Protein AF-A0A5C4U2Z8-F1 (afdb_monomer_lite)

Sequence (383 aa):
MSNSLIHSAATALNSGLSELSAERHALRADASSLFQQGTGAGPEAFPAGLISLAPQLTELEAQIAAVQRILFLTAQLQGLLDAAIARIDSLFDASPAVQQLHRHLAGLGEALDVACAEAITRVCTPPTVAEASRFERYPDLSIDAIHELELATAPTHIRDLARANPDLRVVDAREGSFVAIVGDIESAENVTTFVAGVNSSTPDGWQQHIDRTRQFAQASGGAGVVWLGYRAPDDLARGLQRSPAKHGAHRLRAFQSQLAQRFPQQRRTVVGYSYGSVVAGHAAAQGLHADDLVFLGSPGTSLDNANQARLYGKEPQVHAVTSPGDPIRLVTGESTGVHGPDPRAPRFGAHAIDLQTAGDHDSYFTAPGFYEAVATATARGIP

Foldseek 3Di:
DPLVVLLVVLVVLVVVLVVLVVVLVVVVVVLVVCVVPDDDPDNDPPVVVNVVCVVVSVLVSVLSVQLSVLSVVLSVVVVVLVVVLVVLVVPDDPDPVSVVVVVLSVLCNLLSVVVSVVSSCVSVDPDDPDDQFCLLVPLPHDLSVLQVNQLVPADPLVVVVCVVQVQWRWNGHDQLFTKIKGHDQLPFQEEEEEQDAAQSSPSVCQVVLNVLQVLLCVLLVGMYMSGRHFNHHNDVVSLLDLVRLLVLLVSQQSNQVSSCVNPVNHAYEYEQAESRLQSQLNNQLVEHAHQEYEDELYLAYLDQAQVSRRYDYDNRAYEYEHAPAECSVVQADCADHSHGHDCCRVSNPHHYQDAPDGDYRPCLSVGPCSSNSVSVVSVPPDD

Structure (mmCIF, N/CA/C/O backbone):
data_AF-A0A5C4U2Z8-F1
#
_entry.id   AF-A0A5C4U2Z8-F1
#
loop_
_atom_site.group_PDB
_atom_site.id
_atom_site.type_symbol
_atom_site.label_atom_id
_atom_site.label_alt_id
_atom_site.label_comp_id
_atom_site.label_asym_id
_atom_site.label_entity_id
_atom_site.label_seq_id
_atom_site.pdbx_PDB_ins_code
_atom_site.Cartn_x
_atom_site.Cartn_y
_atom_site.Cartn_z
_atom_site.occupancy
_atom_site.B_iso_or_equiv
_atom_site.auth_seq_id
_atom_site.auth_comp_id
_atom_site.auth_asym_id
_atom_site.auth_atom_id
_atom_site.pdbx_PDB_model_num
ATOM 1 N N . MET A 1 1 ? -17.957 -3.961 18.979 1.00 50.97 1 MET A N 1
ATOM 2 C CA . MET A 1 1 ? -18.724 -4.510 20.142 1.00 50.97 1 MET A CA 1
ATOM 3 C C . MET A 1 1 ? -20.102 -3.841 20.199 1.00 50.97 1 MET A C 1
ATOM 5 O O . MET A 1 1 ? -20.239 -2.782 19.607 1.00 50.97 1 MET A O 1
ATOM 9 N N . SER A 1 2 ? -21.139 -4.382 20.864 1.00 57.22 2 SER A N 1
ATOM 10 C CA . SER A 1 2 ? -22.413 -3.633 20.959 1.00 57.22 2 SER A CA 1
ATOM 11 C C . SER A 1 2 ? -22.249 -2.401 21.859 1.00 57.22 2 SER A C 1
ATOM 13 O O . SER A 1 2 ? -21.670 -2.497 22.942 1.00 57.22 2 SER A O 1
ATOM 15 N N . ASN A 1 3 ? -22.785 -1.251 21.439 1.00 69.06 3 ASN A N 1
ATOM 16 C CA . ASN A 1 3 ? -22.712 0.023 22.170 1.00 69.06 3 ASN A CA 1
ATOM 17 C C . ASN A 1 3 ? -23.149 -0.111 23.649 1.00 69.06 3 ASN A C 1
ATOM 19 O O . ASN A 1 3 ? -22.521 0.429 24.561 1.00 69.06 3 ASN A O 1
ATOM 23 N N . SER A 1 4 ? -24.161 -0.946 23.907 1.00 65.94 4 SER A N 1
ATOM 24 C CA . SER A 1 4 ? -24.627 -1.279 25.258 1.00 65.94 4 SER A CA 1
ATOM 25 C C . SER A 1 4 ? -23.539 -1.873 26.160 1.00 65.94 4 SER A C 1
ATOM 27 O O . SER A 1 4 ? -23.451 -1.490 27.322 1.00 65.94 4 SER A O 1
ATOM 29 N N . LEU A 1 5 ? -22.684 -2.762 25.641 1.00 67.94 5 LEU A N 1
ATOM 30 C CA . LEU A 1 5 ? -21.618 -3.404 26.416 1.00 67.94 5 LEU A CA 1
ATOM 31 C C . LEU A 1 5 ? -20.508 -2.413 26.775 1.00 67.94 5 LEU A C 1
ATOM 33 O O . LEU A 1 5 ? -20.038 -2.416 27.912 1.00 67.94 5 LEU A O 1
ATOM 37 N N . ILE A 1 6 ? -20.127 -1.537 25.838 1.00 66.56 6 ILE A N 1
ATOM 38 C CA . ILE A 1 6 ? -19.117 -0.493 26.075 1.00 66.56 6 ILE A CA 1
ATOM 39 C C . ILE A 1 6 ? -19.624 0.484 27.142 1.00 66.56 6 ILE A C 1
ATOM 41 O O . ILE A 1 6 ? -18.894 0.822 28.077 1.00 66.56 6 ILE A O 1
ATOM 45 N N . HIS A 1 7 ? -20.894 0.887 27.051 1.00 68.81 7 HIS A N 1
ATOM 46 C CA . HIS A 1 7 ? -21.509 1.767 28.039 1.00 68.81 7 HIS A CA 1
ATOM 47 C C . HIS A 1 7 ? -21.571 1.112 29.425 1.00 68.81 7 HIS A C 1
ATOM 49 O O . HIS A 1 7 ? -21.143 1.716 30.406 1.00 68.81 7 HIS A O 1
ATOM 55 N N . SER A 1 8 ? -22.024 -0.144 29.512 1.00 68.50 8 SER A N 1
ATOM 56 C CA . SER A 1 8 ? -22.051 -0.895 30.772 1.00 68.50 8 SER A CA 1
ATOM 57 C C . SER A 1 8 ? -20.661 -1.044 31.393 1.00 68.50 8 SER A C 1
ATOM 59 O O . SER A 1 8 ? -20.520 -0.875 32.603 1.00 68.50 8 SER A O 1
ATOM 61 N N . ALA A 1 9 ? -19.628 -1.299 30.584 1.00 71.00 9 ALA A N 1
ATOM 62 C CA . ALA A 1 9 ? -18.248 -1.364 31.058 1.00 71.00 9 ALA A CA 1
ATOM 63 C C . ALA A 1 9 ? -17.769 -0.012 31.617 1.00 71.00 9 ALA A C 1
ATOM 65 O O . ALA A 1 9 ? -17.193 0.035 32.704 1.00 71.00 9 ALA A O 1
ATOM 66 N N . ALA A 1 10 ? -18.062 1.097 30.926 1.00 69.25 10 ALA A N 1
ATOM 67 C CA . ALA A 1 10 ? -17.728 2.440 31.402 1.00 69.25 10 ALA A CA 1
ATOM 68 C C . ALA A 1 10 ? -18.434 2.778 32.729 1.00 69.25 10 ALA A C 1
ATOM 70 O O . ALA A 1 10 ? -17.817 3.346 33.633 1.00 69.25 10 ALA A O 1
ATOM 71 N N . THR A 1 11 ? -19.711 2.408 32.875 1.00 72.81 11 THR A N 1
ATOM 72 C CA . THR A 1 11 ? -20.466 2.604 34.122 1.00 72.81 11 THR A CA 1
ATOM 73 C C . THR A 1 11 ? -19.895 1.764 35.264 1.00 72.81 11 THR A C 1
ATOM 75 O O . THR A 1 11 ? -19.688 2.293 36.354 1.00 72.81 11 THR A O 1
ATOM 78 N N . ALA A 1 12 ? -19.583 0.488 35.015 1.00 73.19 12 ALA A N 1
ATOM 79 C CA . ALA A 1 12 ? -19.005 -0.403 36.019 1.00 73.19 12 ALA A CA 1
ATOM 80 C C . ALA A 1 12 ? -17.648 0.109 36.533 1.00 73.19 12 ALA A C 1
ATOM 82 O O . ALA A 1 12 ? -17.413 0.120 37.741 1.00 73.19 12 ALA A O 1
ATOM 83 N N . LEU A 1 13 ? -16.786 0.611 35.639 1.00 73.50 13 LEU A N 1
ATOM 84 C CA . LEU A 1 13 ? -15.511 1.224 36.027 1.00 73.50 13 LEU A CA 1
ATOM 85 C C . LEU A 1 13 ? -15.703 2.484 36.877 1.00 73.50 13 LEU A C 1
ATOM 87 O O . LEU A 1 13 ? -14.952 2.697 37.823 1.00 73.50 13 LEU A O 1
ATOM 91 N N . ASN A 1 14 ? -16.717 3.302 36.581 1.00 75.62 14 ASN A N 1
ATOM 92 C CA . ASN A 1 14 ? -17.016 4.498 37.370 1.00 75.62 14 ASN A CA 1
ATOM 93 C C . ASN A 1 14 ? -17.472 4.154 38.799 1.00 75.62 14 ASN A C 1
ATOM 95 O O . ASN A 1 14 ? -17.059 4.804 39.762 1.00 75.62 14 ASN A O 1
ATOM 99 N N . SER A 1 15 ? -18.304 3.118 38.937 1.00 73.94 15 SER A N 1
ATOM 100 C CA . SER A 1 15 ? -18.715 2.593 40.242 1.00 73.94 15 SER A CA 1
ATOM 101 C C . SER A 1 15 ? -17.515 2.058 41.025 1.00 73.94 15 SER A C 1
ATOM 103 O O . SER A 1 15 ? -17.288 2.495 42.150 1.00 73.94 15 SER A O 1
ATOM 105 N N . GLY A 1 16 ? -16.684 1.216 40.400 1.00 72.88 16 GLY A N 1
ATOM 106 C CA . GLY A 1 16 ? -15.478 0.673 41.034 1.00 72.88 16 GLY A CA 1
ATOM 107 C C . GLY A 1 16 ? -14.456 1.746 41.426 1.00 72.88 16 GLY A C 1
ATOM 108 O O . GLY A 1 16 ? -13.868 1.668 42.500 1.00 72.88 16 GLY A O 1
ATOM 109 N N . LEU A 1 17 ? -14.276 2.796 40.614 1.00 75.06 17 LEU A N 1
ATOM 110 C CA . LEU A 1 17 ? -13.404 3.930 40.950 1.00 75.06 17 LEU A CA 1
ATOM 111 C C . LEU A 1 17 ? -13.913 4.699 42.179 1.00 75.06 17 LEU A C 1
ATOM 113 O O . LEU A 1 17 ? -13.122 5.133 43.017 1.00 75.06 17 LEU A O 1
ATOM 117 N N . SER A 1 18 ? -15.234 4.857 42.292 1.00 75.75 18 SER A N 1
ATOM 118 C CA . SER A 1 18 ? -15.863 5.527 43.434 1.00 75.75 18 SER A CA 1
ATOM 119 C C . SER A 1 18 ? -15.669 4.724 44.725 1.00 75.75 18 SER A C 1
ATOM 121 O O . SER A 1 18 ? -15.322 5.304 45.754 1.00 75.75 18 SER A O 1
ATOM 123 N N . GLU A 1 19 ? -15.827 3.399 44.658 1.00 77.38 19 GLU A N 1
ATOM 124 C CA . GLU A 1 19 ? -15.574 2.475 45.773 1.00 77.38 19 GLU A CA 1
ATOM 125 C C . GLU A 1 19 ? -14.097 2.481 46.189 1.00 77.38 19 GLU A C 1
ATOM 127 O O . GLU A 1 19 ? -13.794 2.712 47.358 1.00 77.38 19 GLU A O 1
ATOM 132 N N . LEU A 1 20 ? -13.174 2.347 45.230 1.00 73.81 20 LEU A N 1
ATOM 133 C CA . LEU A 1 20 ? -11.728 2.355 45.477 1.00 73.81 20 LEU A CA 1
ATOM 134 C C . LEU A 1 20 ? -11.267 3.668 46.133 1.00 73.81 20 LEU A C 1
ATOM 136 O O . LEU A 1 20 ? -10.501 3.664 47.100 1.00 73.81 20 LEU A O 1
ATOM 140 N N . SER A 1 21 ? -11.769 4.806 45.643 1.00 75.19 21 SER A N 1
ATOM 141 C CA . SER A 1 21 ? -11.459 6.116 46.217 1.00 75.19 21 SER A CA 1
ATOM 142 C C . SER A 1 21 ? -12.006 6.252 47.643 1.00 75.19 21 SER A C 1
ATOM 144 O O . SER A 1 21 ? -11.316 6.790 48.516 1.00 75.19 21 SER A O 1
ATOM 146 N N . ALA A 1 22 ? -13.219 5.750 47.903 1.00 77.56 22 ALA A N 1
ATOM 147 C CA . ALA A 1 22 ? -13.821 5.750 49.235 1.00 77.56 22 ALA A CA 1
ATOM 148 C C . ALA A 1 22 ? -13.033 4.870 50.221 1.00 77.56 22 ALA A C 1
ATOM 150 O O . ALA A 1 22 ? -12.707 5.336 51.315 1.00 77.56 22 ALA A O 1
ATOM 151 N N . GLU A 1 23 ? -12.649 3.653 49.821 1.00 75.62 23 GLU A N 1
ATOM 152 C CA . GLU A 1 23 ? -11.811 2.758 50.628 1.00 75.62 23 GLU A CA 1
ATOM 153 C C . GLU A 1 23 ? -10.448 3.381 50.936 1.00 75.62 23 GLU A C 1
ATOM 155 O O . GLU A 1 23 ? -10.011 3.375 52.086 1.00 75.62 23 GLU A O 1
ATOM 160 N N . ARG A 1 24 ? -9.789 4.005 49.950 1.00 72.94 24 ARG A N 1
ATOM 161 C CA . ARG A 1 24 ? -8.514 4.701 50.173 1.00 72.94 24 ARG A CA 1
ATOM 162 C C . ARG A 1 24 ? -8.660 5.870 51.149 1.00 72.94 24 ARG A C 1
ATOM 164 O O . ARG A 1 24 ? -7.774 6.092 51.980 1.00 72.94 24 ARG A O 1
ATOM 171 N N . HIS A 1 25 ? -9.740 6.646 51.043 1.00 76.12 25 HIS A N 1
ATOM 172 C CA . HIS A 1 25 ? -10.017 7.735 51.979 1.00 76.12 25 HIS A CA 1
ATOM 173 C C . HIS A 1 25 ? -10.228 7.216 53.404 1.00 76.12 25 HIS A C 1
ATOM 175 O O . HIS A 1 25 ? -9.658 7.794 54.331 1.00 76.12 25 HIS A O 1
ATOM 181 N N . ALA A 1 26 ? -10.965 6.113 53.566 1.00 74.19 26 ALA A N 1
ATOM 182 C CA . ALA A 1 26 ? -11.144 5.444 54.852 1.00 74.19 26 ALA A CA 1
ATOM 183 C C . ALA A 1 26 ? -9.805 4.935 55.414 1.00 74.19 26 ALA A C 1
ATOM 185 O O . ALA A 1 26 ? -9.435 5.305 56.522 1.00 74.19 26 ALA A O 1
ATOM 186 N N . LEU A 1 27 ? -9.003 4.222 54.615 1.00 69.38 27 LEU A N 1
ATOM 187 C CA . LEU A 1 27 ? -7.667 3.740 54.997 1.00 69.38 27 LEU A CA 1
ATOM 188 C C . LEU A 1 27 ? -6.722 4.868 55.441 1.00 69.38 27 LEU A C 1
ATOM 190 O O . LEU A 1 27 ? -5.983 4.715 56.413 1.00 69.38 27 LEU A O 1
ATOM 194 N N . ARG A 1 28 ? -6.738 6.022 54.757 1.00 69.31 28 ARG A N 1
ATOM 195 C CA . ARG A 1 28 ? -5.956 7.205 55.164 1.00 69.31 28 ARG A CA 1
ATOM 196 C C . ARG A 1 28 ? -6.467 7.820 56.465 1.00 69.31 28 ARG A C 1
ATOM 198 O O . ARG A 1 28 ? -5.651 8.268 57.272 1.00 69.31 28 ARG A O 1
ATOM 205 N N . ALA A 1 29 ? -7.783 7.875 56.659 1.00 71.75 29 ALA A N 1
ATOM 206 C CA . ALA A 1 29 ? -8.392 8.387 57.883 1.00 71.75 29 ALA A CA 1
ATOM 207 C C . ALA A 1 29 ? -8.077 7.474 59.080 1.00 71.75 29 ALA A C 1
ATOM 209 O O . ALA A 1 29 ? -7.632 7.967 60.116 1.00 71.75 29 ALA A O 1
ATOM 210 N N . ASP A 1 30 ? -8.183 6.156 58.902 1.00 68.12 30 ASP A N 1
ATOM 211 C CA . ASP A 1 30 ? -7.842 5.145 59.905 1.00 68.12 30 ASP A CA 1
ATOM 212 C C . ASP A 1 30 ? -6.359 5.205 60.272 1.00 68.12 30 ASP A C 1
ATOM 214 O O . ASP A 1 30 ? -6.028 5.309 61.453 1.00 68.12 30 ASP A O 1
ATOM 218 N N . ALA A 1 31 ? -5.460 5.254 59.280 1.00 64.69 31 ALA A N 1
ATOM 219 C CA . ALA A 1 31 ? -4.023 5.416 59.509 1.00 64.69 31 ALA A CA 1
ATOM 220 C C . ALA A 1 31 ? -3.696 6.713 60.274 1.00 64.69 31 ALA A C 1
ATOM 222 O O . ALA A 1 31 ? -2.850 6.714 61.169 1.00 64.69 31 ALA A O 1
ATOM 223 N N . SER A 1 32 ? -4.390 7.812 59.955 1.00 66.50 32 SER A N 1
ATOM 224 C CA . SER A 1 32 ? -4.217 9.107 60.629 1.00 66.50 32 SER A CA 1
ATOM 225 C C . SER A 1 32 ? -4.748 9.079 62.068 1.00 66.50 32 SER A C 1
ATOM 227 O O . SER A 1 32 ? -4.129 9.651 62.963 1.00 66.50 32 SER A O 1
ATOM 229 N N . SER A 1 33 ? -5.871 8.392 62.309 1.00 66.50 33 SER A N 1
ATOM 230 C CA . SER A 1 33 ? -6.460 8.233 63.645 1.00 66.50 33 SER A CA 1
ATOM 231 C C . SER A 1 33 ? -5.609 7.338 64.554 1.00 66.50 33 SER A C 1
ATOM 233 O O . SER A 1 33 ? -5.350 7.706 65.698 1.00 66.50 33 SER A O 1
ATOM 235 N N . LEU A 1 34 ? -5.076 6.228 64.030 1.00 62.34 34 LEU A N 1
ATOM 236 C CA . LEU A 1 34 ? -4.137 5.344 64.728 1.00 62.34 34 LEU A CA 1
ATOM 237 C C . LEU A 1 34 ? -2.844 6.073 65.112 1.00 62.34 34 LEU A C 1
ATOM 239 O O . LEU A 1 34 ? -2.338 5.881 66.217 1.00 62.34 34 LEU A O 1
ATOM 243 N N . PHE A 1 35 ? -2.342 6.956 64.242 1.00 61.78 35 PHE A N 1
ATOM 244 C CA . PHE A 1 35 ? -1.197 7.816 64.548 1.00 61.78 35 PHE A CA 1
ATOM 245 C C . PHE A 1 35 ? -1.490 8.804 65.691 1.00 61.78 35 PHE A C 1
ATOM 247 O O . PHE A 1 35 ? -0.628 9.052 66.528 1.00 61.78 35 PHE A O 1
ATOM 254 N N . GLN A 1 36 ? -2.711 9.345 65.765 1.00 64.69 36 GLN A N 1
ATOM 255 C CA . GLN A 1 36 ? -3.117 10.251 66.846 1.00 64.69 36 GLN A CA 1
ATOM 256 C C . GLN A 1 36 ? -3.393 9.534 68.181 1.00 64.69 36 GLN A C 1
ATOM 258 O O . GLN A 1 36 ? -3.255 10.155 69.234 1.00 64.69 36 GLN A O 1
ATOM 263 N N . GLN A 1 37 ? -3.780 8.253 68.155 1.00 65.31 37 GLN A N 1
ATOM 264 C CA . GLN A 1 37 ? -4.171 7.476 69.343 1.00 65.31 37 GLN A CA 1
ATOM 265 C C . GLN A 1 37 ? -3.033 6.634 69.962 1.00 65.31 37 GLN A C 1
ATOM 267 O O . GLN A 1 37 ? -3.151 6.217 71.114 1.00 65.31 37 GLN A O 1
ATOM 272 N N . GLY A 1 38 ? -1.940 6.366 69.236 1.00 53.84 38 GLY A N 1
ATOM 273 C CA . GLY A 1 38 ? -0.903 5.403 69.628 1.00 53.84 38 GLY A CA 1
ATOM 274 C C . GLY A 1 38 ? 0.382 6.001 70.210 1.00 53.84 38 GLY A C 1
ATOM 275 O O . GLY A 1 38 ? 1.303 6.367 69.485 1.00 53.84 38 GLY A O 1
ATOM 276 N N . THR A 1 39 ? 0.491 5.975 71.536 1.00 53.44 39 THR A N 1
ATOM 277 C CA . THR A 1 39 ? 1.739 5.984 72.308 1.00 53.44 39 THR A CA 1
ATOM 278 C C . THR A 1 39 ? 2.339 4.566 72.353 1.00 53.44 39 THR A C 1
ATOM 280 O O . THR A 1 39 ? 1.791 3.683 73.005 1.00 53.44 39 THR A O 1
ATOM 283 N N . GLY A 1 40 ? 3.481 4.312 71.699 1.00 49.00 40 GLY A N 1
ATOM 284 C CA . GLY A 1 40 ? 4.255 3.071 71.901 1.00 49.00 40 GLY A CA 1
ATOM 285 C C . GLY A 1 40 ? 5.021 2.565 70.676 1.00 49.00 40 GLY A C 1
ATOM 286 O O . GLY A 1 40 ? 4.523 2.607 69.557 1.00 49.00 40 GLY A O 1
ATOM 287 N N . ALA A 1 41 ? 6.244 2.077 70.897 1.00 48.16 41 ALA A N 1
ATOM 288 C CA . ALA A 1 41 ? 7.210 1.640 69.887 1.00 48.16 41 ALA A CA 1
ATOM 289 C C . ALA A 1 41 ? 6.774 0.372 69.113 1.00 48.16 41 ALA A C 1
ATOM 291 O O . ALA A 1 41 ? 7.261 -0.726 69.352 1.00 48.16 41 ALA A O 1
ATOM 292 N N . GLY A 1 42 ? 5.853 0.535 68.168 1.00 50.84 42 GLY A N 1
ATOM 293 C CA . GLY A 1 42 ? 5.657 -0.328 67.006 1.00 50.84 42 GLY A CA 1
ATOM 294 C C . GLY A 1 42 ? 5.104 0.352 65.733 1.00 50.84 42 GLY A C 1
ATOM 295 O O . GLY A 1 42 ? 4.682 -0.396 64.852 1.00 50.84 42 GLY A O 1
ATOM 296 N N . PRO A 1 43 ? 5.061 1.699 65.552 1.00 49.62 43 PRO A N 1
ATOM 297 C CA . PRO A 1 43 ? 4.213 2.313 64.530 1.00 49.62 43 PRO A CA 1
ATOM 298 C C . PRO A 1 43 ? 4.950 2.690 63.239 1.00 49.62 43 PRO A C 1
ATOM 300 O O . PRO A 1 43 ? 4.328 3.266 62.363 1.00 49.62 43 PRO A O 1
ATOM 303 N N . GLU A 1 44 ? 6.247 2.421 63.071 1.00 50.00 44 GLU A N 1
ATOM 304 C CA . GLU A 1 44 ? 6.978 2.958 61.908 1.00 50.00 44 GLU A CA 1
ATOM 305 C C . GLU A 1 44 ? 6.834 2.106 60.634 1.00 50.00 44 GLU A C 1
ATOM 307 O O . GLU A 1 44 ? 6.859 2.644 59.530 1.00 50.00 44 GLU A O 1
ATOM 312 N N . ALA A 1 45 ? 6.614 0.790 60.749 1.00 49.31 45 ALA A N 1
ATOM 313 C CA . ALA A 1 45 ? 6.618 -0.112 59.589 1.00 49.31 45 ALA A CA 1
ATOM 314 C C . ALA A 1 45 ? 5.285 -0.160 58.811 1.00 49.31 45 ALA A C 1
ATOM 316 O O . ALA A 1 45 ? 5.289 -0.284 57.586 1.00 49.31 45 ALA A O 1
ATOM 317 N N . PHE A 1 46 ? 4.140 -0.046 59.494 1.00 52.91 46 PHE A N 1
ATOM 318 C CA . PHE A 1 46 ? 2.811 -0.170 58.871 1.00 52.91 46 PHE A CA 1
ATOM 319 C C . PHE A 1 46 ? 2.384 1.087 58.078 1.00 52.91 46 PHE A C 1
ATOM 321 O O . PHE A 1 46 ? 1.973 0.954 56.922 1.00 52.91 46 PHE A O 1
ATOM 328 N N . PRO A 1 47 ? 2.554 2.320 58.601 1.00 54.72 47 PRO A N 1
ATOM 329 C CA . PRO A 1 47 ? 2.287 3.543 57.848 1.00 54.72 47 PRO A CA 1
ATOM 330 C C . PRO A 1 47 ? 3.269 3.729 56.694 1.00 54.72 47 PRO A C 1
ATOM 332 O O . PRO A 1 47 ? 2.858 4.175 55.630 1.00 54.72 47 PRO A O 1
ATOM 335 N N . ALA A 1 48 ? 4.541 3.347 56.854 1.00 54.97 48 ALA A N 1
ATOM 336 C CA . ALA A 1 48 ? 5.531 3.447 55.781 1.00 54.97 48 ALA A CA 1
ATOM 337 C C . ALA A 1 48 ? 5.165 2.580 54.562 1.00 54.97 48 ALA A C 1
ATOM 339 O O . ALA A 1 48 ? 5.334 3.029 53.429 1.00 54.97 48 ALA A O 1
ATOM 340 N N . GLY A 1 49 ? 4.609 1.381 54.782 1.00 56.00 49 GLY A N 1
ATOM 341 C CA . GLY A 1 49 ? 4.089 0.518 53.714 1.00 56.00 49 GLY A CA 1
ATOM 342 C C . GLY A 1 49 ? 2.852 1.088 53.004 1.00 56.00 49 GLY A C 1
ATOM 343 O O . GLY A 1 49 ? 2.748 1.016 51.785 1.00 56.00 49 GLY A O 1
ATOM 344 N N . LEU A 1 50 ? 1.928 1.720 53.737 1.00 58.38 50 LEU A N 1
ATOM 345 C CA . LEU A 1 50 ? 0.767 2.399 53.138 1.00 58.38 50 LEU A CA 1
ATOM 346 C C . LEU A 1 50 ? 1.160 3.681 52.388 1.00 58.38 50 LEU A C 1
ATOM 348 O O . LEU A 1 50 ? 0.615 3.977 51.325 1.00 58.38 50 LEU A O 1
ATOM 352 N N . ILE A 1 51 ? 2.129 4.430 52.916 1.00 61.50 51 ILE A N 1
ATOM 353 C CA . ILE A 1 51 ? 2.688 5.626 52.277 1.00 61.50 51 ILE A CA 1
ATOM 354 C C . ILE A 1 51 ? 3.440 5.250 50.995 1.00 61.50 51 ILE A C 1
ATOM 356 O O . ILE A 1 51 ? 3.324 5.969 50.005 1.00 61.50 51 ILE A O 1
ATOM 360 N N . SER A 1 52 ? 4.162 4.125 50.973 1.00 65.56 52 SER A N 1
ATOM 361 C CA . SER A 1 52 ? 4.897 3.678 49.783 1.00 65.56 52 SER A CA 1
ATOM 362 C C . SER A 1 52 ? 3.988 3.151 48.664 1.00 65.56 52 SER A C 1
ATOM 364 O O . SER A 1 52 ? 4.339 3.280 47.492 1.00 65.56 52 SER A O 1
ATOM 366 N N . LEU A 1 53 ? 2.799 2.633 49.000 1.00 68.06 53 LEU A N 1
ATOM 367 C CA . LEU A 1 53 ? 1.778 2.189 48.038 1.00 68.06 53 LEU A CA 1
ATOM 368 C C . LEU A 1 53 ? 0.865 3.322 47.541 1.00 68.06 53 LEU A C 1
ATOM 370 O O . LEU A 1 53 ? 0.265 3.210 46.472 1.00 68.06 53 LEU A O 1
ATOM 374 N N . ALA A 1 54 ? 0.755 4.431 48.278 1.00 72.31 54 ALA A N 1
ATOM 375 C CA . ALA A 1 54 ? -0.144 5.532 47.931 1.00 72.31 54 ALA A CA 1
ATOM 376 C C . ALA A 1 54 ? 0.095 6.141 46.528 1.00 72.31 54 ALA A C 1
ATOM 378 O O . ALA A 1 54 ? -0.899 6.426 45.850 1.00 72.31 54 ALA A O 1
ATOM 379 N N . PRO A 1 55 ? 1.342 6.328 46.046 1.00 75.94 55 PRO A N 1
ATOM 380 C CA . PRO A 1 55 ? 1.598 6.772 44.676 1.00 75.94 55 PRO A CA 1
ATOM 381 C C . PRO A 1 55 ? 1.105 5.765 43.633 1.00 75.94 55 PRO A C 1
ATOM 383 O O . PRO A 1 55 ? 0.440 6.164 42.684 1.00 75.94 55 PRO A O 1
ATOM 386 N N . GLN A 1 56 ? 1.348 4.468 43.853 1.00 77.94 56 GLN A N 1
ATOM 387 C CA . GLN A 1 56 ? 0.951 3.391 42.935 1.00 77.94 56 GLN A CA 1
ATOM 388 C C . GLN A 1 56 ? -0.575 3.280 42.824 1.00 77.94 56 GLN A C 1
ATOM 390 O O . GLN A 1 56 ? -1.112 3.142 41.731 1.00 77.94 56 GLN A O 1
ATOM 395 N N . LEU A 1 57 ? -1.290 3.415 43.946 1.00 75.31 57 LEU A N 1
ATOM 396 C CA . LEU A 1 57 ? -2.756 3.453 43.961 1.00 75.31 57 LEU A CA 1
ATOM 397 C C . LEU A 1 57 ? -3.312 4.705 43.271 1.00 75.31 57 LEU A C 1
ATOM 399 O O . LEU A 1 57 ? -4.328 4.634 42.590 1.00 75.31 57 LEU A O 1
ATOM 403 N N . THR A 1 58 ? -2.645 5.850 43.426 1.00 80.25 58 THR A N 1
ATOM 404 C CA . THR A 1 58 ? -3.046 7.097 42.753 1.00 80.25 58 THR A CA 1
ATOM 405 C C . THR A 1 58 ? -2.842 6.997 41.239 1.00 80.25 58 THR A C 1
ATOM 407 O O . THR A 1 58 ? -3.683 7.457 40.471 1.00 80.25 58 THR A O 1
ATOM 410 N N . GLU A 1 59 ? -1.754 6.365 40.803 1.00 82.00 59 GLU A N 1
ATOM 411 C CA . GLU A 1 59 ? -1.492 6.086 39.392 1.00 82.00 59 GLU A CA 1
ATOM 412 C C . GLU A 1 59 ? -2.509 5.090 38.815 1.00 82.00 59 GLU A C 1
ATOM 414 O O . GLU A 1 59 ? -3.056 5.335 37.741 1.00 82.00 59 GLU A O 1
ATOM 419 N N . LEU A 1 60 ? -2.852 4.034 39.560 1.00 81.00 60 LEU A N 1
ATOM 420 C CA . LEU A 1 60 ? -3.885 3.070 39.173 1.00 81.00 60 LEU A CA 1
ATOM 421 C C . LEU A 1 60 ? -5.272 3.723 39.042 1.00 81.00 60 LEU A C 1
ATOM 423 O O . LEU A 1 60 ? -5.966 3.500 38.053 1.00 81.00 60 LEU A O 1
ATOM 427 N N . GLU A 1 61 ? -5.671 4.568 39.996 1.00 80.44 61 GLU A N 1
ATOM 428 C CA . GLU A 1 61 ? -6.915 5.349 39.911 1.00 80.44 61 GLU A CA 1
ATOM 429 C C . GLU A 1 61 ? -6.936 6.256 38.675 1.00 80.44 61 GLU A C 1
ATOM 431 O O . GLU A 1 61 ? -7.942 6.316 37.965 1.00 80.44 61 GLU A O 1
ATOM 436 N N . ALA A 1 62 ? -5.825 6.944 38.393 1.00 83.44 62 ALA A N 1
ATOM 437 C CA . ALA A 1 62 ? -5.707 7.804 37.221 1.00 83.44 62 ALA A CA 1
ATOM 438 C C . ALA A 1 62 ? -5.812 7.005 35.911 1.00 83.44 62 ALA A C 1
ATOM 440 O O . ALA A 1 62 ? -6.486 7.446 34.977 1.00 83.44 62 ALA A O 1
ATOM 441 N N . GLN A 1 63 ? -5.207 5.814 35.851 1.00 84.94 63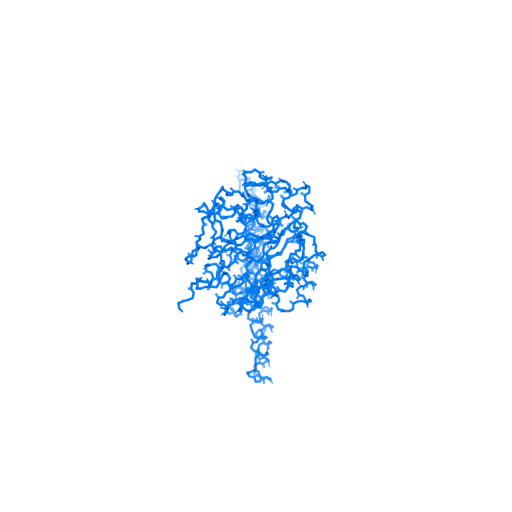 GLN A N 1
ATOM 442 C CA . GLN A 1 63 ? -5.331 4.898 34.716 1.00 84.94 63 GLN A CA 1
ATOM 443 C C . GLN A 1 63 ? -6.779 4.421 34.531 1.00 84.94 63 GLN A C 1
ATOM 445 O O . GLN A 1 63 ? -7.309 4.513 33.423 1.00 84.94 63 GLN A O 1
ATOM 450 N N . ILE A 1 64 ? -7.455 3.984 35.601 1.00 79.56 64 ILE A N 1
ATOM 451 C CA . ILE A 1 64 ? -8.862 3.545 35.559 1.00 79.56 64 ILE A CA 1
ATOM 452 C C . ILE A 1 64 ? -9.774 4.684 35.082 1.00 79.56 64 ILE A C 1
ATOM 454 O O . ILE A 1 64 ? -10.609 4.474 34.201 1.00 79.56 64 ILE A O 1
ATOM 458 N N . ALA A 1 65 ? -9.588 5.899 35.606 1.00 82.56 65 ALA A N 1
ATOM 459 C CA . ALA A 1 65 ? -10.352 7.075 35.190 1.00 82.56 65 ALA A CA 1
ATOM 460 C C . ALA A 1 65 ? -10.121 7.423 33.707 1.00 82.56 65 ALA A C 1
ATOM 462 O O . ALA A 1 65 ? -11.063 7.755 32.983 1.00 82.56 65 ALA A O 1
ATOM 463 N N . ALA A 1 66 ? -8.879 7.317 33.224 1.00 84.62 66 ALA A N 1
ATOM 464 C CA . ALA A 1 66 ? -8.557 7.538 31.818 1.00 84.62 66 ALA A CA 1
ATOM 465 C C . ALA A 1 66 ? -9.228 6.495 30.906 1.00 84.62 66 ALA A C 1
ATOM 467 O O . ALA A 1 66 ? -9.853 6.872 29.913 1.00 84.62 66 ALA A O 1
ATOM 468 N N . VAL A 1 67 ? -9.177 5.208 31.268 1.00 85.00 67 VAL A N 1
ATOM 469 C CA . VAL A 1 67 ? -9.850 4.121 30.533 1.00 85.00 67 VAL A CA 1
ATOM 470 C C . VAL A 1 67 ? -11.366 4.320 30.511 1.00 85.00 67 VAL A C 1
ATOM 472 O O . VAL A 1 67 ? -11.985 4.225 29.452 1.00 85.00 67 VAL A O 1
ATOM 475 N N . GLN A 1 68 ? -11.972 4.666 31.648 1.00 86.00 68 GLN A N 1
ATOM 476 C CA . GLN A 1 68 ? -13.406 4.943 31.744 1.00 86.00 68 GLN A CA 1
ATOM 477 C C . GLN A 1 68 ? -13.823 6.098 30.823 1.00 86.00 68 GLN A C 1
ATOM 479 O O . GLN A 1 68 ? -14.823 5.992 30.108 1.00 86.00 68 GLN A O 1
ATOM 484 N N . ARG A 1 69 ? -13.034 7.179 30.777 1.00 85.25 69 ARG A N 1
ATOM 485 C CA . ARG A 1 69 ? -13.287 8.308 29.874 1.00 85.25 69 ARG A CA 1
ATOM 486 C C . ARG A 1 69 ? -13.187 7.910 28.402 1.00 85.25 69 ARG A C 1
ATOM 488 O O . ARG A 1 69 ? -14.025 8.348 27.615 1.00 85.25 69 ARG A O 1
ATOM 495 N N . ILE A 1 70 ? -12.193 7.097 28.037 1.00 84.38 70 ILE A N 1
ATOM 496 C CA . ILE A 1 70 ? -12.039 6.572 26.672 1.00 84.38 70 ILE A CA 1
ATOM 497 C C . ILE A 1 70 ? -13.288 5.774 26.283 1.00 84.38 70 ILE A C 1
ATOM 499 O O . ILE A 1 70 ? -13.932 6.111 25.295 1.00 84.38 70 ILE A O 1
ATOM 503 N N . LEU A 1 71 ? -13.699 4.800 27.102 1.00 80.38 71 LEU A N 1
ATOM 504 C CA . LEU A 1 71 ? -14.875 3.962 26.832 1.00 80.38 71 LEU A CA 1
ATOM 505 C C . LEU A 1 71 ? -16.166 4.782 26.696 1.00 80.38 71 LEU A C 1
ATOM 507 O O . LEU A 1 71 ? -16.973 4.524 25.805 1.00 80.38 71 LEU A O 1
ATOM 511 N N . PHE A 1 72 ? -16.359 5.800 27.540 1.00 82.19 72 PHE A N 1
ATOM 512 C CA . PHE A 1 72 ? -17.542 6.661 27.476 1.00 82.19 72 PHE A CA 1
ATOM 513 C C . PHE A 1 72 ? -17.598 7.509 26.194 1.00 82.19 72 PHE A C 1
ATOM 515 O O . PHE A 1 72 ? -18.674 7.707 25.628 1.00 82.19 72 PHE A O 1
ATOM 522 N N . LEU A 1 73 ? -16.453 8.014 25.723 1.00 85.38 73 LEU A N 1
ATOM 523 C CA . LEU A 1 73 ? -16.371 8.742 24.453 1.00 85.38 73 LEU A CA 1
ATOM 524 C C . LEU A 1 73 ? -16.611 7.808 23.262 1.00 85.38 73 LEU A C 1
ATOM 526 O O . LEU A 1 73 ? -17.392 8.151 22.376 1.00 85.38 73 LEU A O 1
ATOM 530 N N . THR A 1 74 ? -16.012 6.616 23.277 1.00 80.94 74 THR A N 1
ATOM 531 C CA . THR A 1 74 ? -16.223 5.584 22.253 1.00 80.94 74 THR A CA 1
ATOM 532 C C . THR A 1 74 ? -17.699 5.199 22.149 1.00 80.94 74 THR A C 1
ATOM 534 O O . THR A 1 74 ? -18.247 5.197 21.052 1.00 80.94 74 THR A O 1
ATOM 537 N N . ALA A 1 75 ? -18.387 4.966 23.274 1.00 78.50 75 ALA A N 1
ATOM 538 C CA . ALA A 1 75 ? -19.818 4.641 23.281 1.00 78.50 75 ALA A CA 1
ATOM 539 C C . ALA A 1 75 ? -20.690 5.758 22.671 1.00 78.50 75 ALA A C 1
ATOM 541 O O . ALA A 1 75 ? -21.623 5.489 21.912 1.00 78.50 75 ALA A O 1
ATOM 542 N N . GLN A 1 76 ? -20.378 7.026 22.962 1.00 86.88 76 GLN A N 1
ATOM 543 C CA . GLN A 1 76 ? -21.090 8.158 22.358 1.00 86.88 76 GLN A CA 1
ATOM 544 C C . GLN A 1 76 ? -20.885 8.222 20.843 1.00 86.88 76 GLN A C 1
ATOM 546 O O . GLN A 1 76 ? -21.858 8.371 20.106 1.00 86.88 76 GLN A O 1
ATOM 551 N N . LEU A 1 77 ? -19.640 8.093 20.378 1.00 84.56 77 LEU A N 1
ATOM 552 C CA . LEU A 1 77 ? -19.32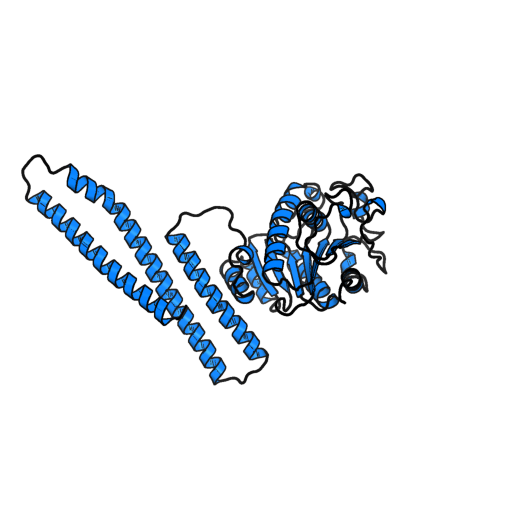1 8.117 18.949 1.00 84.56 77 LEU A CA 1
ATOM 553 C C . LEU A 1 77 ? -19.967 6.940 18.210 1.00 84.56 77 LEU A C 1
ATOM 555 O O . LEU A 1 77 ? -20.559 7.147 17.153 1.00 84.56 77 LEU A O 1
ATOM 559 N N . GLN A 1 78 ? -19.949 5.743 18.801 1.00 85.19 78 GLN A N 1
ATOM 560 C CA . GLN A 1 78 ? -20.632 4.577 18.244 1.00 85.19 78 GLN A CA 1
ATOM 561 C C . GLN A 1 78 ? -22.143 4.816 18.141 1.00 85.19 78 GLN A C 1
ATOM 563 O O . GLN A 1 78 ? -22.739 4.536 17.109 1.00 85.19 78 GLN A O 1
ATOM 568 N N . GLY A 1 79 ? -22.763 5.414 19.165 1.00 83.06 79 GLY A N 1
ATOM 569 C CA . GLY A 1 79 ? -24.187 5.760 19.125 1.00 83.06 79 GLY A CA 1
ATOM 570 C C . GLY A 1 79 ? -24.543 6.757 18.019 1.00 83.06 79 GLY A C 1
ATOM 571 O O . GLY A 1 79 ? -25.615 6.650 17.425 1.00 83.06 79 GLY A O 1
ATOM 572 N N . LEU A 1 80 ? -23.647 7.699 17.707 1.00 88.94 80 LEU A N 1
ATOM 573 C CA . LEU A 1 80 ? -23.824 8.616 16.577 1.00 88.94 80 LEU A CA 1
ATOM 574 C C . LEU A 1 80 ? -23.710 7.894 15.228 1.00 88.94 80 LEU A C 1
ATOM 576 O O . LEU A 1 80 ? -24.509 8.178 14.336 1.00 88.94 80 LEU A O 1
ATOM 580 N N . LEU A 1 81 ? -22.762 6.962 15.085 1.00 87.62 81 LEU A N 1
ATOM 581 C CA . LEU A 1 81 ? -22.623 6.135 13.882 1.00 87.62 81 LEU A CA 1
ATOM 582 C C . LEU A 1 81 ? -23.861 5.254 13.668 1.00 87.62 81 LEU A C 1
ATOM 584 O O . LEU A 1 81 ? -24.446 5.285 12.586 1.00 87.62 81 LEU A O 1
ATOM 588 N N . ASP A 1 82 ? -24.315 4.552 14.710 1.00 86.62 82 ASP A N 1
ATOM 589 C CA . ASP A 1 82 ? -25.510 3.700 14.667 1.00 86.62 82 ASP A CA 1
ATOM 590 C C . ASP A 1 82 ? -26.753 4.511 14.252 1.00 86.62 82 ASP A C 1
ATOM 592 O O . ASP A 1 82 ? -27.537 4.094 13.396 1.00 86.62 82 ASP A O 1
ATOM 596 N N . ALA A 1 83 ? -26.918 5.713 14.820 1.00 89.12 83 ALA A N 1
ATOM 597 C CA . ALA A 1 83 ? -28.017 6.611 14.479 1.00 89.12 83 ALA A CA 1
ATOM 598 C C . ALA A 1 83 ? -27.928 7.133 13.035 1.00 89.12 83 ALA A C 1
ATOM 600 O O . ALA A 1 83 ? -28.957 7.279 12.371 1.00 89.12 83 ALA A O 1
ATOM 601 N N . ALA A 1 84 ? -26.718 7.411 12.538 1.00 86.19 84 ALA A N 1
ATOM 602 C CA . ALA A 1 84 ? -26.501 7.852 11.165 1.00 86.19 84 ALA A CA 1
ATOM 603 C C . ALA A 1 84 ? -26.856 6.751 10.155 1.00 86.19 84 ALA A C 1
ATOM 605 O O . ALA A 1 84 ? -27.587 7.027 9.204 1.00 86.19 84 ALA A O 1
ATOM 606 N N . ILE A 1 85 ? -26.412 5.511 10.394 1.00 86.88 85 ILE A N 1
ATOM 607 C CA . ILE A 1 85 ? -26.746 4.346 9.559 1.00 86.88 85 ILE A CA 1
ATOM 608 C C . ILE A 1 85 ? -28.266 4.148 9.518 1.00 86.88 85 ILE A C 1
ATOM 610 O O . ILE A 1 85 ? -28.858 4.164 8.441 1.00 86.88 85 ILE A O 1
ATOM 614 N N . ALA A 1 86 ? -28.926 4.104 10.682 1.00 88.88 86 ALA A N 1
ATOM 615 C CA . ALA A 1 86 ? -30.379 3.940 10.758 1.00 88.88 86 ALA A CA 1
ATOM 616 C C . ALA A 1 86 ? -31.145 5.066 10.035 1.00 88.88 86 ALA A C 1
ATOM 618 O O . ALA A 1 86 ? -32.207 4.846 9.447 1.00 88.88 86 ALA A O 1
ATOM 619 N N . ARG A 1 87 ? -30.614 6.296 10.063 1.00 90.38 87 ARG A N 1
ATOM 620 C CA . ARG A 1 87 ? -31.205 7.431 9.349 1.00 90.38 87 ARG A CA 1
ATOM 621 C C . ARG A 1 87 ? -31.094 7.261 7.839 1.00 90.38 87 ARG A C 1
ATOM 623 O O . ARG A 1 87 ? -32.069 7.560 7.151 1.00 90.38 87 ARG A O 1
ATOM 630 N N . ILE A 1 88 ? -29.949 6.798 7.342 1.00 89.25 88 ILE A N 1
ATOM 631 C CA . ILE A 1 88 ? -29.732 6.536 5.916 1.00 89.25 88 ILE A CA 1
ATOM 632 C C . ILE A 1 88 ? -30.677 5.429 5.440 1.00 89.25 88 ILE A C 1
ATOM 634 O O . ILE A 1 88 ? -31.425 5.670 4.494 1.00 89.25 88 ILE A O 1
ATOM 638 N N . ASP A 1 89 ? -30.743 4.306 6.163 1.00 88.69 89 ASP A N 1
ATOM 639 C CA . ASP A 1 89 ? -31.658 3.188 5.876 1.00 88.69 89 ASP A CA 1
ATOM 640 C C . ASP A 1 89 ? -33.129 3.628 5.811 1.00 88.69 89 ASP A C 1
ATOM 642 O O . ASP A 1 89 ? -33.918 3.105 5.028 1.00 88.69 89 ASP A O 1
ATOM 646 N N . SER A 1 90 ? -33.517 4.607 6.636 1.00 90.38 90 SER A N 1
ATOM 647 C CA . SER A 1 90 ? -34.894 5.120 6.669 1.00 90.38 90 SER A CA 1
ATOM 648 C C . SER A 1 90 ? -35.251 6.060 5.513 1.00 90.38 90 SER A C 1
ATOM 650 O O . SER A 1 90 ? -36.433 6.279 5.249 1.00 90.38 90 SER A O 1
ATOM 652 N N . LEU A 1 91 ? -34.251 6.688 4.889 1.00 90.06 91 LEU A N 1
ATOM 653 C CA . LEU A 1 91 ? -34.443 7.794 3.948 1.00 90.06 91 LEU A CA 1
ATOM 654 C C . LEU A 1 91 ? -34.118 7.430 2.504 1.00 90.06 91 LEU A C 1
ATOM 656 O O . LEU A 1 91 ? -34.628 8.088 1.597 1.00 90.06 91 LEU A O 1
ATOM 660 N N . PHE A 1 92 ? -33.250 6.446 2.289 1.00 89.81 92 PHE A N 1
ATOM 661 C CA . PHE A 1 92 ? -32.722 6.131 0.973 1.00 89.81 92 PHE A CA 1
ATOM 662 C C . PHE A 1 92 ? -32.909 4.655 0.645 1.00 89.81 92 PHE A C 1
ATOM 664 O O . PHE A 1 92 ? -32.625 3.780 1.457 1.00 89.81 92 PHE A O 1
ATOM 671 N N . ASP A 1 93 ? -33.327 4.388 -0.589 1.00 87.44 93 ASP A N 1
ATOM 672 C CA . ASP A 1 93 ? -33.350 3.033 -1.128 1.00 87.44 93 ASP A CA 1
ATOM 673 C C . ASP A 1 93 ? -31.925 2.505 -1.355 1.00 87.44 93 ASP A C 1
ATOM 675 O O . ASP A 1 93 ? -30.961 3.267 -1.508 1.00 87.44 93 ASP A O 1
ATOM 679 N N . ALA A 1 94 ? -31.800 1.178 -1.441 1.00 82.75 94 ALA A N 1
ATOM 680 C CA . ALA A 1 94 ? -30.542 0.475 -1.675 1.00 82.75 94 ALA A CA 1
ATOM 681 C C . ALA A 1 94 ? -29.963 0.778 -3.073 1.00 82.75 94 ALA A C 1
ATOM 683 O O . ALA A 1 94 ? -30.110 0.007 -4.021 1.00 82.75 94 ALA A O 1
ATOM 684 N N . SER A 1 95 ? -29.279 1.914 -3.193 1.00 89.62 95 SER A N 1
ATOM 685 C CA . SER A 1 95 ? -28.509 2.315 -4.370 1.00 89.62 95 SER A CA 1
ATOM 686 C C . SER A 1 95 ? -27.013 2.029 -4.175 1.00 89.62 95 SER A C 1
ATOM 688 O O . SER A 1 95 ? -26.545 1.958 -3.035 1.00 89.62 95 SER A O 1
ATOM 690 N N . PRO A 1 96 ? -26.217 1.925 -5.256 1.00 86.25 96 PRO A N 1
ATOM 691 C CA . PRO A 1 96 ? -24.767 1.741 -5.144 1.00 86.25 96 PRO A CA 1
ATOM 692 C C . PRO A 1 96 ? -24.069 2.832 -4.313 1.00 86.25 96 PRO A C 1
ATOM 694 O O . PRO A 1 96 ? -23.152 2.539 -3.550 1.00 86.25 96 PRO A O 1
ATOM 697 N N . ALA A 1 97 ? -24.539 4.081 -4.403 1.00 84.44 97 ALA A N 1
ATOM 698 C CA . ALA A 1 97 ? -24.001 5.193 -3.619 1.00 84.44 97 ALA A CA 1
ATOM 699 C C . ALA A 1 97 ? -24.259 5.017 -2.112 1.00 84.44 97 ALA A C 1
ATOM 701 O O . ALA A 1 97 ? -23.375 5.263 -1.294 1.00 84.44 97 ALA A O 1
ATOM 702 N N . VAL A 1 98 ? -25.453 4.539 -1.746 1.00 87.88 98 VAL A N 1
ATOM 703 C CA . VAL A 1 98 ? -25.813 4.240 -0.352 1.00 87.88 98 VAL A CA 1
ATOM 704 C C . VAL A 1 98 ? -24.991 3.066 0.181 1.00 87.88 98 VAL A C 1
ATOM 706 O O . VAL A 1 98 ? -24.466 3.141 1.287 1.00 87.88 98 VAL A O 1
ATOM 709 N N . GLN A 1 99 ? -24.778 2.022 -0.625 1.00 86.69 99 GLN A N 1
ATOM 710 C CA . GLN A 1 99 ? -23.923 0.890 -0.245 1.00 86.69 99 GLN A CA 1
ATOM 711 C C . GLN A 1 99 ? -22.471 1.317 0.005 1.00 86.69 99 GLN A C 1
ATOM 713 O O . GLN A 1 99 ? -21.847 0.863 0.963 1.00 86.69 99 GLN A O 1
ATOM 718 N N . GLN A 1 100 ? -21.926 2.211 -0.825 1.00 83.62 100 GLN A N 1
ATOM 719 C CA . GLN A 1 100 ? -20.592 2.766 -0.599 1.00 83.62 100 GLN A CA 1
ATOM 720 C C . GLN A 1 100 ? -20.524 3.559 0.710 1.00 83.62 100 GLN A C 1
ATOM 722 O O . GLN A 1 100 ? -19.589 3.375 1.487 1.00 83.62 100 GLN A O 1
ATOM 727 N N . LEU A 1 101 ? -21.528 4.395 0.980 1.00 85.62 101 LEU A N 1
ATOM 728 C CA . LEU A 1 101 ? -21.604 5.148 2.228 1.00 85.62 101 LEU A CA 1
ATOM 729 C C . LEU A 1 101 ? -21.687 4.223 3.451 1.00 85.62 101 LEU A C 1
ATOM 731 O O . LEU A 1 101 ? -21.018 4.472 4.450 1.00 85.62 101 LEU A O 1
ATOM 735 N N . HIS A 1 102 ? -22.454 3.133 3.369 1.00 86.50 102 HIS A N 1
ATOM 736 C CA . HIS A 1 102 ? -22.535 2.143 4.445 1.00 86.50 102 HIS A CA 1
ATOM 737 C C . HIS A 1 102 ? -21.189 1.483 4.725 1.00 86.50 102 HIS A C 1
ATOM 739 O O . HIS A 1 102 ? -20.839 1.329 5.892 1.00 86.50 102 HIS A O 1
ATOM 745 N N . ARG A 1 103 ? -20.415 1.138 3.687 1.00 85.94 103 ARG A N 1
ATOM 746 C CA . ARG A 1 103 ? -19.062 0.590 3.874 1.00 85.94 103 ARG A CA 1
ATOM 747 C C . ARG A 1 103 ? -18.157 1.559 4.631 1.00 85.94 103 ARG A C 1
ATOM 749 O O . ARG A 1 103 ? -17.511 1.145 5.586 1.00 85.94 103 ARG A O 1
ATOM 756 N N . HIS A 1 104 ? -18.199 2.850 4.301 1.00 84.81 104 HIS A N 1
ATOM 757 C CA . HIS A 1 104 ? -17.415 3.855 5.028 1.00 84.81 104 HIS A CA 1
ATOM 758 C C . HIS A 1 104 ? -17.857 3.995 6.488 1.00 84.81 104 HIS A C 1
ATOM 760 O O . HIS A 1 104 ? -17.017 4.061 7.380 1.00 84.81 104 HIS A O 1
ATOM 766 N N . LEU A 1 105 ? -19.165 3.993 6.761 1.00 86.00 105 LEU A N 1
ATOM 767 C CA . LEU A 1 105 ? -19.679 4.061 8.134 1.00 86.00 105 LEU A CA 1
ATOM 768 C C . LEU A 1 105 ? -19.339 2.806 8.950 1.00 86.00 105 LEU A C 1
ATOM 770 O O . LEU A 1 105 ? -19.005 2.919 10.128 1.00 86.00 105 LEU A O 1
ATOM 774 N N . ALA A 1 106 ? -19.379 1.627 8.329 1.00 84.31 106 ALA A N 1
ATOM 775 C CA . ALA A 1 106 ? -18.941 0.383 8.953 1.00 84.31 106 ALA A CA 1
ATOM 776 C C . ALA A 1 106 ? -17.434 0.415 9.263 1.00 84.31 106 ALA A C 1
ATOM 778 O O . ALA A 1 106 ? -17.041 0.128 10.395 1.00 84.31 106 ALA A O 1
ATOM 779 N N . GLY A 1 107 ? -16.615 0.866 8.306 1.00 82.69 107 GLY A N 1
ATOM 780 C CA . GLY A 1 107 ? -15.179 1.068 8.495 1.00 82.69 107 GLY A CA 1
ATOM 781 C C . GLY A 1 107 ? -14.864 2.044 9.631 1.00 82.69 107 GLY A C 1
ATOM 782 O O . GLY A 1 107 ? -13.998 1.767 10.455 1.00 82.69 107 GLY A O 1
ATOM 783 N N . LEU A 1 108 ? -15.619 3.142 9.758 1.00 83.62 108 LEU A N 1
ATOM 784 C CA . LEU A 1 108 ? -15.505 4.069 10.892 1.00 83.62 108 LEU A CA 1
ATOM 785 C C . LEU A 1 108 ? -15.807 3.398 12.240 1.00 83.62 108 LEU A C 1
ATOM 787 O O . LEU A 1 108 ? -15.134 3.697 13.225 1.00 83.62 108 LEU A O 1
ATOM 791 N N . GLY A 1 109 ? -16.791 2.497 12.298 1.00 79.25 109 GLY A N 1
ATOM 792 C CA . GLY A 1 109 ? -17.107 1.733 13.509 1.00 79.25 109 GLY A CA 1
ATOM 793 C C . GLY A 1 109 ? -15.980 0.778 13.912 1.00 79.25 109 GLY A C 1
ATOM 794 O O . GLY A 1 109 ? -15.539 0.778 15.060 1.00 79.25 109 GLY A O 1
ATOM 795 N N . GLU A 1 110 ? -15.449 0.016 12.956 1.00 85.88 110 GLU A N 1
ATOM 796 C CA . GLU A 1 110 ? -14.276 -0.843 13.166 1.00 85.88 110 GLU A CA 1
ATOM 797 C C . GLU A 1 110 ? -13.039 -0.037 13.611 1.00 85.88 110 GLU A C 1
ATOM 799 O O . GLU A 1 110 ? -12.344 -0.406 14.563 1.00 85.88 110 GLU A O 1
ATOM 804 N N . ALA A 1 111 ? -12.781 1.097 12.953 1.00 81.62 111 ALA A N 1
ATOM 805 C CA . ALA A 1 111 ? -11.697 2.011 13.295 1.00 81.62 111 ALA A CA 1
ATOM 806 C C . ALA A 1 111 ? -11.855 2.574 14.713 1.00 81.62 111 ALA A C 1
ATOM 808 O O . ALA A 1 111 ? -10.882 2.661 15.463 1.00 81.62 111 ALA A O 1
ATOM 809 N N . LEU A 1 112 ? -13.077 2.931 15.106 1.00 84.00 112 LEU A N 1
ATOM 810 C CA . LEU A 1 112 ? -13.384 3.435 16.439 1.00 84.00 112 LEU A CA 1
ATOM 811 C C . LEU A 1 112 ? -13.107 2.384 17.526 1.00 84.00 112 LEU A C 1
ATOM 813 O O . LEU A 1 112 ? -12.485 2.710 18.542 1.00 84.00 112 LEU A O 1
ATOM 817 N N . ASP A 1 113 ? -13.500 1.128 17.298 1.00 79.19 113 ASP A N 1
ATOM 818 C CA . ASP A 1 113 ? -13.223 0.010 18.210 1.00 79.19 113 ASP A CA 1
ATOM 819 C C . ASP A 1 113 ? -11.703 -0.171 18.421 1.00 79.19 113 ASP A C 1
ATOM 821 O O . ASP A 1 113 ? -11.228 -0.309 19.555 1.00 79.19 113 ASP A O 1
ATOM 825 N N . VAL A 1 114 ? -10.909 -0.095 17.348 1.00 84.31 114 VAL A N 1
ATOM 826 C CA . VAL A 1 114 ? -9.444 -0.238 17.419 1.00 84.31 114 VAL A CA 1
ATOM 827 C C . VAL A 1 114 ? -8.771 0.976 18.041 1.00 84.31 114 VAL A C 1
ATOM 829 O O . VAL A 1 114 ? -7.888 0.813 18.882 1.00 84.31 114 VAL A O 1
ATOM 832 N N . ALA A 1 115 ? -9.199 2.191 17.700 1.00 81.56 115 ALA A N 1
ATOM 833 C CA . ALA A 1 115 ? -8.703 3.411 18.331 1.00 81.56 115 ALA A CA 1
ATOM 834 C C . ALA A 1 115 ? -8.966 3.405 19.846 1.00 81.56 115 ALA A C 1
ATOM 836 O O . ALA A 1 115 ? -8.107 3.828 20.622 1.00 81.56 115 ALA A O 1
ATOM 837 N N . CYS A 1 116 ? -10.115 2.876 20.278 1.00 82.56 116 CYS A N 1
ATOM 838 C CA . CYS A 1 116 ? -10.416 2.664 21.688 1.00 82.56 116 CYS A CA 1
ATOM 839 C C . CYS A 1 116 ? -9.411 1.699 22.335 1.00 82.56 116 CYS A C 1
ATOM 841 O O . CYS A 1 116 ? -8.843 2.016 23.382 1.00 82.56 116 CYS A O 1
ATOM 843 N N . ALA A 1 117 ? -9.149 0.549 21.705 1.00 83.62 117 ALA A N 1
ATOM 844 C CA . ALA A 1 117 ? -8.178 -0.424 22.199 1.00 83.62 117 ALA A CA 1
ATOM 845 C C . ALA A 1 117 ? -6.751 0.156 22.266 1.00 83.62 117 ALA A C 1
ATOM 847 O O . ALA A 1 117 ? -6.112 0.069 23.314 1.00 83.62 117 ALA A O 1
ATOM 848 N N . GLU A 1 118 ? -6.275 0.814 21.2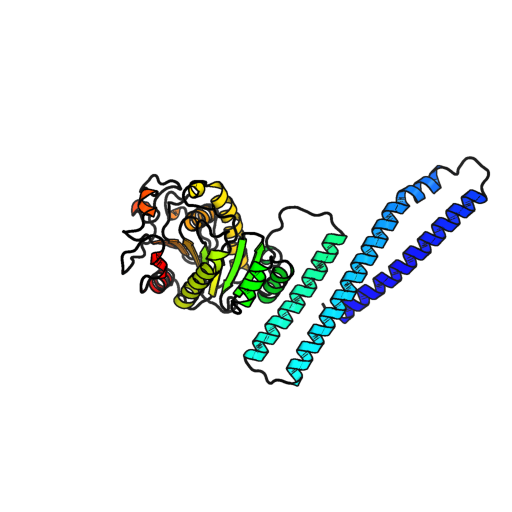01 1.00 81.69 118 GLU A N 1
ATOM 849 C CA . GLU A 1 118 ? -4.959 1.472 21.166 1.00 81.69 118 GLU A CA 1
ATOM 850 C C . GLU A 1 118 ? -4.828 2.531 22.271 1.00 81.69 118 GLU A C 1
ATOM 852 O O . GLU A 1 118 ? -3.792 2.617 22.936 1.00 81.69 118 GLU A O 1
ATOM 857 N N . ALA A 1 119 ? -5.871 3.339 22.491 1.00 82.06 119 ALA A N 1
ATOM 858 C CA . ALA A 1 119 ? -5.874 4.362 23.529 1.00 82.06 119 ALA A CA 1
ATOM 859 C C . ALA A 1 119 ? -5.783 3.750 24.935 1.00 82.06 119 ALA A C 1
ATOM 861 O O . ALA A 1 119 ? -5.007 4.237 25.757 1.00 82.06 119 ALA A O 1
ATOM 862 N N . ILE A 1 120 ? -6.511 2.660 25.198 1.00 82.25 120 ILE A N 1
ATOM 863 C CA . ILE A 1 120 ? -6.431 1.923 26.467 1.00 82.25 120 ILE A CA 1
ATOM 864 C C . ILE A 1 120 ? -5.031 1.327 26.651 1.00 82.25 120 ILE A C 1
ATOM 866 O O . ILE A 1 120 ? -4.421 1.515 27.701 1.00 82.25 120 ILE A O 1
ATOM 870 N N . THR A 1 121 ? -4.468 0.679 25.626 1.00 83.50 121 THR A N 1
ATOM 871 C CA . THR A 1 121 ? -3.109 0.119 25.694 1.00 83.50 121 THR A CA 1
ATOM 872 C C . THR A 1 121 ? -2.068 1.190 26.014 1.00 83.50 121 THR A C 1
ATOM 874 O O . THR A 1 121 ? -1.207 0.954 26.856 1.00 83.50 121 THR A O 1
ATOM 877 N N . ARG A 1 122 ? -2.159 2.387 25.419 1.00 82.50 122 ARG A N 1
ATOM 878 C CA . ARG A 1 122 ? -1.235 3.500 25.715 1.00 82.50 122 ARG A CA 1
ATOM 879 C C . ARG A 1 122 ? -1.331 4.005 27.154 1.00 82.50 122 ARG A C 1
ATOM 881 O O . ARG A 1 122 ? -0.333 4.475 27.688 1.00 82.50 122 ARG A O 1
ATOM 888 N N . VAL A 1 123 ? -2.510 3.935 27.769 1.00 85.31 123 VAL A N 1
ATOM 889 C CA . VAL A 1 123 ? -2.690 4.271 29.191 1.00 85.31 123 VAL A CA 1
ATOM 890 C C . VAL A 1 123 ? -2.066 3.195 30.083 1.00 85.31 123 VAL A C 1
ATOM 892 O O . VAL A 1 123 ? -1.481 3.515 31.114 1.00 85.31 123 VAL A O 1
ATOM 895 N N . CYS A 1 124 ? -2.179 1.927 29.685 1.00 81.62 124 CYS A N 1
ATOM 896 C CA . CYS A 1 124 ? -1.807 0.781 30.515 1.00 81.62 124 CYS A CA 1
ATOM 897 C C . CYS A 1 124 ? -0.386 0.244 30.274 1.00 81.62 124 CYS A C 1
ATOM 899 O O . CYS A 1 124 ? 0.063 -0.631 31.011 1.00 81.62 124 CYS A O 1
ATOM 901 N N . THR A 1 125 ? 0.321 0.673 29.227 1.00 79.44 125 THR A N 1
ATOM 902 C CA . THR A 1 125 ? 1.615 0.094 28.828 1.00 79.44 125 THR A CA 1
ATOM 903 C C . THR A 1 125 ? 2.590 1.190 28.383 1.00 79.44 125 THR A C 1
ATOM 905 O O . THR A 1 125 ? 2.196 2.084 27.634 1.00 79.44 125 THR A O 1
ATOM 908 N N . PRO A 1 126 ? 3.872 1.146 28.803 1.00 59.28 126 PRO A N 1
ATOM 909 C CA . PRO A 1 126 ? 4.874 2.105 28.346 1.00 59.28 126 PRO A CA 1
ATOM 910 C C . PRO A 1 126 ? 5.113 2.001 26.828 1.00 59.28 126 PRO A C 1
ATOM 912 O O . PRO A 1 126 ? 4.991 0.914 26.254 1.00 59.28 126 PRO A O 1
ATOM 915 N N . PRO A 1 127 ? 5.479 3.112 26.163 1.00 55.38 127 PRO A N 1
ATOM 916 C CA . PRO A 1 127 ? 5.642 3.142 24.715 1.00 55.38 127 PRO A CA 1
ATOM 917 C C . PRO A 1 127 ? 6.761 2.193 24.271 1.00 55.38 127 PRO A C 1
ATOM 919 O O . PRO A 1 127 ? 7.904 2.306 24.714 1.00 55.38 127 PRO A O 1
ATOM 922 N N . THR A 1 128 ? 6.435 1.270 23.367 1.00 52.03 128 THR A N 1
ATOM 923 C CA . THR A 1 128 ? 7.415 0.427 22.669 1.00 52.03 128 THR A CA 1
ATOM 924 C C . THR A 1 128 ? 7.743 1.026 21.299 1.00 52.03 128 THR A C 1
ATOM 926 O O . THR A 1 128 ? 6.926 1.708 20.682 1.00 52.03 128 THR A O 1
ATOM 929 N N . VAL A 1 129 ? 8.985 0.837 20.843 1.00 50.31 129 VAL A N 1
ATOM 930 C CA . VAL A 1 129 ? 9.515 1.441 19.609 1.00 50.31 129 VAL A CA 1
ATOM 931 C C . VAL A 1 129 ? 9.421 0.464 18.434 1.00 50.31 129 VAL A C 1
ATOM 933 O O . VAL A 1 129 ? 9.760 -0.709 18.569 1.00 50.31 129 VAL A O 1
ATOM 936 N N . ALA A 1 130 ? 9.057 1.034 17.277 1.00 53.16 130 ALA A N 1
ATOM 937 C CA . ALA A 1 130 ? 8.936 0.460 15.931 1.00 53.16 130 ALA A CA 1
ATOM 938 C C . ALA A 1 130 ? 7.697 -0.423 15.693 1.00 53.16 130 ALA A C 1
ATOM 940 O O . ALA A 1 130 ? 7.794 -1.612 15.405 1.00 53.16 130 ALA A O 1
ATOM 941 N N . GLU A 1 131 ? 6.515 0.198 15.753 1.00 63.97 131 GLU A N 1
ATOM 942 C CA . GLU A 1 131 ? 5.250 -0.457 15.423 1.00 63.97 131 GLU A CA 1
ATOM 943 C C . GLU A 1 131 ? 5.137 -0.726 13.913 1.00 63.97 131 GLU A C 1
ATOM 945 O O . GLU A 1 131 ? 5.181 0.201 13.086 1.00 63.97 131 GLU A O 1
ATOM 950 N N . ALA A 1 132 ? 4.959 -2.006 13.573 1.00 70.69 132 ALA A N 1
ATOM 951 C CA . ALA A 1 132 ? 4.437 -2.454 12.286 1.00 70.69 132 ALA A CA 1
ATOM 952 C C . ALA A 1 132 ? 3.234 -1.590 11.857 1.00 70.69 132 ALA A C 1
ATOM 954 O O . ALA A 1 132 ? 2.506 -1.053 12.705 1.00 70.69 132 ALA A O 1
ATOM 955 N N . SER A 1 133 ? 3.041 -1.410 10.545 1.00 84.44 133 SER A N 1
ATOM 956 C CA . SER A 1 133 ? 1.893 -0.643 10.040 1.00 84.44 133 SER A CA 1
ATOM 957 C C . SER A 1 133 ? 0.579 -1.219 10.584 1.00 84.44 133 SER A C 1
ATOM 959 O O . SER A 1 133 ? 0.509 -2.393 10.957 1.00 84.44 133 SER A O 1
ATOM 961 N N . ARG A 1 134 ? -0.484 -0.413 10.667 1.00 86.19 134 ARG A N 1
ATOM 962 C CA . ARG A 1 134 ? -1.790 -0.946 11.092 1.00 86.19 134 ARG A CA 1
ATOM 963 C C . ARG A 1 134 ? -2.308 -2.004 10.127 1.00 86.19 134 ARG A C 1
ATOM 965 O O . ARG A 1 134 ? -2.905 -2.980 10.571 1.00 86.19 134 ARG A O 1
ATOM 972 N N . PHE A 1 135 ? -1.979 -1.868 8.843 1.00 91.06 135 PHE A N 1
ATOM 973 C CA . PHE A 1 135 ? -2.226 -2.895 7.838 1.00 91.06 135 PHE A CA 1
ATOM 974 C C . PHE A 1 135 ? -1.655 -4.265 8.239 1.00 91.06 135 PHE A C 1
ATOM 976 O O . PHE A 1 135 ? -2.353 -5.268 8.091 1.00 91.06 135 PHE A O 1
ATOM 983 N N . GLU A 1 136 ? -0.432 -4.296 8.786 1.00 87.50 136 GLU A N 1
ATOM 984 C CA . GLU A 1 136 ? 0.243 -5.500 9.300 1.00 87.50 136 GLU A CA 1
ATOM 985 C C . GLU A 1 136 ? -0.286 -5.960 10.667 1.00 87.50 136 GLU A C 1
ATOM 987 O O . GLU A 1 136 ? -0.418 -7.157 10.898 1.00 87.50 136 GLU A O 1
ATOM 992 N N . ARG A 1 137 ? -0.574 -5.035 11.592 1.00 85.38 137 ARG A N 1
ATOM 993 C CA . ARG A 1 137 ? -1.008 -5.388 12.958 1.00 85.38 137 ARG A CA 1
ATOM 994 C C . ARG A 1 137 ? -2.425 -5.936 13.033 1.00 85.38 137 ARG A C 1
ATOM 996 O O . ARG A 1 137 ? -2.708 -6.727 13.928 1.00 85.38 137 ARG A O 1
ATOM 1003 N N . TYR A 1 138 ? -3.304 -5.486 12.144 1.00 87.81 138 TYR A N 1
ATOM 1004 C CA . TYR A 1 138 ? -4.735 -5.747 12.234 1.00 87.81 138 TYR A CA 1
ATOM 1005 C C . TYR A 1 138 ? -5.248 -6.480 10.989 1.00 87.81 138 TYR A C 1
ATOM 1007 O O . TYR A 1 138 ? -5.948 -5.873 10.175 1.00 87.81 138 TYR A O 1
ATOM 1015 N N . PRO A 1 139 ? -4.889 -7.768 10.807 1.00 87.38 139 PRO A N 1
ATOM 1016 C CA . PRO A 1 139 ? -5.170 -8.529 9.588 1.00 87.38 139 PRO A CA 1
ATOM 1017 C C . PRO A 1 139 ? -6.663 -8.638 9.256 1.00 87.38 139 PRO A C 1
ATOM 1019 O O . PRO A 1 139 ? -7.003 -8.688 8.077 1.00 87.38 139 PRO A O 1
ATOM 1022 N N . ASP A 1 140 ? -7.518 -8.619 10.280 1.00 88.62 140 ASP A N 1
ATOM 1023 C CA . ASP A 1 140 ? -8.960 -8.855 10.163 1.00 88.62 140 ASP A CA 1
ATOM 1024 C C . ASP A 1 140 ? -9.783 -7.581 9.914 1.00 88.62 140 ASP A C 1
ATOM 1026 O O . ASP A 1 140 ? -10.970 -7.677 9.616 1.00 88.62 140 ASP A O 1
ATOM 1030 N N . LEU A 1 141 ? -9.181 -6.391 10.038 1.00 90.25 141 LEU A N 1
ATOM 1031 C CA . LEU A 1 141 ? -9.886 -5.133 9.772 1.00 90.25 141 LEU A CA 1
ATOM 1032 C C . LEU A 1 141 ? -10.128 -4.930 8.283 1.00 90.25 141 LEU A C 1
ATOM 1034 O O . LEU A 1 141 ? -9.234 -5.195 7.468 1.00 90.25 141 LEU A O 1
ATOM 1038 N N . SER A 1 142 ? -11.280 -4.350 7.948 1.00 92.88 142 SER A N 1
ATOM 1039 C CA . SER A 1 142 ? -11.556 -3.894 6.588 1.00 92.88 142 SER A CA 1
ATOM 1040 C C . SER A 1 142 ? -10.560 -2.821 6.130 1.00 92.88 142 SER A C 1
ATOM 1042 O O . SER A 1 142 ? -9.935 -2.109 6.925 1.00 92.88 142 SER A O 1
ATOM 1044 N N . ILE A 1 143 ? -10.390 -2.694 4.810 1.00 94.25 143 ILE A N 1
ATOM 1045 C CA . ILE A 1 143 ? -9.509 -1.668 4.231 1.00 94.25 143 ILE A CA 1
ATOM 1046 C C . ILE A 1 143 ? -10.012 -0.259 4.568 1.00 94.25 143 ILE A C 1
ATOM 1048 O O . ILE A 1 143 ? -9.200 0.622 4.853 1.00 94.25 143 ILE A O 1
ATOM 1052 N N . ASP A 1 144 ? -11.332 -0.061 4.599 1.00 92.38 144 ASP A N 1
ATOM 1053 C CA . ASP A 1 144 ? -11.948 1.203 5.011 1.00 92.38 144 ASP A CA 1
ATOM 1054 C C . ASP A 1 144 ? -11.641 1.513 6.489 1.00 92.38 144 ASP A C 1
ATOM 1056 O O . ASP A 1 144 ? -11.267 2.637 6.810 1.00 92.38 144 ASP A O 1
ATOM 1060 N N . ALA A 1 145 ? -11.680 0.526 7.390 1.00 90.31 145 ALA A N 1
ATOM 1061 C CA . ALA A 1 145 ? -11.314 0.739 8.793 1.00 90.31 145 ALA A CA 1
ATOM 1062 C C . ALA A 1 145 ? -9.848 1.156 8.972 1.00 90.31 145 ALA A C 1
ATOM 1064 O O . ALA A 1 145 ? -9.530 2.081 9.723 1.00 90.31 145 ALA A O 1
ATOM 1065 N N . ILE A 1 146 ? -8.936 0.498 8.252 1.00 93.44 146 ILE A N 1
ATOM 1066 C CA . ILE A 1 146 ? -7.512 0.858 8.263 1.00 93.44 146 ILE A CA 1
ATOM 1067 C C . ILE A 1 146 ? -7.330 2.274 7.721 1.00 93.44 146 ILE A C 1
ATOM 1069 O O . ILE A 1 146 ? -6.572 3.052 8.296 1.00 93.44 146 ILE A O 1
ATOM 1073 N N . HIS A 1 147 ? -8.056 2.625 6.660 1.00 94.69 147 HIS A N 1
ATOM 1074 C CA . HIS A 1 147 ? -8.023 3.961 6.087 1.00 94.69 147 HIS A CA 1
ATOM 1075 C C . HIS A 1 147 ? -8.382 5.050 7.093 1.00 94.69 147 HIS A C 1
ATOM 1077 O O . HIS A 1 147 ? -7.620 6.005 7.260 1.00 94.69 147 HIS A O 1
ATOM 1083 N N . GLU A 1 148 ? -9.491 4.877 7.804 1.00 90.50 148 GLU A N 1
ATOM 1084 C CA . GLU A 1 148 ? -9.940 5.836 8.811 1.00 90.50 148 GLU A CA 1
ATOM 1085 C C . GLU A 1 148 ? -8.952 5.944 9.980 1.00 90.50 148 GLU A C 1
ATOM 1087 O O . GLU A 1 148 ? -8.620 7.048 10.424 1.00 90.50 148 GLU A O 1
ATOM 1092 N N . LEU A 1 149 ? -8.398 4.813 10.434 1.00 87.88 149 LEU A N 1
ATOM 1093 C CA . LEU A 1 149 ? -7.358 4.796 11.464 1.00 87.88 149 LEU A CA 1
ATOM 1094 C C . LEU A 1 149 ? -6.118 5.587 11.033 1.00 87.88 149 LEU A C 1
ATOM 1096 O O . LEU A 1 149 ? -5.613 6.416 11.798 1.00 87.88 149 LEU A O 1
ATOM 1100 N N . GLU A 1 150 ? -5.608 5.335 9.826 1.00 91.44 150 GLU A N 1
ATOM 1101 C CA . GLU A 1 150 ? -4.434 6.029 9.296 1.00 91.44 150 GLU A CA 1
ATOM 1102 C C . GLU A 1 150 ? -4.695 7.533 9.168 1.00 91.44 150 GLU A C 1
ATOM 1104 O O . GLU A 1 150 ? -3.898 8.336 9.662 1.00 91.44 150 GLU A O 1
ATOM 1109 N N . LEU A 1 151 ? -5.838 7.935 8.599 1.00 90.69 151 LEU A N 1
ATOM 1110 C CA . LEU A 1 151 ? -6.186 9.348 8.447 1.00 90.69 151 LEU A CA 1
ATOM 1111 C C . LEU A 1 151 ? -6.368 10.075 9.783 1.00 90.69 151 LEU A C 1
ATOM 1113 O O . LEU A 1 151 ? -6.012 11.253 9.867 1.00 90.69 151 LEU A O 1
ATOM 1117 N N . ALA A 1 152 ? -6.849 9.404 10.833 1.00 86.31 152 ALA A N 1
ATOM 1118 C CA . ALA A 1 152 ? -7.025 10.010 12.154 1.00 86.31 152 ALA A CA 1
ATOM 1119 C C . ALA A 1 152 ? -5.714 10.560 12.746 1.00 86.31 152 ALA A C 1
ATOM 1121 O O . ALA A 1 152 ? -5.727 11.541 13.493 1.00 86.31 152 ALA A O 1
ATOM 1122 N N . THR A 1 153 ? -4.575 9.954 12.397 1.00 83.44 153 THR A N 1
ATOM 1123 C CA . THR A 1 153 ? -3.242 10.344 12.890 1.00 83.44 153 THR A CA 1
ATOM 1124 C C . THR A 1 153 ? -2.306 10.868 11.802 1.00 83.44 153 THR A C 1
ATOM 1126 O O . THR A 1 153 ? -1.177 11.257 12.105 1.00 83.44 153 THR A O 1
ATOM 1129 N N . ALA A 1 154 ? -2.748 10.897 10.543 1.00 89.00 154 ALA A N 1
ATOM 1130 C CA . ALA A 1 154 ? -1.910 11.274 9.417 1.00 89.00 154 ALA A CA 1
ATOM 1131 C C . ALA A 1 154 ? -1.543 12.777 9.411 1.00 89.00 154 ALA A C 1
ATOM 1133 O O . ALA A 1 154 ? -2.370 13.645 9.743 1.00 89.00 154 ALA A O 1
ATOM 1134 N N . PRO A 1 155 ? -0.330 13.118 8.930 1.00 90.56 155 PRO A N 1
ATOM 1135 C CA . PRO A 1 155 ? 0.025 14.477 8.534 1.00 90.56 155 PRO A CA 1
ATOM 1136 C C . PRO A 1 155 ? -1.054 15.146 7.665 1.00 90.56 155 PRO A C 1
ATOM 1138 O O . PRO A 1 155 ? -1.738 14.491 6.875 1.00 90.56 155 PRO A O 1
ATOM 1141 N N . THR A 1 156 ? -1.216 16.467 7.796 1.00 92.19 156 THR A N 1
ATOM 1142 C CA . THR A 1 156 ? -2.248 17.237 7.067 1.00 92.19 156 THR A CA 1
ATOM 1143 C C . THR A 1 156 ? -2.163 17.047 5.557 1.00 92.19 156 THR A C 1
ATOM 1145 O O . THR A 1 156 ? -3.187 16.818 4.926 1.00 92.19 156 THR A O 1
ATOM 1148 N N . HIS A 1 157 ? -0.953 17.042 4.997 1.00 91.25 157 HIS A N 1
ATOM 1149 C CA . HIS A 1 157 ? -0.734 16.880 3.562 1.00 91.25 157 HIS A CA 1
ATOM 1150 C C . HIS A 1 157 ? -1.193 15.504 3.032 1.00 91.25 157 HIS A C 1
ATOM 1152 O O . HIS A 1 157 ? -1.718 15.433 1.925 1.00 91.25 157 HIS A O 1
ATOM 1158 N N . ILE A 1 158 ? -1.093 14.423 3.824 1.00 94.38 158 ILE A N 1
ATOM 1159 C CA . ILE A 1 158 ? -1.658 13.105 3.461 1.00 94.38 158 ILE A CA 1
ATOM 1160 C C . ILE A 1 158 ? -3.189 13.150 3.495 1.00 94.38 158 ILE A C 1
ATOM 1162 O O . ILE A 1 158 ? -3.841 12.626 2.594 1.00 94.38 158 ILE A O 1
ATOM 1166 N N . ARG A 1 159 ? -3.780 13.806 4.503 1.00 94.00 159 ARG A N 1
ATOM 1167 C CA . ARG A 1 159 ? -5.241 13.980 4.589 1.00 94.00 159 ARG A CA 1
ATOM 1168 C C . ARG A 1 159 ? -5.793 14.815 3.435 1.00 94.00 159 ARG A C 1
ATOM 1170 O O . ARG A 1 159 ? -6.860 14.500 2.916 1.00 94.00 159 ARG A O 1
ATOM 1177 N N . ASP A 1 160 ? -5.087 15.870 3.039 1.00 94.88 160 ASP A N 1
ATOM 1178 C CA . ASP A 1 160 ? -5.440 16.693 1.880 1.00 94.88 160 ASP A CA 1
ATOM 1179 C C . ASP A 1 160 ? -5.335 15.887 0.580 1.00 94.88 160 ASP A C 1
ATOM 1181 O O . ASP A 1 160 ? -6.249 15.934 -0.243 1.00 94.88 160 ASP A O 1
ATOM 1185 N N . LEU A 1 161 ? -4.280 15.078 0.434 1.00 95.12 161 LEU A N 1
ATOM 1186 C CA . LEU A 1 161 ? -4.107 14.192 -0.714 1.00 95.12 161 LEU A CA 1
ATOM 1187 C C . LEU A 1 161 ? -5.225 13.143 -0.809 1.00 95.12 161 LEU A C 1
ATOM 1189 O O . LEU A 1 161 ? -5.778 12.952 -1.887 1.00 95.12 161 LEU A O 1
ATOM 1193 N N . ALA A 1 162 ? -5.601 12.504 0.303 1.00 95.44 162 ALA A N 1
ATOM 1194 C CA . ALA A 1 162 ? -6.716 11.556 0.337 1.00 95.44 162 ALA A CA 1
ATOM 1195 C C . ALA A 1 162 ? -8.055 12.235 -0.003 1.00 95.44 162 ALA A C 1
ATOM 1197 O O . ALA A 1 162 ? -8.830 11.708 -0.794 1.00 95.44 162 ALA A O 1
ATOM 1198 N N . ARG A 1 163 ? -8.305 13.452 0.503 1.00 94.06 163 ARG A N 1
ATOM 1199 C CA . ARG A 1 163 ? -9.502 14.237 0.143 1.00 94.06 163 ARG A CA 1
ATOM 1200 C C . ARG A 1 163 ? -9.560 14.592 -1.344 1.00 94.06 163 ARG A C 1
ATOM 1202 O O . ARG A 1 163 ? -10.646 14.619 -1.913 1.00 94.06 163 ARG A O 1
ATOM 1209 N N . ALA A 1 164 ? -8.414 14.854 -1.970 1.00 96.38 164 ALA A N 1
ATOM 1210 C CA . ALA A 1 164 ? -8.325 15.109 -3.407 1.00 96.38 164 ALA A CA 1
ATOM 1211 C C . ALA A 1 164 ? -8.479 13.837 -4.267 1.00 96.38 164 ALA A C 1
ATOM 1213 O O . ALA A 1 164 ? -8.722 13.941 -5.467 1.00 96.38 164 ALA A O 1
ATOM 1214 N N . ASN A 1 165 ? -8.352 12.647 -3.670 1.00 96.69 165 ASN A N 1
ATOM 1215 C CA . ASN A 1 165 ? -8.355 11.352 -4.349 1.00 96.69 165 ASN A CA 1
ATOM 1216 C C . ASN A 1 165 ? -9.318 10.380 -3.628 1.00 96.69 165 ASN A C 1
ATOM 1218 O O . ASN A 1 165 ? -8.866 9.515 -2.881 1.00 96.69 165 ASN A O 1
ATOM 1222 N N . PRO A 1 166 ? -10.647 10.509 -3.810 1.00 90.88 166 PRO A N 1
ATOM 1223 C CA . PRO A 1 166 ? -11.647 9.752 -3.038 1.00 90.88 166 PRO A CA 1
ATOM 1224 C C . PRO A 1 166 ? -11.654 8.232 -3.306 1.00 90.88 166 PRO A C 1
ATOM 1226 O O . PRO A 1 166 ? -12.219 7.454 -2.535 1.00 90.88 166 PRO A O 1
ATOM 1229 N N . ASP A 1 167 ? -11.027 7.796 -4.396 1.00 93.00 167 ASP A N 1
ATOM 1230 C CA . ASP A 1 167 ? -10.761 6.398 -4.750 1.00 93.00 167 ASP A CA 1
ATOM 1231 C C . ASP A 1 167 ? -9.544 5.802 -4.018 1.00 93.00 167 ASP A C 1
ATOM 1233 O O . ASP A 1 167 ? -9.257 4.615 -4.171 1.00 93.00 167 ASP A O 1
ATOM 1237 N N . LEU A 1 168 ? -8.825 6.613 -3.237 1.00 96.00 168 LEU A N 1
ATOM 1238 C CA . LEU A 1 168 ? -7.650 6.208 -2.479 1.00 96.00 168 LEU A CA 1
ATOM 1239 C C . LEU A 1 168 ? -8.046 5.656 -1.102 1.00 96.00 168 LEU A C 1
ATOM 1241 O O . LEU A 1 168 ? -8.846 6.253 -0.380 1.00 96.00 168 LEU A O 1
ATOM 1245 N N . ARG A 1 169 ? -7.416 4.556 -0.688 1.00 96.88 169 ARG A N 1
ATOM 1246 C CA . ARG A 1 169 ? -7.428 4.064 0.698 1.00 96.88 169 ARG A CA 1
ATOM 1247 C C . ARG A 1 169 ? -6.010 4.012 1.237 1.00 96.88 169 ARG A C 1
ATOM 1249 O O . ARG A 1 169 ? -5.218 3.153 0.868 1.00 96.88 169 ARG A O 1
ATOM 1256 N N . VAL A 1 170 ? -5.668 4.974 2.082 1.00 96.75 170 VAL A N 1
ATOM 1257 C CA . VAL A 1 170 ? -4.379 5.047 2.789 1.00 96.75 170 VAL A CA 1
ATOM 1258 C C . VAL A 1 170 ? -4.279 3.904 3.799 1.00 96.75 170 VAL A C 1
ATOM 1260 O O . VAL A 1 170 ? -5.175 3.754 4.612 1.00 96.75 170 VAL A O 1
ATOM 1263 N N . VAL A 1 171 ? -3.205 3.116 3.766 1.00 95.94 171 VAL A N 1
ATOM 1264 C CA . VAL A 1 171 ? -3.019 1.940 4.645 1.00 95.94 171 VAL A CA 1
ATOM 1265 C C . VAL A 1 171 ? -1.752 1.989 5.505 1.00 95.94 171 VAL A C 1
ATOM 1267 O O . VAL A 1 171 ? -1.573 1.169 6.404 1.00 95.94 171 VAL A O 1
ATOM 1270 N N . ASP A 1 172 ? -0.881 2.964 5.253 1.00 93.88 172 ASP A N 1
ATOM 1271 C CA . ASP A 1 172 ? 0.240 3.340 6.119 1.00 93.88 172 ASP A CA 1
ATOM 1272 C C . ASP A 1 172 ? 0.548 4.818 5.856 1.00 93.88 172 ASP A C 1
ATOM 1274 O O . ASP A 1 172 ? 0.812 5.193 4.712 1.00 93.88 172 ASP A O 1
ATOM 1278 N N . ALA A 1 173 ? 0.497 5.666 6.881 1.00 91.44 173 ALA A N 1
ATOM 1279 C CA . ALA A 1 173 ? 0.753 7.099 6.777 1.00 91.44 173 ALA A CA 1
ATOM 1280 C C . ALA A 1 173 ? 1.765 7.559 7.828 1.00 91.44 173 ALA A C 1
ATOM 1282 O O . ALA A 1 173 ? 1.528 7.503 9.034 1.00 91.44 173 ALA A O 1
ATOM 1283 N N . ARG A 1 174 ? 2.912 8.068 7.371 1.00 86.00 174 ARG A N 1
ATOM 1284 C CA . ARG A 1 174 ? 3.964 8.623 8.232 1.00 86.00 174 ARG A CA 1
ATOM 1285 C C . ARG A 1 174 ? 4.570 9.851 7.570 1.00 86.00 174 ARG A C 1
ATOM 1287 O O . ARG A 1 174 ? 4.429 10.061 6.368 1.00 86.00 174 ARG A O 1
ATOM 1294 N N . GLU A 1 175 ? 5.297 10.644 8.343 1.00 84.00 175 GLU A N 1
ATOM 1295 C CA . GLU A 1 175 ? 6.035 11.773 7.780 1.00 84.00 175 GLU A CA 1
ATOM 1296 C C . GLU A 1 175 ? 7.036 11.282 6.713 1.00 84.00 175 GLU A C 1
ATOM 1298 O O . GLU A 1 175 ? 7.905 10.450 7.001 1.00 84.00 175 GLU A O 1
ATOM 1303 N N . GLY A 1 176 ? 6.885 11.768 5.476 1.00 82.81 176 GLY A N 1
ATOM 1304 C CA . GLY A 1 176 ? 7.740 11.422 4.334 1.00 82.81 176 GLY A CA 1
ATOM 1305 C C . GLY A 1 176 ? 7.578 10.001 3.767 1.00 82.81 176 GLY A C 1
ATOM 1306 O O . GLY A 1 176 ? 8.421 9.568 2.979 1.00 82.81 176 GLY A O 1
ATOM 1307 N N . SER A 1 177 ? 6.546 9.243 4.158 1.00 88.12 177 SER A N 1
ATOM 1308 C CA . SER A 1 177 ? 6.242 7.936 3.553 1.00 88.12 177 SER A CA 1
ATOM 1309 C C . SER A 1 177 ? 4.761 7.597 3.671 1.00 88.12 177 SER A C 1
ATOM 1311 O O . SER A 1 177 ? 4.214 7.678 4.772 1.00 88.12 177 SER A O 1
ATOM 1313 N N . PHE A 1 178 ? 4.139 7.124 2.593 1.00 92.12 178 PHE A N 1
ATOM 1314 C CA . PHE A 1 178 ? 2.783 6.585 2.656 1.00 92.12 178 PHE A CA 1
ATOM 1315 C C . PHE A 1 178 ? 2.605 5.367 1.746 1.00 92.12 178 PHE A C 1
ATOM 1317 O O . PHE A 1 178 ? 3.326 5.184 0.765 1.00 92.12 178 PHE A O 1
ATOM 1324 N N . VAL A 1 179 ? 1.646 4.516 2.086 1.00 97.06 179 VAL A N 1
ATOM 1325 C CA . VAL A 1 179 ? 1.179 3.420 1.238 1.00 97.06 179 VAL A CA 1
ATOM 1326 C C . VAL A 1 179 ? -0.323 3.561 1.104 1.00 97.06 179 VAL A C 1
ATOM 1328 O O . VAL A 1 179 ? -1.017 3.805 2.093 1.00 97.06 179 VAL A O 1
ATOM 1331 N N . ALA A 1 180 ? -0.828 3.428 -0.115 1.00 97.94 180 ALA A N 1
ATOM 1332 C CA . ALA A 1 180 ? -2.252 3.525 -0.368 1.00 97.94 180 ALA A CA 1
ATOM 1333 C C . ALA A 1 180 ? -2.700 2.611 -1.501 1.00 97.94 180 ALA A C 1
ATOM 1335 O O . ALA A 1 180 ? -1.931 2.274 -2.397 1.00 97.94 180 ALA A O 1
ATOM 1336 N N . ILE A 1 181 ? -3.967 2.241 -1.447 1.00 98.38 181 ILE A N 1
ATOM 1337 C CA . ILE A 1 181 ? -4.656 1.393 -2.404 1.00 98.38 181 ILE A CA 1
ATOM 1338 C C . ILE A 1 181 ? -5.514 2.280 -3.302 1.00 98.38 181 ILE A C 1
ATOM 1340 O O . ILE A 1 181 ? -6.115 3.245 -2.836 1.00 98.38 181 ILE A O 1
ATOM 1344 N N . VAL A 1 182 ? -5.550 1.947 -4.584 1.00 97.56 182 VAL A N 1
ATOM 1345 C CA . VAL A 1 182 ? -6.331 2.600 -5.629 1.00 97.56 182 VAL A CA 1
ATOM 1346 C C . VAL A 1 182 ? -7.296 1.574 -6.211 1.00 97.56 182 VAL A C 1
ATOM 1348 O O . VAL A 1 182 ? -6.865 0.510 -6.665 1.00 97.56 182 VAL A O 1
ATOM 1351 N N . GLY A 1 183 ? -8.582 1.921 -6.248 1.00 93.62 183 GLY A N 1
ATOM 1352 C CA . GLY A 1 183 ? -9.638 1.035 -6.740 1.00 93.62 183 GLY A CA 1
ATOM 1353 C C . GLY A 1 183 ? -10.119 0.025 -5.694 1.00 93.62 183 GLY A C 1
ATOM 1354 O O . GLY A 1 183 ? -9.742 0.082 -4.524 1.00 93.62 183 GLY A O 1
ATOM 1355 N N . ASP A 1 184 ? -10.992 -0.890 -6.118 1.00 93.19 184 ASP A N 1
ATOM 1356 C CA . ASP A 1 184 ? -11.568 -1.910 -5.240 1.00 93.19 184 ASP A CA 1
ATOM 1357 C C . ASP A 1 184 ? -10.653 -3.135 -5.147 1.00 93.19 184 ASP A C 1
ATOM 1359 O O . ASP A 1 184 ? -10.692 -4.035 -5.983 1.00 93.19 184 ASP A O 1
ATOM 1363 N N . ILE A 1 185 ? -9.807 -3.156 -4.119 1.00 95.44 185 ILE A N 1
ATOM 1364 C CA . ILE A 1 185 ? -8.896 -4.275 -3.879 1.00 95.44 185 ILE A CA 1
ATOM 1365 C C . ILE A 1 185 ? -9.603 -5.520 -3.350 1.00 95.44 185 ILE A C 1
ATOM 1367 O O . ILE A 1 185 ? -9.014 -6.585 -3.409 1.00 95.44 185 ILE A O 1
ATOM 1371 N N . GLU A 1 186 ? -10.815 -5.434 -2.806 1.00 92.44 186 GLU A N 1
ATOM 1372 C CA . GLU A 1 186 ? -11.457 -6.600 -2.186 1.00 92.44 186 GLU A CA 1
ATOM 1373 C C . GLU A 1 186 ? -12.007 -7.558 -3.250 1.00 92.44 186 GLU A C 1
ATOM 1375 O O . GLU A 1 186 ? -11.982 -8.775 -3.063 1.00 92.44 186 GLU A O 1
ATOM 1380 N N . SER A 1 187 ? -12.455 -7.011 -4.385 1.00 91.81 187 SER A N 1
ATOM 1381 C CA . SER A 1 187 ? -12.975 -7.769 -5.529 1.00 91.81 187 SER A CA 1
ATOM 1382 C C . SER A 1 187 ? -11.972 -7.950 -6.674 1.00 91.81 187 SER A C 1
ATOM 1384 O O . SER A 1 187 ? -12.209 -8.768 -7.564 1.00 91.81 187 SER A O 1
ATOM 1386 N N . ALA A 1 188 ? -10.852 -7.221 -6.668 1.00 95.38 188 ALA A N 1
ATOM 1387 C CA . ALA A 1 188 ? -9.860 -7.299 -7.735 1.00 95.38 188 ALA A CA 1
ATOM 1388 C C . ALA A 1 188 ? -9.226 -8.693 -7.837 1.00 95.38 188 ALA A C 1
ATOM 1390 O O . ALA A 1 188 ? -8.754 -9.245 -6.844 1.00 95.38 188 ALA A O 1
ATOM 1391 N N . GLU A 1 189 ? -9.134 -9.226 -9.056 1.00 94.88 189 GLU A N 1
ATOM 1392 C CA . GLU A 1 189 ? -8.380 -10.455 -9.345 1.00 94.88 189 GLU A CA 1
ATOM 1393 C C . GLU A 1 189 ? -6.876 -10.181 -9.481 1.00 94.88 189 GLU A C 1
ATOM 1395 O O . GLU A 1 189 ? -6.051 -11.007 -9.087 1.00 94.88 189 GLU A O 1
ATOM 1400 N N . ASN A 1 190 ? -6.523 -8.999 -9.996 1.00 95.75 190 ASN A N 1
ATOM 1401 C CA . ASN A 1 190 ? -5.150 -8.550 -10.201 1.00 95.75 190 ASN A CA 1
ATOM 1402 C C . ASN A 1 190 ? -4.845 -7.347 -9.306 1.00 95.75 190 ASN A C 1
ATOM 1404 O O . ASN A 1 190 ? -5.613 -6.386 -9.261 1.00 95.75 190 ASN A O 1
ATOM 1408 N N . VAL A 1 191 ? -3.694 -7.364 -8.639 1.00 97.94 191 VAL A N 1
ATOM 1409 C CA . VAL A 1 191 ? -3.200 -6.225 -7.861 1.00 97.94 191 VAL A CA 1
ATOM 1410 C C . VAL A 1 191 ? -1.788 -5.871 -8.291 1.00 97.94 191 VAL A C 1
ATOM 1412 O O . VAL A 1 191 ? -0.878 -6.697 -8.202 1.00 97.94 191 VAL A O 1
ATOM 1415 N N . THR A 1 192 ? -1.599 -4.620 -8.711 1.00 98.62 192 THR A N 1
ATOM 1416 C CA . THR A 1 192 ? -0.282 -4.096 -9.086 1.00 98.62 192 THR A CA 1
ATOM 1417 C C . THR A 1 192 ? 0.266 -3.182 -7.995 1.00 98.62 192 THR A C 1
ATOM 1419 O O . THR A 1 192 ? -0.222 -2.071 -7.799 1.00 98.62 192 THR A O 1
ATOM 1422 N N . THR A 1 193 ? 1.324 -3.615 -7.312 1.00 98.75 193 THR A N 1
ATOM 1423 C CA . THR A 1 193 ? 2.066 -2.803 -6.341 1.00 98.75 193 THR A CA 1
ATOM 1424 C C . THR A 1 193 ? 3.181 -2.037 -7.044 1.00 98.75 193 THR A C 1
ATOM 1426 O O . THR A 1 193 ? 4.179 -2.621 -7.466 1.00 98.75 193 THR A O 1
ATOM 1429 N N . PHE A 1 194 ? 3.030 -0.718 -7.152 1.00 98.62 194 PHE A N 1
ATOM 1430 C CA . PHE A 1 194 ? 4.006 0.184 -7.755 1.00 98.62 194 PHE A CA 1
ATOM 1431 C C . PHE A 1 194 ? 4.947 0.766 -6.691 1.00 98.62 194 PHE A C 1
ATOM 1433 O O . PHE A 1 194 ? 4.547 1.576 -5.854 1.00 98.62 194 PHE A O 1
ATOM 1440 N N . VAL A 1 195 ? 6.216 0.359 -6.738 1.00 98.38 195 VAL A N 1
ATOM 1441 C CA . VAL A 1 195 ? 7.282 0.783 -5.820 1.00 98.38 195 VAL A CA 1
ATOM 1442 C C . VAL A 1 195 ? 8.090 1.894 -6.487 1.00 98.38 195 VAL A C 1
ATOM 1444 O O . VAL A 1 195 ? 8.850 1.644 -7.428 1.00 98.38 195 VAL A O 1
ATOM 1447 N N . ALA A 1 196 ? 7.932 3.127 -6.003 1.00 94.88 196 ALA A N 1
ATOM 1448 C CA . ALA A 1 196 ? 8.585 4.289 -6.603 1.00 94.88 196 ALA A CA 1
ATOM 1449 C C . ALA A 1 196 ? 10.072 4.417 -6.225 1.00 94.88 196 ALA A C 1
ATOM 1451 O O . ALA A 1 196 ? 10.552 3.830 -5.251 1.00 94.88 196 ALA A O 1
ATOM 1452 N N . GLY A 1 197 ? 10.797 5.202 -7.025 1.00 88.81 197 GLY A N 1
ATOM 1453 C CA . GLY A 1 197 ? 12.236 5.425 -6.906 1.00 88.81 197 GLY A CA 1
ATOM 1454 C C . GLY A 1 197 ? 12.638 6.562 -5.968 1.00 88.81 197 GLY A C 1
ATOM 1455 O O . GLY A 1 197 ? 11.948 6.874 -5.003 1.00 88.81 197 GLY A O 1
ATOM 1456 N N . VAL A 1 198 ? 13.793 7.167 -6.256 1.00 82.81 198 VAL A N 1
ATOM 1457 C CA . VAL A 1 198 ? 14.312 8.332 -5.518 1.00 82.81 198 VAL A CA 1
ATOM 1458 C C . VAL A 1 198 ? 13.289 9.469 -5.475 1.00 82.81 198 VAL A C 1
ATOM 1460 O O . VAL A 1 198 ? 12.395 9.545 -6.316 1.00 82.81 198 VAL A O 1
ATOM 1463 N N . ASN A 1 199 ? 13.425 10.352 -4.489 1.00 81.56 199 ASN A N 1
ATOM 1464 C CA . ASN A 1 199 ? 12.540 11.490 -4.242 1.00 81.56 199 ASN A CA 1
ATOM 1465 C C . ASN A 1 199 ? 11.075 11.126 -3.909 1.00 81.56 199 ASN A C 1
ATOM 1467 O O . ASN A 1 199 ? 10.264 12.016 -3.672 1.00 81.56 199 ASN A O 1
ATOM 1471 N N . SER A 1 200 ? 10.715 9.840 -3.794 1.00 81.38 200 SER A N 1
ATOM 1472 C CA . SER A 1 200 ? 9.342 9.439 -3.451 1.00 81.38 200 SER A CA 1
ATOM 1473 C C . SER A 1 200 ? 8.943 9.751 -2.003 1.00 81.38 200 SER A C 1
ATOM 1475 O O . SER A 1 200 ? 7.789 9.563 -1.629 1.00 81.38 200 SER A O 1
ATOM 1477 N N . SER A 1 201 ? 9.876 10.225 -1.174 1.00 83.75 201 SER A N 1
ATOM 1478 C CA . SER A 1 201 ? 9.587 10.749 0.166 1.00 83.75 201 SER A CA 1
ATOM 1479 C C . SER A 1 201 ? 9.130 12.212 0.164 1.00 83.75 201 SER A C 1
ATOM 1481 O O . SER A 1 201 ? 8.692 12.700 1.204 1.00 83.75 201 SER A O 1
ATOM 1483 N N . THR A 1 202 ? 9.195 12.895 -0.983 1.00 85.12 202 THR A N 1
ATOM 1484 C CA . THR A 1 202 ? 8.787 14.296 -1.141 1.00 85.12 202 THR A CA 1
ATOM 1485 C C . THR A 1 202 ? 7.324 14.380 -1.599 1.00 85.12 202 THR A C 1
ATOM 1487 O O . THR A 1 202 ? 7.009 13.867 -2.678 1.00 85.12 202 THR A O 1
ATOM 1490 N N . PRO A 1 203 ? 6.427 15.039 -0.835 1.00 87.19 203 PRO A N 1
ATOM 1491 C CA . PRO A 1 203 ? 4.993 15.078 -1.140 1.00 87.19 203 PRO A CA 1
ATOM 1492 C C . PRO A 1 203 ? 4.617 15.614 -2.528 1.00 87.19 203 PRO A C 1
ATOM 1494 O O . PRO A 1 203 ? 3.638 15.150 -3.109 1.00 87.19 203 PRO A O 1
ATOM 1497 N N . ASP A 1 204 ? 5.408 16.530 -3.093 1.00 86.81 204 ASP A N 1
ATOM 1498 C CA . ASP A 1 204 ? 5.132 17.175 -4.386 1.00 86.81 204 ASP A CA 1
ATOM 1499 C C . ASP A 1 204 ? 4.964 16.176 -5.550 1.00 86.81 204 ASP A C 1
ATOM 1501 O O . ASP A 1 204 ? 4.226 16.440 -6.497 1.00 86.81 204 ASP A O 1
ATOM 1505 N N . GLY A 1 205 ? 5.615 15.007 -5.481 1.00 87.12 205 GLY A N 1
ATOM 1506 C CA . GLY A 1 205 ? 5.536 13.964 -6.514 1.00 87.12 205 GLY A CA 1
ATOM 1507 C C . GLY A 1 205 ? 4.435 12.920 -6.297 1.00 87.12 205 GLY A C 1
ATOM 1508 O O . GLY A 1 205 ? 4.212 12.065 -7.156 1.00 87.12 205 GLY A O 1
ATOM 1509 N N . TRP A 1 206 ? 3.740 12.941 -5.157 1.00 94.25 206 TRP A N 1
ATOM 1510 C CA . TRP A 1 206 ? 2.857 11.843 -4.753 1.00 94.25 206 TRP A CA 1
ATOM 1511 C C . TRP A 1 206 ? 1.638 11.675 -5.657 1.00 94.25 206 TRP A C 1
ATOM 1513 O O . TRP A 1 206 ? 1.291 10.539 -5.984 1.00 94.25 206 TRP A O 1
ATOM 1523 N N . GLN A 1 207 ? 1.047 12.774 -6.133 1.00 96.06 207 GLN A N 1
ATOM 1524 C CA . GLN A 1 207 ? -0.075 12.712 -7.074 1.00 96.06 207 GLN A CA 1
ATOM 1525 C C . GLN A 1 207 ? 0.305 11.949 -8.350 1.00 96.06 207 GLN A C 1
ATOM 1527 O O . GLN A 1 207 ? -0.422 11.060 -8.782 1.00 96.06 207 GLN A O 1
ATOM 1532 N N . GLN A 1 208 ? 1.498 12.204 -8.893 1.00 94.62 208 GLN A N 1
ATOM 1533 C CA . GLN A 1 208 ? 1.977 11.519 -10.091 1.00 94.62 208 GLN A CA 1
ATOM 1534 C C . GLN A 1 208 ? 2.130 10.005 -9.865 1.00 94.62 208 GLN A C 1
ATOM 1536 O O . GLN A 1 208 ? 1.845 9.208 -10.757 1.00 94.62 208 GLN A O 1
ATOM 1541 N N . HIS A 1 209 ? 2.581 9.579 -8.681 1.00 96.12 209 HIS A N 1
ATOM 1542 C CA . HIS A 1 209 ? 2.682 8.155 -8.347 1.00 96.12 209 HIS A CA 1
ATOM 1543 C C . HIS A 1 209 ? 1.307 7.493 -8.176 1.00 96.12 209 HIS A C 1
ATOM 1545 O O . HIS A 1 209 ? 1.143 6.339 -8.583 1.00 96.12 209 HIS A O 1
ATOM 1551 N N . ILE A 1 210 ? 0.319 8.219 -7.642 1.00 97.75 210 ILE A N 1
ATOM 1552 C CA . ILE A 1 210 ? -1.078 7.768 -7.592 1.00 97.75 210 ILE A CA 1
ATOM 1553 C C . ILE A 1 210 ? -1.620 7.582 -9.012 1.00 97.75 210 ILE A C 1
ATOM 1555 O O . ILE A 1 210 ? -2.126 6.509 -9.334 1.00 97.75 210 ILE A O 1
ATOM 1559 N N . ASP A 1 211 ? -1.441 8.570 -9.887 1.00 97.44 211 ASP A N 1
ATOM 1560 C CA . ASP A 1 211 ? -1.940 8.516 -11.264 1.00 97.44 211 ASP A CA 1
ATOM 1561 C C . ASP A 1 211 ? -1.293 7.376 -12.062 1.00 97.44 211 ASP A C 1
ATOM 1563 O O . ASP A 1 211 ? -1.983 6.619 -12.745 1.00 97.44 211 ASP A O 1
ATOM 1567 N N . ARG A 1 212 ? 0.021 7.165 -11.906 1.00 96.88 212 ARG A N 1
ATOM 1568 C CA . ARG A 1 212 ? 0.722 6.013 -12.501 1.00 96.88 212 ARG A CA 1
ATOM 1569 C C . ARG A 1 212 ? 0.153 4.682 -12.009 1.00 96.88 212 ARG A C 1
ATOM 1571 O O . ARG A 1 212 ? 0.016 3.747 -12.792 1.00 96.88 212 ARG A O 1
ATOM 1578 N N . THR A 1 213 ? -0.186 4.598 -10.727 1.00 98.38 213 THR A N 1
ATOM 1579 C CA . THR A 1 213 ? -0.763 3.389 -10.129 1.00 98.38 213 THR A CA 1
ATOM 1580 C C . THR A 1 213 ? -2.188 3.141 -10.621 1.00 98.38 213 THR A C 1
ATOM 1582 O O . THR A 1 213 ? -2.525 1.996 -10.910 1.00 98.38 213 THR A O 1
ATOM 1585 N N . ARG A 1 214 ? -2.999 4.194 -10.811 1.00 97.94 214 ARG A N 1
ATOM 1586 C CA . ARG A 1 214 ? -4.316 4.098 -11.469 1.00 97.94 214 ARG A CA 1
ATOM 1587 C C . ARG A 1 214 ? -4.205 3.516 -12.868 1.00 97.94 214 ARG A C 1
ATOM 1589 O O . ARG A 1 214 ? -4.981 2.636 -13.213 1.00 97.94 214 ARG A O 1
ATOM 1596 N N . GLN A 1 215 ? -3.233 3.976 -13.652 1.00 98.19 215 GLN A N 1
ATOM 1597 C CA . GLN A 1 215 ? -3.018 3.459 -15.004 1.00 98.19 215 GLN A CA 1
ATOM 1598 C C . GLN A 1 215 ? -2.616 1.974 -14.994 1.00 98.19 215 GLN A C 1
ATOM 1600 O O . GLN A 1 215 ? -3.149 1.196 -15.780 1.00 98.19 215 GLN A O 1
ATOM 1605 N N . PHE A 1 216 ? -1.755 1.542 -14.061 1.00 97.88 216 PHE A N 1
ATOM 1606 C CA . PHE A 1 216 ? -1.455 0.114 -13.885 1.00 97.88 216 PHE A CA 1
ATOM 1607 C C . PHE A 1 216 ? -2.685 -0.710 -13.494 1.00 97.88 216 PHE A C 1
ATOM 1609 O O . PHE A 1 216 ? -2.889 -1.779 -14.061 1.00 97.88 216 PHE A O 1
ATOM 1616 N N . ALA A 1 217 ? -3.487 -0.224 -12.543 1.00 97.19 217 ALA A N 1
ATOM 1617 C CA . ALA A 1 217 ? -4.715 -0.883 -12.102 1.00 97.19 217 ALA A CA 1
ATOM 1618 C C . ALA A 1 217 ? -5.734 -1.004 -13.248 1.00 97.19 217 ALA A C 1
ATOM 1620 O O . ALA A 1 217 ? -6.312 -2.065 -13.470 1.00 97.19 217 ALA A O 1
ATOM 1621 N N . GLN A 1 218 ? -5.899 0.065 -14.033 1.00 97.06 218 GLN A N 1
ATOM 1622 C CA . GLN A 1 218 ? -6.777 0.088 -15.199 1.00 97.06 218 GLN A CA 1
ATOM 1623 C C . GLN A 1 218 ? -6.323 -0.910 -16.271 1.00 97.06 218 GLN A C 1
ATOM 1625 O O . GLN A 1 218 ? -7.146 -1.666 -16.783 1.00 97.06 218 GLN A O 1
ATOM 1630 N N . ALA A 1 219 ? -5.028 -0.943 -16.595 1.00 96.62 219 ALA A N 1
ATOM 1631 C CA . ALA A 1 219 ? -4.495 -1.831 -17.625 1.00 96.62 219 ALA A CA 1
ATOM 1632 C C . ALA A 1 219 ? -4.551 -3.317 -17.233 1.00 96.62 219 ALA A C 1
ATOM 1634 O O . ALA A 1 219 ? -4.739 -4.165 -18.102 1.00 96.62 219 ALA A O 1
ATOM 1635 N N . SER A 1 220 ? -4.414 -3.643 -15.943 1.00 95.12 220 SER A N 1
ATOM 1636 C CA . SER A 1 220 ? -4.558 -5.017 -15.441 1.00 95.12 220 SER A CA 1
ATOM 1637 C C . SER A 1 220 ? -6.006 -5.420 -15.138 1.00 95.12 220 SER A C 1
ATOM 1639 O O . SER A 1 220 ? -6.245 -6.564 -14.745 1.00 95.12 220 SER A O 1
ATOM 1641 N N . GLY A 1 221 ? -6.969 -4.503 -15.296 1.00 95.31 221 GLY A N 1
ATOM 1642 C CA . GLY A 1 221 ? -8.369 -4.737 -14.936 1.00 95.31 221 GLY A CA 1
ATOM 1643 C C . GLY A 1 221 ? -8.560 -5.042 -13.447 1.00 95.31 221 GLY A C 1
ATOM 1644 O O . GLY A 1 221 ? -9.397 -5.869 -13.098 1.00 95.31 221 GLY A O 1
ATOM 1645 N N . GLY A 1 222 ? -7.752 -4.433 -12.576 1.00 95.88 222 GLY A N 1
ATOM 1646 C CA . GLY A 1 222 ? -7.708 -4.742 -11.150 1.00 95.88 222 GLY A CA 1
ATOM 1647 C C . GLY A 1 222 ? -7.501 -3.516 -10.264 1.00 95.88 222 GLY A C 1
ATOM 1648 O O . GLY A 1 222 ? -7.910 -2.406 -10.604 1.00 95.88 222 GLY A O 1
ATOM 1649 N N . ALA A 1 223 ? -6.865 -3.720 -9.111 1.00 98.06 223 ALA A N 1
ATOM 1650 C CA . ALA A 1 223 ? -6.532 -2.662 -8.159 1.00 98.06 223 ALA A CA 1
ATOM 1651 C C . ALA A 1 223 ? -5.029 -2.351 -8.169 1.00 98.06 223 ALA A C 1
ATOM 1653 O O . ALA A 1 223 ? -4.198 -3.129 -8.646 1.00 98.06 223 ALA A O 1
ATOM 1654 N N . GLY A 1 224 ? -4.664 -1.193 -7.629 1.00 98.38 224 GLY A N 1
ATOM 1655 C CA . GLY A 1 224 ? -3.276 -0.752 -7.545 1.00 98.38 224 GLY A CA 1
ATOM 1656 C C . GLY A 1 224 ? -2.864 -0.425 -6.118 1.00 98.38 224 GLY A C 1
ATOM 1657 O O . GLY A 1 224 ? -3.675 0.040 -5.325 1.00 98.38 224 GLY A O 1
ATOM 1658 N N . VAL A 1 225 ? -1.589 -0.621 -5.794 1.00 98.69 225 VAL A N 1
ATOM 1659 C CA . VAL A 1 225 ? -0.988 -0.135 -4.548 1.00 98.69 225 VAL A CA 1
ATOM 1660 C C . VAL A 1 225 ? 0.112 0.861 -4.883 1.00 98.69 225 VAL A C 1
ATOM 1662 O O . VAL A 1 225 ? 1.120 0.507 -5.492 1.00 98.69 225 VAL A O 1
ATOM 1665 N N . VAL A 1 226 ? -0.063 2.104 -4.444 1.00 98.12 226 VAL A N 1
ATOM 1666 C CA . VAL A 1 226 ? 0.984 3.125 -4.448 1.00 98.12 226 VAL A CA 1
ATOM 1667 C C . VAL A 1 226 ? 1.877 2.837 -3.252 1.00 98.12 226 VAL A C 1
ATOM 1669 O O . VAL A 1 226 ? 1.458 3.012 -2.106 1.00 98.12 226 VAL A O 1
ATOM 1672 N N . TRP A 1 227 ? 3.100 2.373 -3.493 1.00 97.88 227 TRP A N 1
ATOM 1673 C CA . TRP A 1 227 ? 3.997 1.960 -2.422 1.00 97.88 227 TRP A CA 1
ATOM 1674 C C . TRP A 1 227 ? 5.167 2.934 -2.269 1.00 97.88 227 TRP A C 1
ATOM 1676 O O . TRP A 1 227 ? 6.187 2.829 -2.953 1.00 97.88 227 TRP A O 1
ATOM 1686 N N . LEU A 1 228 ? 5.020 3.883 -1.336 1.00 95.00 228 LEU A N 1
ATOM 1687 C CA . LEU A 1 228 ? 6.066 4.824 -0.907 1.00 95.00 228 LEU A CA 1
ATOM 1688 C C . LEU A 1 228 ? 6.453 4.577 0.560 1.00 95.00 228 LEU A C 1
ATOM 1690 O O . LEU A 1 228 ? 6.812 5.495 1.293 1.00 95.00 228 LEU A O 1
ATOM 1694 N N . GLY A 1 229 ? 6.367 3.320 1.007 1.00 90.75 229 GLY A N 1
ATOM 1695 C CA . GLY A 1 229 ? 6.544 2.890 2.397 1.00 90.75 229 GLY A CA 1
ATOM 1696 C C . GLY A 1 229 ? 7.993 2.878 2.892 1.00 90.75 229 GLY A C 1
ATOM 1697 O O . GLY A 1 229 ? 8.343 2.087 3.765 1.00 90.75 229 GLY A O 1
ATOM 1698 N N . TYR A 1 230 ? 8.880 3.708 2.348 1.00 88.12 230 TYR A N 1
ATOM 1699 C CA . TYR A 1 230 ? 10.281 3.783 2.758 1.00 88.12 230 TYR A CA 1
ATOM 1700 C C . TYR A 1 230 ? 10.813 5.209 2.633 1.00 88.12 230 TYR A C 1
ATOM 1702 O O . TYR A 1 230 ? 10.240 6.038 1.935 1.00 88.12 230 TYR A O 1
ATOM 1710 N N . ARG A 1 231 ? 11.916 5.497 3.330 1.00 86.00 231 ARG A N 1
ATOM 1711 C CA . ARG A 1 231 ? 12.637 6.759 3.153 1.00 86.00 231 ARG A CA 1
ATOM 1712 C C . ARG A 1 231 ? 13.498 6.647 1.905 1.00 86.00 231 ARG A C 1
ATOM 1714 O O . ARG A 1 231 ? 14.570 6.040 1.955 1.00 86.00 231 ARG A O 1
ATOM 1721 N N . ALA A 1 232 ? 12.987 7.161 0.795 1.00 82.62 232 ALA A N 1
ATOM 1722 C CA . ALA A 1 232 ? 13.708 7.172 -0.461 1.00 82.62 232 ALA A CA 1
ATOM 1723 C C . ALA A 1 232 ? 14.890 8.149 -0.386 1.00 82.62 232 ALA A C 1
ATOM 1725 O O . ALA A 1 232 ? 14.791 9.177 0.284 1.00 82.62 232 ALA A O 1
ATOM 1726 N N . PRO A 1 233 ? 16.014 7.854 -1.058 1.00 79.81 233 PRO A N 1
ATOM 1727 C CA . PRO A 1 233 ? 17.065 8.845 -1.248 1.00 79.81 233 PRO A CA 1
ATOM 1728 C C . PRO A 1 233 ? 16.520 10.076 -1.983 1.00 79.81 233 PRO A C 1
ATOM 1730 O O . PRO A 1 233 ? 15.741 9.921 -2.922 1.00 79.81 233 PRO A O 1
ATOM 1733 N N . ASP A 1 234 ? 16.965 11.272 -1.594 1.00 74.88 234 ASP A N 1
ATOM 1734 C CA . ASP A 1 234 ? 16.516 12.540 -2.197 1.00 74.88 234 ASP A CA 1
ATOM 1735 C C . ASP A 1 234 ? 16.826 12.630 -3.702 1.00 74.88 234 ASP A C 1
ATOM 1737 O O . ASP A 1 234 ? 16.066 13.217 -4.465 1.00 74.88 234 ASP A O 1
ATOM 1741 N N . ASP A 1 235 ? 17.941 12.040 -4.139 1.00 70.06 235 ASP A N 1
ATOM 1742 C CA . ASP A 1 235 ? 18.439 12.145 -5.508 1.00 70.06 235 ASP A CA 1
ATOM 1743 C C . ASP A 1 235 ? 19.210 10.889 -5.950 1.00 70.06 235 ASP A C 1
ATOM 1745 O O . ASP A 1 235 ? 19.517 9.989 -5.158 1.00 70.06 235 ASP A O 1
ATOM 1749 N N . LEU A 1 236 ? 19.546 10.837 -7.242 1.00 66.88 236 LEU A N 1
ATOM 1750 C CA . LEU A 1 236 ? 20.276 9.728 -7.857 1.00 66.88 236 LEU A CA 1
ATOM 1751 C C . LEU A 1 236 ? 21.693 9.542 -7.278 1.00 66.88 236 LEU A C 1
ATOM 1753 O O . LEU A 1 236 ? 22.156 8.406 -7.171 1.00 66.88 236 LEU A O 1
ATOM 1757 N N . ALA A 1 237 ? 22.371 10.620 -6.861 1.00 59.88 237 ALA A N 1
ATOM 1758 C CA . ALA A 1 237 ? 23.717 10.545 -6.288 1.00 59.88 237 ALA A CA 1
ATOM 1759 C C . ALA A 1 237 ? 23.705 9.856 -4.913 1.00 59.88 237 ALA A C 1
ATOM 1761 O O . ALA A 1 237 ? 24.581 9.047 -4.602 1.00 59.88 237 ALA A O 1
ATOM 1762 N N . ARG A 1 238 ? 22.670 10.098 -4.103 1.00 56.34 238 ARG A N 1
ATOM 1763 C CA . ARG A 1 238 ? 22.418 9.349 -2.858 1.00 56.34 238 ARG A CA 1
ATOM 1764 C C . ARG A 1 238 ? 21.800 7.979 -3.114 1.00 56.34 238 ARG A C 1
ATOM 1766 O O . ARG A 1 238 ? 21.980 7.066 -2.306 1.00 56.34 238 ARG A O 1
ATOM 1773 N N . GLY A 1 239 ? 21.161 7.811 -4.267 1.00 56.06 239 GLY A N 1
ATOM 1774 C CA . GLY A 1 239 ? 20.683 6.545 -4.807 1.00 56.06 239 GLY A CA 1
ATOM 1775 C C . GLY A 1 239 ? 21.765 5.478 -4.976 1.00 56.06 239 GLY A C 1
ATOM 1776 O O . GLY A 1 239 ? 21.418 4.331 -5.211 1.00 56.06 239 GLY A O 1
ATOM 1777 N N . LEU A 1 240 ? 23.057 5.782 -4.801 1.00 64.06 240 LEU A N 1
ATOM 1778 C CA . LEU A 1 240 ? 24.129 4.776 -4.755 1.00 64.06 240 LEU A CA 1
ATOM 1779 C C . LEU A 1 240 ? 24.109 3.921 -3.472 1.00 64.06 240 LEU A C 1
ATOM 1781 O O . LEU A 1 240 ? 24.648 2.813 -3.439 1.00 64.06 240 LEU A O 1
ATOM 1785 N N . GLN A 1 241 ? 23.502 4.416 -2.390 1.00 60.50 241 GLN A N 1
ATOM 1786 C CA . GLN A 1 241 ? 23.471 3.709 -1.111 1.00 60.50 241 GLN A CA 1
ATOM 1787 C C . GLN A 1 241 ? 22.515 2.513 -1.159 1.00 60.50 241 GLN A C 1
ATOM 1789 O O . GLN A 1 241 ? 21.396 2.620 -1.646 1.00 60.50 241 GLN A O 1
ATOM 1794 N N . ARG A 1 242 ? 22.912 1.374 -0.577 1.00 69.75 242 ARG A N 1
ATOM 1795 C CA . ARG A 1 242 ? 22.068 0.158 -0.501 1.00 69.75 242 ARG A CA 1
ATOM 1796 C C . ARG A 1 242 ? 21.210 0.077 0.764 1.00 69.75 242 ARG A C 1
ATOM 1798 O O . ARG A 1 242 ? 20.256 -0.692 0.820 1.00 69.75 242 ARG A O 1
ATOM 1805 N N . SER A 1 243 ? 21.564 0.830 1.808 1.00 69.75 243 SER A N 1
ATOM 1806 C CA . SER A 1 243 ? 20.879 0.762 3.108 1.00 69.75 243 SER A CA 1
ATOM 1807 C C . SER A 1 243 ? 19.393 1.148 3.025 1.00 69.75 243 SER A C 1
ATOM 1809 O O . SER A 1 243 ? 18.575 0.368 3.522 1.00 69.75 243 SER A O 1
ATOM 1811 N N . PRO A 1 244 ? 18.997 2.255 2.359 1.00 76.94 244 PRO A N 1
ATOM 1812 C CA . PRO A 1 244 ? 17.580 2.603 2.223 1.00 76.94 244 PRO A CA 1
ATOM 1813 C C . PRO A 1 244 ? 16.781 1.510 1.506 1.00 76.94 244 PRO A C 1
ATOM 1815 O O . PRO A 1 244 ? 15.721 1.111 1.988 1.00 76.94 244 PRO A O 1
ATOM 1818 N N . ALA A 1 245 ? 17.334 0.939 0.431 1.00 82.75 245 ALA A N 1
ATOM 1819 C CA . ALA A 1 245 ? 16.700 -0.154 -0.296 1.00 82.75 245 ALA A CA 1
ATOM 1820 C C . ALA A 1 245 ? 16.497 -1.415 0.558 1.00 82.75 245 ALA A C 1
ATOM 1822 O O . ALA A 1 245 ? 15.437 -2.027 0.488 1.00 82.75 245 ALA A O 1
ATOM 1823 N N . LYS A 1 246 ? 17.459 -1.785 1.415 1.00 85.19 246 LYS A N 1
ATOM 1824 C CA . LYS A 1 246 ? 17.312 -2.925 2.341 1.00 85.19 246 LYS A CA 1
ATOM 1825 C C . LYS A 1 246 ? 16.207 -2.709 3.382 1.00 85.19 246 LYS A C 1
ATOM 1827 O O . LYS A 1 246 ? 15.454 -3.638 3.667 1.00 85.19 246 LYS A O 1
ATOM 1832 N N . HIS A 1 247 ? 16.091 -1.501 3.935 1.00 85.94 247 HIS A N 1
ATOM 1833 C CA . HIS A 1 247 ? 15.018 -1.173 4.882 1.00 85.94 247 HIS A CA 1
ATOM 1834 C C . HIS A 1 247 ? 13.651 -1.155 4.190 1.00 85.94 247 HIS A C 1
ATOM 1836 O O . HIS A 1 247 ? 12.692 -1.733 4.704 1.00 85.94 247 HIS A O 1
ATOM 1842 N N . GLY A 1 248 ? 13.574 -0.552 2.999 1.00 90.81 248 GLY A N 1
ATOM 1843 C CA . GLY A 1 248 ? 12.379 -0.604 2.161 1.00 90.81 248 GLY A CA 1
ATOM 1844 C C . GLY A 1 248 ? 11.990 -2.042 1.823 1.00 90.81 248 GLY A C 1
ATOM 1845 O O . GLY A 1 248 ? 10.824 -2.396 1.937 1.00 90.81 248 GLY A O 1
ATOM 1846 N N . ALA A 1 249 ? 12.962 -2.903 1.513 1.00 94.44 249 ALA A N 1
ATOM 1847 C CA . ALA A 1 249 ? 12.719 -4.299 1.178 1.00 94.44 249 ALA A CA 1
ATOM 1848 C C . ALA A 1 249 ? 12.061 -5.062 2.330 1.00 94.44 249 ALA A C 1
ATOM 1850 O O . ALA A 1 249 ? 11.114 -5.807 2.101 1.00 94.44 249 ALA A O 1
ATOM 1851 N N . HIS A 1 250 ? 12.509 -4.851 3.572 1.00 92.69 250 HIS A N 1
ATOM 1852 C CA . HIS A 1 250 ? 11.869 -5.458 4.741 1.00 92.69 250 HIS A CA 1
ATOM 1853 C C . HIS A 1 250 ? 10.388 -5.063 4.847 1.00 92.69 250 HIS A C 1
ATOM 1855 O O . HIS A 1 250 ? 9.530 -5.933 4.988 1.00 92.69 250 HIS A O 1
ATOM 1861 N N . ARG A 1 251 ? 10.081 -3.764 4.719 1.00 93.06 251 ARG A N 1
ATOM 1862 C CA . ARG A 1 251 ? 8.699 -3.258 4.781 1.00 93.06 251 ARG A CA 1
ATOM 1863 C C . ARG A 1 251 ? 7.854 -3.735 3.600 1.00 93.06 251 ARG A C 1
ATOM 1865 O O . ARG A 1 251 ? 6.710 -4.120 3.799 1.00 93.06 251 ARG A O 1
ATOM 1872 N N . LEU A 1 252 ? 8.416 -3.772 2.392 1.00 97.25 252 LEU A N 1
ATOM 1873 C CA . LEU A 1 252 ? 7.721 -4.261 1.199 1.00 97.25 252 LEU A CA 1
ATOM 1874 C C . LEU A 1 252 ? 7.362 -5.742 1.342 1.00 97.25 252 LEU A C 1
ATOM 1876 O O . LEU A 1 252 ? 6.249 -6.136 1.009 1.00 97.25 252 LEU A O 1
ATOM 1880 N N . ARG A 1 253 ? 8.275 -6.562 1.880 1.00 97.31 253 ARG A N 1
ATOM 1881 C CA . ARG A 1 253 ? 8.004 -7.980 2.166 1.00 97.31 253 ARG A CA 1
ATOM 1882 C C . ARG A 1 253 ? 6.881 -8.148 3.180 1.00 97.31 253 ARG A C 1
ATOM 1884 O O . ARG A 1 253 ? 6.000 -8.971 2.952 1.00 97.31 253 ARG A O 1
ATOM 1891 N N . ALA A 1 254 ? 6.915 -7.386 4.274 1.00 94.81 254 ALA A N 1
ATOM 1892 C CA . ALA A 1 254 ? 5.875 -7.432 5.297 1.00 94.81 254 ALA A CA 1
ATOM 1893 C C . ALA A 1 254 ? 4.510 -7.032 4.714 1.00 94.81 254 ALA A C 1
ATOM 1895 O O . ALA A 1 254 ? 3.542 -7.776 4.855 1.00 94.81 254 ALA A O 1
ATOM 1896 N N . PHE A 1 255 ? 4.469 -5.937 3.949 1.00 97.00 255 PHE A N 1
ATOM 1897 C CA . PHE A 1 255 ? 3.267 -5.481 3.257 1.00 97.00 255 PHE A CA 1
ATOM 1898 C C . PHE A 1 255 ? 2.718 -6.530 2.278 1.00 97.00 255 PHE A C 1
ATOM 1900 O O . PHE A 1 255 ? 1.549 -6.890 2.359 1.00 97.00 255 PHE A O 1
ATOM 1907 N N . GLN A 1 256 ? 3.553 -7.071 1.383 1.00 98.00 256 GLN A N 1
ATOM 1908 C CA . GLN A 1 256 ? 3.118 -8.069 0.399 1.00 98.00 256 GLN A CA 1
ATOM 1909 C C . GLN A 1 256 ? 2.696 -9.393 1.050 1.00 98.00 256 GLN A C 1
ATOM 1911 O O . GLN A 1 256 ? 1.755 -10.027 0.581 1.00 98.00 256 GLN A O 1
ATOM 1916 N N . SER A 1 257 ? 3.363 -9.808 2.133 1.00 96.88 257 SER A N 1
ATOM 1917 C CA . SER A 1 257 ? 2.945 -10.961 2.945 1.00 96.88 257 SER A CA 1
ATOM 1918 C C . SER A 1 257 ? 1.546 -10.748 3.511 1.00 96.88 257 SER A C 1
ATOM 1920 O O . SER A 1 257 ? 0.677 -11.604 3.359 1.00 96.88 257 SER A O 1
ATOM 1922 N N . GLN A 1 258 ? 1.300 -9.575 4.094 1.00 96.06 258 GLN A N 1
ATOM 1923 C CA . GLN A 1 258 ? -0.002 -9.234 4.645 1.00 96.06 258 GLN A CA 1
ATOM 1924 C C . GLN A 1 258 ? -1.086 -9.131 3.566 1.00 96.06 258 GLN A C 1
ATOM 1926 O O . GLN A 1 258 ? -2.206 -9.600 3.763 1.00 96.06 258 GLN A O 1
ATOM 1931 N N . LEU A 1 259 ? -0.751 -8.563 2.406 1.00 96.38 259 LEU A N 1
ATOM 1932 C CA . LEU A 1 259 ? -1.651 -8.495 1.260 1.00 96.38 259 LEU A CA 1
ATOM 1933 C C . LEU A 1 259 ? -2.041 -9.902 0.780 1.00 96.38 259 LEU A C 1
ATOM 1935 O O . LEU A 1 259 ? -3.216 -10.173 0.557 1.00 96.38 259 LEU A O 1
ATOM 1939 N N . ALA A 1 260 ? -1.073 -10.819 0.689 1.00 96.31 260 ALA A N 1
ATOM 1940 C CA . ALA A 1 260 ? -1.323 -12.207 0.310 1.00 96.31 260 ALA A CA 1
ATOM 1941 C C . ALA A 1 260 ? -2.147 -12.982 1.352 1.00 96.31 260 ALA A C 1
ATOM 1943 O O . ALA A 1 260 ? -2.910 -13.866 0.974 1.00 96.31 260 ALA A O 1
ATOM 1944 N N . GLN A 1 261 ? -2.024 -12.657 2.643 1.00 95.06 261 GLN A N 1
ATOM 1945 C CA . GLN A 1 261 ? -2.856 -13.255 3.693 1.00 95.06 261 GLN A CA 1
ATOM 1946 C C . GLN A 1 261 ? -4.310 -12.780 3.616 1.00 95.06 261 GLN A C 1
ATOM 1948 O O . GLN A 1 261 ? -5.216 -13.604 3.706 1.00 95.06 261 GLN A O 1
ATOM 1953 N N . ARG A 1 262 ? -4.531 -11.474 3.411 1.00 94.75 262 ARG A N 1
ATOM 1954 C CA . ARG A 1 262 ? -5.876 -10.886 3.275 1.00 94.75 262 ARG A CA 1
ATOM 1955 C C . ARG A 1 262 ? -6.589 -11.374 2.018 1.00 94.75 262 ARG A C 1
ATOM 1957 O O . ARG A 1 262 ? -7.769 -11.703 2.064 1.00 94.75 262 ARG A O 1
ATOM 1964 N N . PHE A 1 263 ? -5.860 -11.452 0.906 1.00 94.88 263 PHE A N 1
ATOM 1965 C CA . PHE A 1 263 ? -6.422 -11.762 -0.405 1.00 94.88 263 PHE A CA 1
ATOM 1966 C C . PHE A 1 263 ? -5.632 -12.892 -1.092 1.00 94.88 263 PHE A C 1
ATOM 1968 O O . PHE A 1 263 ? -4.870 -12.669 -2.041 1.00 94.88 263 PHE A O 1
ATOM 1975 N N . PRO A 1 264 ? -5.792 -14.147 -0.631 1.00 94.12 264 PRO A N 1
ATOM 1976 C CA . PRO A 1 264 ? -4.945 -15.260 -1.064 1.00 94.12 264 PRO A CA 1
ATOM 1977 C C . PRO A 1 264 ? -5.098 -15.610 -2.546 1.00 94.12 264 PRO A C 1
ATOM 1979 O O . PRO A 1 264 ? -4.136 -16.067 -3.166 1.00 94.12 264 PRO A O 1
ATOM 1982 N N . GLN A 1 265 ? -6.276 -15.370 -3.130 1.00 92.25 265 GLN A N 1
ATOM 1983 C CA . GLN A 1 265 ? -6.564 -15.726 -4.523 1.00 92.25 265 GLN A CA 1
ATOM 1984 C C . GLN A 1 265 ? -6.078 -14.703 -5.550 1.00 92.25 265 GLN A C 1
ATOM 1986 O O . GLN A 1 265 ? -6.013 -15.043 -6.728 1.00 92.25 265 GLN A O 1
ATOM 1991 N N . GLN A 1 266 ? -5.704 -13.499 -5.115 1.00 93.94 266 GLN A N 1
ATOM 1992 C CA . GLN A 1 266 ? -5.256 -12.447 -6.018 1.00 93.94 266 GLN A CA 1
ATOM 1993 C C . GLN A 1 266 ? -3.951 -12.796 -6.699 1.00 93.94 266 GLN A C 1
ATOM 1995 O O . GLN A 1 266 ? -3.041 -13.363 -6.092 1.00 93.94 266 GLN A O 1
ATOM 2000 N N . ARG A 1 267 ? -3.842 -12.366 -7.946 1.00 95.19 267 ARG A N 1
ATOM 2001 C CA . ARG A 1 267 ? -2.595 -12.327 -8.678 1.00 95.19 267 ARG A CA 1
ATOM 2002 C C . ARG A 1 267 ? -1.895 -11.002 -8.372 1.00 95.19 267 ARG A C 1
ATOM 2004 O O . ARG A 1 267 ? -2.482 -9.934 -8.522 1.00 95.19 267 ARG A O 1
ATOM 2011 N N . ARG A 1 268 ? -0.656 -11.056 -7.893 1.00 97.56 268 ARG A N 1
ATOM 2012 C CA . ARG A 1 268 ? 0.089 -9.898 -7.377 1.00 97.56 268 ARG A CA 1
ATOM 2013 C C . ARG A 1 268 ? 1.296 -9.611 -8.253 1.00 97.56 268 ARG A C 1
ATOM 2015 O O . ARG A 1 268 ? 2.237 -10.401 -8.306 1.00 97.56 268 ARG A O 1
ATOM 2022 N N . THR A 1 269 ? 1.314 -8.437 -8.859 1.00 98.38 269 THR A N 1
ATOM 2023 C CA . THR A 1 269 ? 2.446 -7.938 -9.639 1.00 98.38 269 THR A CA 1
ATOM 2024 C C . THR A 1 269 ? 3.140 -6.831 -8.860 1.00 98.38 269 THR A C 1
ATOM 2026 O O . THR A 1 269 ? 2.510 -5.860 -8.455 1.00 98.38 269 THR A O 1
ATOM 2029 N N . VAL A 1 270 ? 4.450 -6.947 -8.652 1.00 98.75 270 VAL A N 1
ATOM 2030 C CA . VAL A 1 270 ? 5.268 -5.878 -8.064 1.00 98.75 270 VAL A CA 1
ATOM 2031 C C . VAL A 1 270 ? 6.061 -5.206 -9.174 1.00 98.75 270 VAL A C 1
ATOM 2033 O O . VAL A 1 270 ? 6.909 -5.834 -9.801 1.00 98.75 270 VAL A O 1
ATOM 2036 N N . VAL A 1 271 ? 5.818 -3.916 -9.395 1.00 98.75 271 VAL A N 1
ATOM 2037 C CA . VAL A 1 271 ? 6.566 -3.092 -10.351 1.00 98.75 271 VAL A CA 1
ATOM 2038 C C . VAL A 1 271 ? 7.499 -2.177 -9.574 1.00 98.75 271 VAL A C 1
ATOM 2040 O O . VAL A 1 271 ? 7.062 -1.218 -8.939 1.00 98.75 271 VAL A O 1
ATOM 2043 N N . GLY A 1 272 ? 8.797 -2.468 -9.619 1.00 98.00 272 GLY A N 1
ATOM 2044 C CA . GLY A 1 272 ? 9.824 -1.613 -9.037 1.00 98.00 272 GLY A CA 1
ATOM 2045 C C . GLY A 1 272 ? 10.391 -0.657 -10.075 1.00 98.00 272 GLY A C 1
ATOM 2046 O O . GLY A 1 272 ? 11.046 -1.104 -11.014 1.00 98.00 272 GLY A O 1
ATOM 2047 N N . TYR A 1 273 ? 10.178 0.647 -9.889 1.00 96.19 273 TYR A N 1
ATOM 2048 C CA . TYR A 1 273 ? 10.676 1.688 -10.791 1.00 96.19 273 TYR A CA 1
ATOM 2049 C C . TYR A 1 273 ? 11.942 2.352 -10.253 1.00 96.19 273 TYR A C 1
ATOM 2051 O O . TYR A 1 273 ? 11.976 2.783 -9.097 1.00 96.19 273 TYR A O 1
ATOM 2059 N N . SER A 1 274 ? 12.974 2.485 -11.092 1.00 93.06 274 SER A N 1
ATOM 2060 C CA . SER A 1 274 ? 14.215 3.183 -10.740 1.00 93.06 274 SER A CA 1
ATOM 2061 C C . SER A 1 274 ? 14.811 2.620 -9.441 1.00 93.06 274 SER A C 1
ATOM 2063 O O . SER A 1 274 ? 14.986 1.408 -9.323 1.00 93.06 274 SER A O 1
ATOM 2065 N N . TYR A 1 275 ? 15.083 3.432 -8.418 1.00 91.81 275 TYR A N 1
ATOM 2066 C CA . TYR A 1 275 ? 15.558 2.935 -7.116 1.00 91.81 275 TYR A CA 1
ATOM 2067 C C . TYR A 1 275 ? 14.569 1.980 -6.408 1.00 91.81 275 TYR A C 1
ATOM 2069 O O . TYR A 1 275 ? 14.992 1.079 -5.683 1.00 91.81 275 TYR A O 1
ATOM 2077 N N . GLY A 1 276 ? 13.265 2.083 -6.679 1.00 94.88 276 GLY A N 1
ATOM 2078 C CA . GLY A 1 276 ? 12.251 1.143 -6.197 1.00 94.88 276 GLY A CA 1
ATOM 2079 C C . GLY A 1 276 ? 12.446 -0.274 -6.745 1.00 94.88 276 GLY A C 1
ATOM 2080 O O . GLY A 1 276 ? 12.111 -1.257 -6.087 1.00 94.88 276 GLY A O 1
ATOM 2081 N N . SER A 1 277 ? 13.095 -0.407 -7.903 1.00 95.69 277 SER A N 1
ATOM 2082 C CA . SER A 1 277 ? 13.530 -1.697 -8.450 1.00 95.69 277 SER A CA 1
ATOM 2083 C C . SER A 1 277 ? 14.607 -2.365 -7.575 1.00 95.69 277 SER A C 1
ATOM 2085 O O . SER A 1 277 ? 14.589 -3.580 -7.392 1.00 95.69 277 SER A O 1
ATOM 2087 N N . VAL A 1 278 ? 15.486 -1.577 -6.939 1.00 93.62 278 VAL A N 1
ATOM 2088 C CA . VAL A 1 278 ? 16.516 -2.063 -6.002 1.00 93.62 278 VAL A CA 1
ATOM 2089 C C . VAL A 1 278 ? 15.866 -2.543 -4.704 1.00 93.62 278 VAL A C 1
ATOM 2091 O O . VAL A 1 278 ? 16.238 -3.589 -4.169 1.00 93.62 278 VAL A O 1
ATOM 2094 N N . VAL A 1 279 ? 14.857 -1.809 -4.216 1.00 95.56 279 VAL A N 1
ATOM 2095 C CA . VAL A 1 279 ? 14.017 -2.210 -3.072 1.00 95.56 279 VAL A CA 1
ATOM 2096 C C . VAL A 1 279 ? 13.354 -3.561 -3.356 1.00 95.56 279 VAL A C 1
ATOM 2098 O O . VAL A 1 279 ? 13.471 -4.492 -2.556 1.00 95.56 279 VAL A O 1
ATOM 2101 N N . ALA A 1 280 ? 12.702 -3.692 -4.513 1.00 98.00 280 ALA A N 1
ATOM 2102 C CA . ALA A 1 280 ? 12.008 -4.912 -4.907 1.00 98.00 280 ALA A CA 1
ATOM 2103 C C . ALA A 1 280 ? 12.973 -6.092 -5.131 1.00 98.00 280 ALA A C 1
ATOM 2105 O O . ALA A 1 280 ? 12.690 -7.207 -4.694 1.00 98.00 280 ALA A O 1
ATOM 2106 N N . GLY A 1 281 ? 14.153 -5.851 -5.711 1.00 97.06 281 GLY A N 1
ATOM 2107 C CA . GLY A 1 281 ? 15.206 -6.860 -5.862 1.00 97.06 281 GLY A CA 1
ATOM 2108 C C . GLY A 1 281 ? 15.725 -7.381 -4.520 1.00 97.06 281 GLY A C 1
ATOM 2109 O O . GLY A 1 281 ? 15.824 -8.593 -4.319 1.00 97.06 281 GLY A O 1
ATOM 2110 N N . HIS A 1 282 ? 15.975 -6.486 -3.558 1.00 96.31 282 HIS A N 1
ATOM 2111 C CA . HIS A 1 282 ? 16.352 -6.877 -2.198 1.00 96.31 282 HIS A CA 1
ATOM 2112 C C . HIS A 1 282 ? 15.237 -7.644 -1.478 1.00 96.31 282 HIS A C 1
ATOM 2114 O O . HIS A 1 282 ? 15.529 -8.564 -0.709 1.00 96.31 282 HIS A O 1
ATOM 2120 N N . ALA A 1 283 ? 13.976 -7.285 -1.724 1.00 97.81 283 ALA A N 1
ATOM 2121 C CA . ALA A 1 283 ? 12.828 -7.992 -1.172 1.00 97.81 283 ALA A CA 1
ATOM 2122 C C . ALA A 1 283 ? 12.745 -9.421 -1.731 1.00 97.81 283 ALA A C 1
ATOM 2124 O O . ALA A 1 283 ? 12.669 -10.382 -0.964 1.00 97.81 283 ALA A O 1
ATOM 2125 N N . ALA A 1 284 ? 12.861 -9.567 -3.052 1.00 98.19 284 ALA A N 1
ATOM 2126 C CA . ALA A 1 284 ? 12.844 -10.853 -3.739 1.00 98.19 284 ALA A CA 1
ATOM 2127 C C . ALA A 1 284 ? 14.028 -11.753 -3.355 1.00 98.19 284 ALA A C 1
ATOM 2129 O O . ALA A 1 284 ? 13.851 -12.959 -3.225 1.00 98.19 284 ALA A O 1
ATOM 2130 N N . ALA A 1 285 ? 15.211 -11.198 -3.070 1.00 97.12 285 ALA A N 1
ATOM 2131 C CA . ALA A 1 285 ? 16.352 -11.977 -2.572 1.00 97.12 285 ALA A CA 1
ATOM 2132 C C . ALA A 1 285 ? 16.062 -12.693 -1.234 1.00 97.12 285 ALA A C 1
ATOM 2134 O O . ALA A 1 285 ? 16.672 -13.717 -0.920 1.00 97.12 285 ALA A O 1
ATOM 2135 N N . GLN A 1 286 ? 15.123 -12.166 -0.441 1.00 96.31 286 GLN A N 1
ATOM 2136 C CA . GLN A 1 286 ? 14.756 -12.684 0.882 1.00 96.31 286 GLN A CA 1
ATOM 2137 C C . GLN A 1 286 ? 13.377 -13.368 0.913 1.00 96.31 286 GLN A C 1
ATOM 2139 O O . GLN A 1 286 ? 12.952 -13.843 1.969 1.00 96.31 286 GLN A O 1
ATOM 2144 N N . GLY A 1 287 ? 12.663 -13.432 -0.211 1.00 97.00 287 GLY A N 1
ATOM 2145 C CA . GLY A 1 287 ? 11.299 -13.957 -0.283 1.00 97.00 287 GLY A CA 1
ATOM 2146 C C . GLY A 1 287 ? 10.259 -12.847 -0.390 1.00 97.00 287 GLY A C 1
ATOM 2147 O O . GLY A 1 287 ? 10.100 -12.081 0.556 1.00 97.00 287 GLY A O 1
ATOM 2148 N N . LEU A 1 288 ? 9.534 -12.778 -1.500 1.00 98.38 288 LEU A N 1
ATOM 2149 C CA . LEU A 1 288 ? 8.520 -11.764 -1.780 1.00 98.38 288 LEU A CA 1
ATOM 2150 C C . LEU A 1 288 ? 7.228 -12.436 -2.252 1.00 98.38 288 LEU A C 1
ATOM 2152 O O . LEU A 1 288 ? 7.255 -13.229 -3.187 1.00 98.38 288 LEU A O 1
ATOM 2156 N N . HIS A 1 289 ? 6.094 -12.110 -1.631 1.00 98.19 289 HIS A N 1
ATOM 2157 C CA . HIS A 1 289 ? 4.785 -12.570 -2.100 1.00 98.19 289 HIS A CA 1
ATOM 2158 C C . HIS A 1 289 ? 4.372 -11.783 -3.348 1.00 98.19 289 HIS A C 1
ATOM 2160 O O . HIS A 1 289 ? 3.859 -10.666 -3.262 1.00 98.19 289 HIS A O 1
ATOM 2166 N N . ALA A 1 290 ? 4.672 -12.354 -4.508 1.00 97.81 290 ALA A N 1
ATOM 2167 C CA . ALA A 1 290 ? 4.340 -11.827 -5.820 1.00 97.81 290 ALA A CA 1
ATOM 2168 C C . ALA A 1 290 ? 4.323 -12.976 -6.834 1.00 97.81 290 ALA A C 1
ATOM 2170 O O . ALA A 1 290 ? 5.110 -13.917 -6.723 1.00 97.81 290 ALA A O 1
ATOM 2171 N N . ASP A 1 291 ? 3.432 -12.868 -7.806 1.00 97.44 291 ASP A N 1
ATOM 2172 C CA . ASP A 1 291 ? 3.332 -13.734 -8.977 1.00 97.44 291 ASP A CA 1
ATOM 2173 C C . ASP A 1 291 ? 4.224 -13.182 -10.109 1.00 97.44 291 ASP A C 1
ATOM 2175 O O . ASP A 1 291 ? 4.869 -13.943 -10.820 1.00 97.44 291 ASP A O 1
ATOM 2179 N N . ASP A 1 292 ? 4.399 -11.858 -10.197 1.00 98.00 292 ASP A N 1
ATOM 2180 C CA . ASP A 1 292 ? 5.442 -11.258 -11.039 1.00 98.00 292 ASP A CA 1
ATOM 2181 C C . ASP A 1 292 ? 6.219 -10.170 -10.321 1.00 98.00 292 ASP A C 1
ATOM 2183 O O . ASP A 1 292 ? 5.668 -9.362 -9.567 1.00 98.00 292 ASP A O 1
ATOM 2187 N N . LEU A 1 293 ? 7.501 -10.090 -10.662 1.00 98.56 293 LEU A N 1
ATOM 2188 C CA . LEU A 1 293 ? 8.359 -8.959 -10.357 1.00 98.56 293 LEU A CA 1
ATOM 2189 C C . LEU A 1 293 ? 8.813 -8.290 -11.654 1.00 98.56 293 LEU A C 1
ATOM 2191 O O . LEU A 1 293 ? 9.480 -8.917 -12.471 1.00 98.56 293 LEU A O 1
ATOM 2195 N N . VAL A 1 294 ? 8.506 -7.006 -11.815 1.00 98.50 294 VAL A N 1
ATOM 2196 C CA . VAL A 1 294 ? 8.923 -6.194 -12.962 1.00 98.50 294 VAL A CA 1
ATOM 2197 C C . VAL A 1 294 ? 9.972 -5.179 -12.512 1.00 98.50 294 VAL A C 1
ATOM 2199 O O . VAL A 1 294 ? 9.689 -4.290 -11.706 1.00 98.50 294 VAL A O 1
ATOM 2202 N N . PHE A 1 295 ? 11.184 -5.288 -13.056 1.00 97.88 295 PHE A N 1
ATOM 2203 C CA . PHE A 1 295 ? 12.227 -4.272 -12.924 1.00 97.88 295 PHE A CA 1
ATOM 2204 C C . PHE A 1 295 ? 12.072 -3.226 -14.037 1.00 97.88 295 PHE A C 1
ATOM 2206 O O . PHE A 1 295 ? 12.392 -3.502 -15.192 1.00 97.88 295 PHE A O 1
ATOM 2213 N N . LEU A 1 296 ? 11.593 -2.028 -13.699 1.00 96.56 296 LEU A N 1
ATOM 2214 C CA . LEU A 1 296 ? 11.385 -0.922 -14.639 1.00 96.56 296 LEU A CA 1
ATOM 2215 C C . LEU A 1 296 ? 12.475 0.143 -14.473 1.00 96.56 296 LEU A C 1
ATOM 2217 O O . LEU A 1 296 ? 12.609 0.722 -13.394 1.00 96.56 296 LEU A O 1
ATOM 2221 N N . GLY A 1 297 ? 13.236 0.420 -15.535 1.00 93.44 297 GLY A N 1
ATOM 2222 C CA . GLY A 1 297 ? 14.286 1.444 -15.538 1.00 93.44 297 GLY A CA 1
ATOM 2223 C C . GLY A 1 297 ? 15.286 1.242 -14.396 1.00 93.44 297 GLY A C 1
ATOM 2224 O O . GLY A 1 297 ? 15.568 2.162 -13.638 1.00 93.44 297 GLY A O 1
ATOM 2225 N N . SER A 1 298 ? 15.743 0.010 -14.175 1.00 92.50 298 SER A N 1
ATOM 2226 C CA . SER A 1 298 ? 16.517 -0.338 -12.980 1.00 92.50 298 SER A CA 1
ATOM 2227 C C . SER A 1 298 ? 17.975 0.139 -13.063 1.00 92.50 298 SER A C 1
ATOM 2229 O O . SER A 1 298 ? 18.608 -0.121 -14.079 1.00 92.50 298 SER A O 1
ATOM 2231 N N . PRO A 1 299 ? 18.566 0.725 -11.996 1.00 88.19 299 PRO A N 1
ATOM 2232 C CA . PRO A 1 299 ? 20.013 0.960 -11.876 1.00 88.19 299 PRO A CA 1
ATOM 2233 C C . PRO A 1 299 ? 20.816 -0.300 -11.492 1.00 88.19 299 PRO A C 1
ATOM 2235 O O . PRO A 1 299 ? 21.970 -0.212 -11.061 1.00 88.19 299 PRO A O 1
ATOM 2238 N N . GLY A 1 300 ? 20.200 -1.475 -11.617 1.00 86.94 300 GLY A N 1
ATOM 2239 C CA . GLY A 1 300 ? 20.746 -2.766 -11.233 1.00 86.94 300 GLY A CA 1
ATOM 2240 C C . GLY A 1 300 ? 19.999 -3.362 -10.045 1.00 86.94 300 GLY A C 1
ATOM 2241 O O . GLY A 1 300 ? 19.241 -2.687 -9.348 1.00 86.94 300 GLY A O 1
ATOM 2242 N N . THR A 1 301 ? 20.221 -4.646 -9.802 1.00 89.12 301 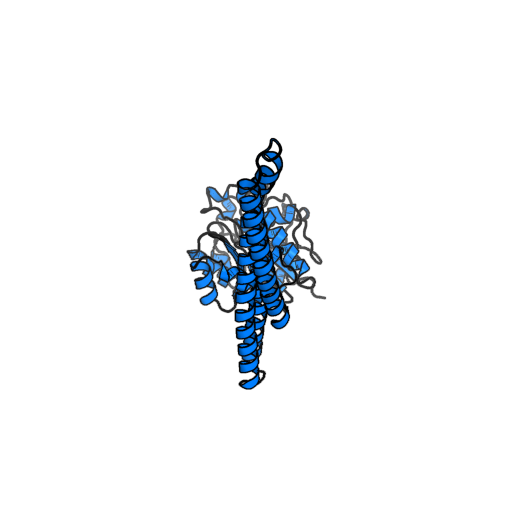THR A N 1
ATOM 2243 C CA . THR A 1 301 ? 19.518 -5.400 -8.760 1.00 89.12 301 THR A CA 1
ATOM 2244 C C . THR A 1 301 ? 20.483 -6.189 -7.889 1.00 89.12 301 THR A C 1
ATOM 2246 O O . THR A 1 301 ? 21.555 -6.591 -8.329 1.00 89.12 301 THR A O 1
ATOM 2249 N N . SER A 1 302 ? 20.081 -6.452 -6.644 1.00 88.81 302 SER A N 1
ATOM 2250 C CA . SER A 1 302 ? 20.873 -7.235 -5.691 1.00 88.81 302 SER A CA 1
ATOM 2251 C C . SER A 1 302 ? 20.959 -8.732 -6.014 1.00 88.81 302 SER A C 1
ATOM 2253 O O . SER A 1 302 ? 21.556 -9.478 -5.242 1.00 88.81 302 SER A O 1
ATOM 2255 N N . LEU A 1 303 ? 20.287 -9.171 -7.078 1.00 92.25 303 LEU A N 1
ATOM 2256 C CA . LEU A 1 303 ? 20.293 -10.539 -7.585 1.00 92.25 303 LEU A CA 1
ATOM 2257 C C . LEU A 1 303 ? 21.353 -10.664 -8.686 1.00 92.25 303 LEU A C 1
ATOM 2259 O O . LEU A 1 303 ? 21.476 -9.772 -9.521 1.00 92.25 303 LEU A O 1
ATOM 2263 N N . ASP A 1 304 ? 22.062 -11.787 -8.748 1.00 90.50 304 ASP A N 1
ATOM 2264 C CA . ASP A 1 304 ? 22.987 -12.061 -9.854 1.00 90.50 304 ASP A CA 1
ATOM 2265 C C . ASP A 1 304 ? 22.255 -12.584 -11.102 1.00 90.50 304 ASP A C 1
ATOM 2267 O O . ASP A 1 304 ? 22.713 -12.393 -12.231 1.00 90.50 304 ASP A O 1
ATOM 2271 N N . ASN A 1 305 ? 21.116 -13.254 -10.894 1.00 93.38 305 ASN A N 1
ATOM 2272 C CA . ASN A 1 305 ? 20.270 -13.852 -11.925 1.00 93.38 305 ASN A CA 1
ATOM 2273 C C . ASN A 1 305 ? 18.800 -13.898 -11.462 1.00 93.38 305 ASN A C 1
ATOM 2275 O O . ASN A 1 305 ? 18.528 -14.042 -10.269 1.00 93.38 305 ASN A O 1
ATOM 2279 N N . ALA A 1 306 ? 17.858 -13.838 -12.403 1.00 95.56 306 ALA A N 1
ATOM 2280 C CA . ALA A 1 306 ? 16.418 -13.893 -12.162 1.00 95.56 306 ALA A CA 1
ATOM 2281 C C . ALA A 1 306 ? 15.981 -15.119 -11.339 1.00 95.56 306 ALA A C 1
ATOM 2283 O O . ALA A 1 306 ? 15.136 -14.984 -10.459 1.00 95.56 306 ALA A O 1
ATOM 2284 N N . ASN A 1 307 ? 16.620 -16.281 -11.521 1.00 94.50 307 ASN A N 1
ATOM 2285 C CA . ASN A 1 307 ? 16.310 -17.512 -10.779 1.00 94.50 307 ASN A CA 1
ATOM 2286 C C . ASN A 1 307 ? 16.646 -17.436 -9.278 1.00 94.50 307 ASN A C 1
ATOM 2288 O O . ASN A 1 307 ? 16.266 -18.318 -8.511 1.00 94.50 307 ASN A O 1
ATOM 2292 N N . GLN A 1 308 ? 17.380 -16.408 -8.842 1.00 95.94 308 GLN A N 1
ATOM 2293 C CA . GLN A 1 308 ? 17.635 -16.154 -7.423 1.00 95.94 308 GLN A CA 1
ATOM 2294 C C . GLN A 1 308 ? 16.507 -15.354 -6.754 1.00 95.94 308 GLN A C 1
ATOM 2296 O O . GLN A 1 308 ? 16.504 -15.225 -5.526 1.00 95.94 308 GLN A O 1
ATOM 2301 N N . ALA A 1 309 ? 15.556 -14.813 -7.524 1.00 97.12 309 ALA A N 1
ATOM 2302 C CA . ALA A 1 309 ? 14.367 -14.179 -6.975 1.00 97.12 309 ALA A CA 1
ATOM 2303 C C . ALA A 1 309 ? 13.492 -15.238 -6.289 1.00 97.12 309 ALA A C 1
ATOM 2305 O O . ALA A 1 309 ? 12.938 -16.131 -6.926 1.00 97.12 309 ALA A O 1
ATOM 2306 N N . ARG A 1 310 ? 13.348 -15.136 -4.967 1.00 97.94 310 ARG A N 1
ATOM 2307 C CA . ARG A 1 310 ? 12.459 -15.995 -4.180 1.00 97.94 310 ARG A CA 1
ATOM 2308 C C . ARG A 1 310 ? 11.070 -15.368 -4.192 1.00 97.94 310 ARG A C 1
ATOM 2310 O O . ARG A 1 310 ? 10.771 -14.513 -3.362 1.00 97.94 310 ARG A O 1
ATOM 2317 N N . LEU A 1 311 ? 10.246 -15.752 -5.157 1.00 98.12 311 LEU A N 1
ATOM 2318 C CA . LEU A 1 311 ? 8.872 -15.269 -5.285 1.00 98.12 311 LEU A CA 1
ATOM 2319 C C . LEU A 1 311 ? 7.878 -16.336 -4.799 1.00 98.12 311 LEU A C 1
ATOM 2321 O O . LEU A 1 311 ? 8.010 -17.512 -5.132 1.00 98.12 311 LEU A O 1
ATOM 2325 N N . TYR A 1 312 ? 6.898 -15.923 -3.995 1.00 96.50 312 TYR A N 1
ATOM 2326 C CA . TYR A 1 312 ? 5.870 -16.783 -3.396 1.00 96.50 312 TYR A CA 1
ATOM 2327 C C . TYR A 1 312 ? 4.497 -16.522 -4.028 1.00 96.50 312 TYR A C 1
ATOM 2329 O O . TYR A 1 312 ? 3.573 -16.055 -3.360 1.00 96.50 312 TYR A O 1
ATOM 2337 N N . GLY A 1 313 ? 4.398 -16.794 -5.327 1.00 91.06 313 GLY A N 1
ATOM 2338 C CA . GLY A 1 313 ? 3.172 -16.709 -6.121 1.00 91.06 313 GLY A CA 1
ATOM 2339 C C . GLY A 1 313 ? 2.921 -17.989 -6.921 1.00 91.06 313 GLY A C 1
ATOM 2340 O O . GLY A 1 313 ? 3.688 -18.952 -6.844 1.00 91.06 313 GLY A O 1
ATOM 2341 N N . LYS A 1 314 ? 1.833 -18.007 -7.686 1.00 85.94 314 LYS A N 1
ATOM 2342 C CA . LYS A 1 314 ? 1.511 -19.029 -8.681 1.00 85.94 314 LYS A CA 1
ATOM 2343 C C . LYS A 1 314 ? 2.347 -18.745 -9.934 1.00 85.94 314 LYS A C 1
ATOM 2345 O O . LYS A 1 314 ? 2.245 -17.670 -10.507 1.00 85.94 314 LYS A O 1
ATOM 2350 N N . GLU A 1 315 ? 3.179 -19.710 -10.329 1.00 90.19 315 GLU A N 1
ATOM 2351 C CA . GLU A 1 315 ? 4.038 -19.635 -11.529 1.00 90.19 315 GLU A CA 1
ATOM 2352 C C . GLU A 1 315 ? 4.884 -18.350 -11.622 1.00 90.19 315 GLU A C 1
ATOM 2354 O O . GLU A 1 315 ? 4.805 -17.624 -12.614 1.00 90.19 315 GLU A O 1
ATOM 2359 N N . PRO A 1 316 ? 5.709 -18.059 -10.600 1.00 94.62 316 PRO A N 1
ATOM 2360 C CA . PRO A 1 316 ? 6.340 -16.760 -10.471 1.00 94.62 316 PRO A CA 1
ATOM 2361 C C . PRO A 1 316 ? 7.273 -16.425 -11.638 1.00 94.62 316 PRO A C 1
ATOM 2363 O O . PRO A 1 316 ? 8.118 -17.244 -12.006 1.00 94.62 316 PRO A O 1
ATOM 2366 N N . GLN A 1 317 ? 7.180 -15.199 -12.156 1.00 96.62 317 GLN A N 1
ATOM 2367 C CA . GLN A 1 317 ? 8.045 -14.703 -13.230 1.00 96.62 317 GLN A CA 1
ATOM 2368 C C . GLN A 1 317 ? 8.778 -13.415 -12.851 1.00 96.62 317 GLN A C 1
ATOM 2370 O O . GLN A 1 317 ? 8.333 -12.607 -12.032 1.00 96.62 317 GLN A O 1
ATOM 2375 N N . VAL A 1 318 ? 9.927 -13.206 -13.492 1.00 98.06 318 VAL A N 1
ATOM 2376 C CA . VAL A 1 318 ? 10.714 -11.977 -13.375 1.00 98.06 318 VAL A CA 1
ATOM 2377 C C . VAL A 1 318 ? 10.824 -11.338 -14.749 1.00 98.06 318 VAL A C 1
ATOM 2379 O O . VAL A 1 318 ? 11.286 -11.971 -15.697 1.00 98.06 318 VAL A O 1
ATOM 2382 N N . HIS A 1 319 ? 10.449 -10.067 -14.838 1.00 97.94 319 HIS A N 1
ATOM 2383 C CA . HIS A 1 319 ? 10.471 -9.273 -16.060 1.00 97.94 319 HIS A CA 1
ATOM 2384 C C . HIS A 1 319 ? 11.380 -8.059 -15.906 1.00 97.94 319 HIS A C 1
ATOM 2386 O O . HIS A 1 319 ? 11.601 -7.560 -14.799 1.00 97.94 319 HIS A O 1
ATOM 2392 N N . ALA A 1 320 ? 11.881 -7.549 -17.025 1.00 96.62 320 ALA A N 1
ATOM 2393 C CA . ALA A 1 320 ? 12.690 -6.341 -17.053 1.00 96.62 320 ALA A CA 1
ATOM 2394 C C . ALA A 1 320 ? 12.335 -5.454 -18.246 1.00 96.62 320 ALA A C 1
ATOM 2396 O O . ALA A 1 320 ? 12.176 -5.924 -19.376 1.00 96.62 320 ALA A O 1
ATOM 2397 N N . VAL A 1 321 ? 12.264 -4.151 -17.981 1.00 94.69 321 VAL A N 1
ATOM 2398 C CA . VAL A 1 321 ? 11.959 -3.110 -18.962 1.00 94.69 321 VAL A CA 1
ATOM 2399 C C . VAL A 1 321 ? 12.957 -1.980 -18.773 1.00 94.69 321 VAL A C 1
ATOM 2401 O O . VAL A 1 321 ? 12.986 -1.349 -17.719 1.00 94.69 321 VAL A O 1
ATOM 2404 N N . THR A 1 322 ? 13.751 -1.696 -19.799 1.00 91.62 322 THR A N 1
ATOM 2405 C CA . THR A 1 322 ? 14.628 -0.523 -19.826 1.00 91.62 322 THR A CA 1
ATOM 2406 C C . THR A 1 322 ? 14.583 0.054 -21.229 1.00 91.62 322 THR A C 1
ATOM 2408 O O . THR A 1 322 ? 14.855 -0.653 -22.202 1.00 91.62 322 THR A O 1
ATOM 2411 N N . SER A 1 323 ? 14.219 1.327 -21.346 1.00 88.19 323 SER A N 1
ATOM 2412 C CA . SER A 1 323 ? 14.177 2.016 -22.628 1.00 88.19 323 SER A CA 1
ATOM 2413 C C . SER A 1 323 ? 15.600 2.176 -23.177 1.00 88.19 323 SER A C 1
ATOM 2415 O O . SER A 1 323 ? 16.518 2.492 -22.413 1.00 88.19 323 SER A O 1
ATOM 2417 N N . PRO A 1 324 ? 15.825 2.016 -24.496 1.00 83.12 324 PRO A N 1
ATOM 2418 C CA . PRO A 1 324 ? 17.147 2.202 -25.086 1.00 83.12 324 PRO A CA 1
ATOM 2419 C C . PRO A 1 324 ? 17.770 3.575 -24.798 1.00 83.12 324 PRO A C 1
ATOM 2421 O O . PRO A 1 324 ? 18.991 3.651 -24.655 1.00 83.12 324 PRO A O 1
ATOM 2424 N N . GLY A 1 325 ? 16.948 4.626 -24.707 1.00 83.00 325 GLY A N 1
ATOM 2425 C CA . GLY A 1 325 ? 17.370 6.002 -24.425 1.00 83.00 325 GLY A CA 1
ATOM 2426 C C . GLY A 1 325 ? 17.464 6.355 -22.938 1.00 83.00 325 GLY A C 1
ATOM 2427 O O . GLY A 1 325 ? 17.795 7.492 -22.616 1.00 83.00 325 GLY A O 1
ATOM 2428 N N . ASP A 1 326 ? 17.189 5.415 -22.030 1.00 87.81 326 ASP A N 1
ATOM 2429 C CA . ASP A 1 326 ? 17.237 5.681 -20.595 1.00 87.81 326 ASP A CA 1
ATOM 2430 C C . ASP A 1 326 ? 18.696 5.838 -20.110 1.00 87.81 326 ASP A C 1
ATOM 2432 O O . ASP A 1 326 ? 19.481 4.882 -20.203 1.00 87.81 326 ASP A O 1
ATOM 2436 N N . PRO A 1 327 ? 19.085 7.006 -19.558 1.00 80.88 327 PRO A N 1
ATOM 2437 C CA . PRO A 1 327 ? 20.429 7.224 -19.029 1.00 80.88 327 PRO A CA 1
ATOM 2438 C C . PRO A 1 327 ? 20.765 6.334 -17.825 1.00 80.88 327 PRO A C 1
ATOM 2440 O O . PRO A 1 327 ? 21.946 6.199 -17.504 1.00 80.88 327 PRO A O 1
ATOM 2443 N N . ILE A 1 328 ? 19.789 5.672 -17.187 1.00 79.44 328 ILE A N 1
ATOM 2444 C CA . ILE A 1 328 ? 20.042 4.682 -16.128 1.00 79.44 328 ILE A CA 1
ATOM 2445 C C . ILE A 1 328 ? 20.984 3.572 -16.604 1.00 79.44 328 ILE A C 1
ATOM 2447 O O . IL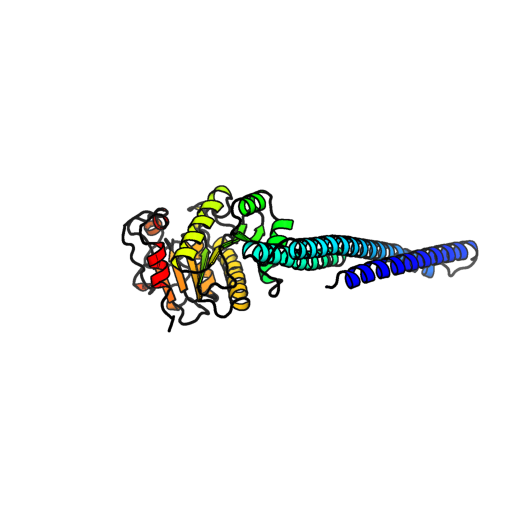E A 1 328 ? 21.766 3.038 -15.819 1.00 79.44 328 ILE A O 1
ATOM 2451 N N . ARG A 1 329 ? 21.000 3.310 -17.919 1.00 79.00 329 ARG A N 1
ATOM 2452 C CA . ARG A 1 329 ? 21.901 2.353 -18.561 1.00 79.00 329 ARG A CA 1
ATOM 2453 C C . ARG A 1 329 ? 23.385 2.675 -18.355 1.00 79.00 329 ARG A C 1
ATOM 2455 O O . ARG A 1 329 ? 24.219 1.786 -18.472 1.00 79.00 329 ARG A O 1
ATOM 2462 N N . LEU A 1 330 ? 23.721 3.931 -18.042 1.00 71.88 330 LEU A N 1
ATOM 2463 C CA . LEU A 1 330 ? 25.091 4.385 -17.779 1.00 71.88 330 LEU A CA 1
ATOM 2464 C C . LEU A 1 330 ? 25.597 3.997 -16.384 1.00 71.88 330 LEU A C 1
ATOM 2466 O O . LEU A 1 330 ? 26.806 3.951 -16.168 1.00 71.88 330 LEU A O 1
ATOM 2470 N N . VAL A 1 331 ? 24.690 3.746 -15.434 1.00 67.56 331 VAL A N 1
ATOM 2471 C CA . VAL A 1 331 ? 25.035 3.346 -14.055 1.00 67.56 331 VAL A CA 1
ATOM 2472 C C . VAL A 1 331 ? 24.725 1.871 -13.774 1.00 67.56 331 VAL A C 1
ATOM 2474 O O . VAL A 1 331 ? 25.059 1.347 -12.707 1.00 67.56 331 VAL A O 1
ATOM 2477 N N . THR A 1 332 ? 24.145 1.187 -14.761 1.00 66.25 332 THR A N 1
ATOM 2478 C CA . THR A 1 332 ? 24.031 -0.269 -14.843 1.00 66.25 332 THR A CA 1
ATOM 2479 C C . THR A 1 332 ? 25.182 -0.846 -15.657 1.00 66.25 332 THR A C 1
ATOM 2481 O O . THR A 1 332 ? 25.608 -0.254 -16.643 1.00 66.25 332 THR A O 1
ATOM 2484 N N . GLY A 1 333 ? 25.640 -2.043 -15.315 1.00 58.94 333 GLY A N 1
ATOM 2485 C CA . GLY A 1 333 ? 26.534 -2.815 -16.172 1.00 58.94 333 GLY A CA 1
ATOM 2486 C C . GLY A 1 333 ? 26.008 -4.230 -16.307 1.00 58.94 333 GLY A C 1
ATOM 2487 O O . GLY A 1 333 ? 25.292 -4.692 -15.417 1.00 58.94 333 GLY A O 1
ATOM 2488 N N . GLU A 1 334 ? 26.395 -4.935 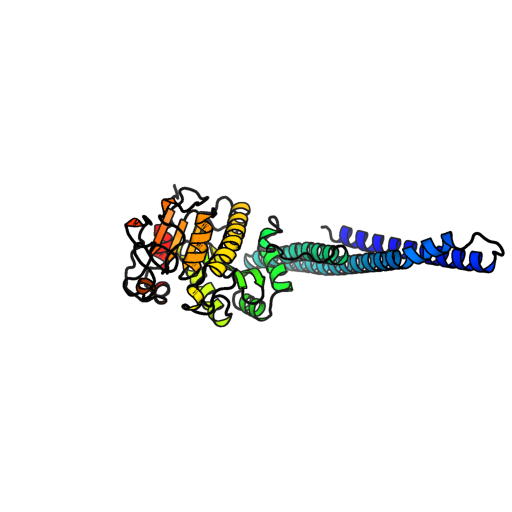-17.378 1.00 59.91 334 GLU A N 1
ATOM 2489 C CA . GLU A 1 334 ? 25.983 -6.326 -17.565 1.00 59.91 334 GLU A CA 1
ATOM 2490 C C . GLU A 1 334 ? 26.254 -7.100 -16.282 1.00 59.91 334 GLU A C 1
ATOM 2492 O O . GLU A 1 334 ? 25.307 -7.657 -15.742 1.00 59.91 334 GLU A O 1
ATOM 2497 N N . SER A 1 335 ? 27.495 -7.050 -15.768 1.00 51.81 335 SER A N 1
ATOM 2498 C CA . SER A 1 335 ? 27.970 -7.752 -14.559 1.00 51.81 335 SER A CA 1
ATOM 2499 C C . SER A 1 335 ? 28.181 -6.884 -13.325 1.00 51.81 335 SER A C 1
ATOM 2501 O O . SER A 1 335 ? 28.222 -7.402 -12.213 1.00 51.81 335 SER A O 1
ATOM 2503 N N . THR A 1 336 ? 28.333 -5.579 -13.512 1.00 57.12 336 THR A N 1
ATOM 2504 C CA . THR A 1 336 ? 28.787 -4.653 -12.473 1.00 57.12 336 THR A CA 1
ATOM 2505 C C . THR A 1 336 ? 28.093 -3.307 -12.657 1.00 57.12 336 THR A C 1
ATOM 2507 O O . THR A 1 336 ? 28.613 -2.423 -13.333 1.00 57.12 336 THR A O 1
ATOM 2510 N N . GLY A 1 337 ? 26.896 -3.163 -12.098 1.00 62.62 337 GLY A N 1
ATOM 2511 C CA . GLY A 1 337 ? 26.259 -1.871 -11.844 1.00 62.62 337 GLY A CA 1
ATOM 2512 C C . GLY A 1 337 ? 26.387 -1.488 -10.371 1.00 62.62 337 GLY A C 1
ATOM 2513 O O . GLY A 1 337 ? 26.764 -2.309 -9.530 1.00 62.62 337 GLY A O 1
ATOM 2514 N N . VAL A 1 338 ? 26.037 -0.248 -10.037 1.00 70.44 338 VAL A N 1
ATOM 2515 C CA . VAL A 1 338 ? 26.076 0.273 -8.655 1.00 70.44 338 VAL A CA 1
ATOM 2516 C C . VAL A 1 338 ? 25.349 -0.658 -7.670 1.00 70.44 338 VAL A C 1
ATOM 2518 O O . VAL A 1 338 ? 25.832 -0.933 -6.562 1.00 70.44 338 VAL A O 1
ATOM 2521 N N . HIS A 1 339 ? 24.207 -1.198 -8.098 1.00 76.50 339 HIS A N 1
ATOM 2522 C CA . HIS A 1 339 ? 23.373 -2.094 -7.293 1.00 76.50 339 HIS A CA 1
ATOM 2523 C C . HIS A 1 339 ? 23.510 -3.572 -7.641 1.00 76.50 339 HIS A C 1
ATOM 2525 O O . HIS A 1 339 ? 22.930 -4.395 -6.942 1.00 76.50 339 HIS A O 1
ATOM 2531 N N . GLY A 1 340 ? 24.335 -3.901 -8.636 1.00 83.75 340 GLY A N 1
ATOM 2532 C CA . GLY A 1 340 ? 24.508 -5.244 -9.186 1.00 83.75 340 GLY A CA 1
ATOM 2533 C C . GLY A 1 340 ? 24.219 -5.281 -10.691 1.00 83.75 340 GLY A C 1
ATOM 2534 O O . GLY A 1 340 ? 24.255 -4.232 -11.339 1.00 83.75 340 GLY A O 1
ATOM 2535 N N . PRO A 1 341 ? 23.997 -6.471 -11.268 1.00 88.19 341 PRO A N 1
ATOM 2536 C CA . PRO A 1 341 ? 23.704 -6.648 -12.689 1.00 88.19 341 PRO A CA 1
ATOM 2537 C C . PRO A 1 341 ? 22.506 -5.848 -13.200 1.00 88.19 341 PRO A C 1
ATOM 2539 O O . PRO A 1 341 ? 21.528 -5.660 -12.476 1.00 88.19 341 PRO A O 1
ATOM 2542 N N . ASP A 1 342 ? 22.561 -5.453 -14.473 1.00 90.62 342 ASP A N 1
ATOM 2543 C CA . ASP A 1 342 ? 21.400 -4.965 -15.223 1.00 90.62 342 ASP A CA 1
ATOM 2544 C C . ASP A 1 342 ? 20.358 -6.092 -15.390 1.00 90.62 342 ASP A C 1
ATOM 2546 O O . ASP A 1 342 ? 20.659 -7.096 -16.048 1.00 90.62 342 ASP A O 1
ATOM 2550 N N . PRO A 1 343 ? 19.129 -5.951 -14.853 1.00 92.69 343 PRO A N 1
ATOM 2551 C CA . PRO A 1 343 ? 18.099 -6.970 -15.008 1.00 92.69 343 PRO A CA 1
ATOM 2552 C C . PRO A 1 343 ? 17.607 -7.134 -16.454 1.00 92.69 343 PRO A C 1
ATOM 2554 O O . PRO A 1 343 ? 17.021 -8.166 -16.775 1.00 92.69 343 PRO A O 1
ATOM 2557 N N . ARG A 1 344 ? 17.853 -6.164 -17.349 1.00 92.31 344 ARG A N 1
ATOM 2558 C CA . ARG A 1 344 ? 17.510 -6.263 -18.778 1.00 92.31 344 ARG A CA 1
ATOM 2559 C C . ARG A 1 344 ? 18.571 -7.010 -19.596 1.00 92.31 344 ARG A C 1
ATOM 2561 O O . ARG A 1 344 ? 18.295 -7.375 -20.745 1.00 92.31 344 ARG A O 1
ATOM 2568 N N . ALA A 1 345 ? 19.756 -7.261 -19.029 1.00 90.31 345 ALA A N 1
ATOM 2569 C CA . ALA A 1 345 ? 20.828 -7.979 -19.709 1.00 90.31 345 ALA A CA 1
ATOM 2570 C C . ALA A 1 345 ? 20.448 -9.456 -19.940 1.00 90.31 345 ALA A C 1
ATOM 2572 O O . ALA A 1 345 ? 19.978 -10.114 -19.009 1.00 90.31 345 ALA A O 1
ATOM 2573 N N . PRO A 1 346 ? 20.727 -10.041 -21.124 1.00 90.75 346 PRO A N 1
ATOM 2574 C CA . PRO A 1 346 ? 20.370 -11.434 -21.420 1.00 90.75 346 PRO A CA 1
ATOM 2575 C C . PRO A 1 346 ? 20.872 -12.448 -20.381 1.00 90.75 346 PRO A C 1
ATOM 2577 O O . PRO A 1 346 ? 20.163 -13.385 -20.028 1.00 90.75 346 PRO A O 1
ATOM 2580 N N . ARG A 1 347 ? 22.076 -12.230 -19.833 1.00 90.69 347 ARG A N 1
ATOM 2581 C CA . ARG A 1 347 ? 22.685 -13.098 -18.809 1.00 90.69 347 ARG A CA 1
ATOM 2582 C C . ARG A 1 347 ? 21.955 -13.086 -17.458 1.00 90.69 347 ARG A C 1
ATOM 2584 O O . ARG A 1 347 ? 22.123 -14.017 -16.674 1.00 90.69 347 ARG A O 1
ATOM 2591 N N . PHE A 1 348 ? 21.178 -12.038 -17.174 1.00 94.50 348 PHE A N 1
ATOM 2592 C CA . PHE A 1 348 ? 20.376 -11.967 -15.956 1.00 94.50 348 PHE A CA 1
ATOM 2593 C C . PHE A 1 348 ? 19.181 -12.924 -16.026 1.00 94.50 348 PHE A C 1
ATOM 2595 O O . PHE A 1 348 ? 18.808 -13.496 -15.008 1.00 94.50 348 PHE A O 1
ATOM 2602 N N . GLY A 1 349 ? 18.626 -13.157 -17.220 1.00 95.06 349 GLY A N 1
ATOM 2603 C CA . GLY A 1 349 ? 17.583 -14.161 -17.445 1.00 95.06 349 GLY A CA 1
ATOM 2604 C C . GLY A 1 349 ? 16.154 -13.725 -17.108 1.00 95.06 349 GLY A C 1
ATOM 2605 O O . GLY A 1 349 ? 15.293 -14.588 -16.992 1.00 95.06 349 GLY A O 1
ATOM 2606 N N . ALA A 1 350 ? 15.881 -12.424 -16.950 1.00 96.50 350 ALA A N 1
ATOM 2607 C CA . ALA A 1 350 ? 14.507 -11.925 -16.857 1.00 96.50 350 ALA A CA 1
ATOM 2608 C C . ALA A 1 350 ? 13.830 -11.885 -18.236 1.00 96.50 350 ALA A C 1
ATOM 2610 O O . ALA A 1 350 ? 14.484 -11.679 -19.263 1.00 96.50 350 ALA A O 1
ATOM 2611 N N . HIS A 1 351 ? 12.505 -12.017 -18.257 1.00 96.19 351 HIS A N 1
ATOM 2612 C CA . HIS A 1 351 ? 11.703 -11.817 -19.457 1.00 96.19 351 HIS A CA 1
ATOM 2613 C C . HIS A 1 351 ? 11.716 -10.342 -19.865 1.00 96.19 351 HIS A C 1
ATOM 2615 O O . HIS A 1 351 ? 11.328 -9.453 -19.108 1.00 96.19 351 HIS A O 1
ATOM 2621 N N . ALA A 1 352 ? 12.189 -10.068 -21.076 1.00 93.94 352 ALA A N 1
ATOM 2622 C CA . ALA A 1 352 ? 12.162 -8.725 -21.626 1.00 93.94 352 ALA A CA 1
ATOM 2623 C C . ALA A 1 352 ? 10.726 -8.307 -21.966 1.00 93.94 352 ALA A C 1
ATOM 2625 O O . ALA A 1 352 ? 10.024 -9.036 -22.667 1.00 93.94 352 ALA A O 1
ATOM 2626 N N . ILE A 1 353 ? 10.326 -7.114 -21.526 1.00 92.88 353 ILE A N 1
ATOM 2627 C CA . ILE A 1 353 ? 9.152 -6.423 -22.070 1.00 92.88 353 ILE A CA 1
ATOM 2628 C C . ILE A 1 353 ? 9.683 -5.351 -23.014 1.00 92.88 353 ILE A C 1
ATOM 2630 O O . ILE A 1 353 ? 10.427 -4.456 -22.603 1.00 92.88 353 ILE A O 1
ATOM 2634 N N . ASP A 1 354 ? 9.335 -5.472 -24.289 1.00 86.12 354 ASP A N 1
ATOM 2635 C CA . ASP A 1 354 ? 9.792 -4.547 -25.317 1.00 86.12 354 ASP A CA 1
ATOM 2636 C C . ASP A 1 354 ? 8.810 -3.382 -25.462 1.00 86.12 354 ASP A C 1
ATOM 2638 O O . ASP A 1 354 ? 7.595 -3.562 -25.548 1.00 86.12 354 ASP A O 1
ATOM 2642 N N . LEU A 1 355 ? 9.357 -2.168 -25.474 1.00 82.38 355 LEU A N 1
ATOM 2643 C CA . LEU A 1 355 ? 8.588 -0.940 -25.647 1.00 82.38 355 LEU A CA 1
ATOM 2644 C C . LEU A 1 355 ? 8.389 -0.651 -27.134 1.00 82.38 355 LEU A C 1
ATOM 2646 O O . LEU A 1 355 ? 9.309 -0.816 -27.934 1.00 82.38 355 LEU A O 1
ATOM 2650 N N . GLN A 1 356 ? 7.206 -0.153 -27.494 1.00 76.19 356 GLN A N 1
ATOM 2651 C CA . GLN A 1 356 ? 6.908 0.248 -28.873 1.00 76.19 356 GLN A CA 1
ATOM 2652 C C . GLN A 1 356 ? 7.664 1.517 -29.290 1.00 76.19 356 GLN A C 1
ATOM 2654 O O . GLN A 1 356 ? 7.992 1.692 -30.462 1.00 76.19 356 GLN A O 1
ATOM 2659 N N . THR A 1 357 ? 7.956 2.397 -28.331 1.00 76.56 357 THR A N 1
ATOM 2660 C CA . THR A 1 357 ? 8.653 3.667 -28.550 1.00 76.56 357 THR A CA 1
ATOM 2661 C C . THR A 1 357 ? 9.856 3.785 -27.627 1.00 76.56 357 THR A C 1
ATOM 2663 O O . THR A 1 357 ? 9.762 3.499 -26.433 1.00 76.56 357 THR A O 1
ATOM 2666 N N . ALA A 1 358 ? 10.982 4.249 -28.171 1.00 79.06 358 ALA A N 1
ATOM 2667 C CA . ALA A 1 358 ? 12.124 4.640 -27.357 1.00 79.06 358 ALA A CA 1
ATOM 2668 C C . ALA A 1 358 ? 11.813 5.932 -26.587 1.00 79.06 358 ALA A C 1
ATOM 2670 O O . ALA A 1 358 ? 11.155 6.833 -27.105 1.00 79.06 358 ALA A O 1
ATOM 2671 N N . GLY A 1 359 ? 12.332 6.018 -25.369 1.00 84.94 359 GLY A N 1
ATOM 2672 C CA . GLY A 1 359 ? 12.191 7.164 -24.478 1.00 84.94 359 GLY A CA 1
ATOM 2673 C C . GLY A 1 359 ? 13.346 7.284 -23.478 1.00 84.94 359 GLY A C 1
ATOM 2674 O O . GLY A 1 359 ? 14.325 6.538 -23.551 1.00 84.94 359 GLY A O 1
ATOM 2675 N N . ASP A 1 360 ? 13.232 8.223 -22.552 1.00 86.94 360 ASP A N 1
ATOM 2676 C CA . ASP A 1 360 ? 14.123 8.412 -21.405 1.00 86.94 360 ASP A CA 1
ATOM 2677 C C . ASP A 1 360 ? 13.579 7.752 -20.121 1.00 86.94 360 ASP A C 1
ATOM 2679 O O . ASP A 1 360 ? 12.605 6.996 -20.157 1.00 86.94 360 ASP A O 1
ATOM 2683 N N . HIS A 1 361 ? 14.222 8.049 -18.987 1.00 88.12 361 HIS A N 1
ATOM 2684 C CA . HIS A 1 361 ? 13.895 7.479 -17.684 1.00 88.12 361 HIS A CA 1
ATOM 2685 C C . HIS A 1 361 ? 12.464 7.769 -17.218 1.00 88.12 361 HIS A C 1
ATOM 2687 O O . HIS A 1 361 ? 11.882 6.921 -16.562 1.00 88.12 361 HIS A O 1
ATOM 2693 N N . ASP A 1 362 ? 11.865 8.911 -17.566 1.00 86.38 362 ASP A N 1
ATOM 2694 C CA . ASP A 1 362 ? 10.540 9.301 -17.061 1.00 86.38 362 ASP A CA 1
ATOM 2695 C C . ASP A 1 362 ? 9.414 9.068 -18.077 1.00 86.38 362 ASP A C 1
ATOM 2697 O O . ASP A 1 362 ? 8.249 8.903 -17.700 1.00 86.38 362 ASP A O 1
ATOM 2701 N N . SER A 1 363 ? 9.757 9.009 -19.363 1.00 88.56 363 SER A N 1
ATOM 2702 C CA . SER A 1 363 ? 8.809 8.864 -20.472 1.00 88.56 363 SER A CA 1
ATOM 2703 C C . SER A 1 363 ? 8.136 7.489 -20.587 1.00 88.56 363 SER A C 1
ATOM 2705 O O . SER A 1 363 ? 7.191 7.358 -21.362 1.00 88.56 363 SER A O 1
ATOM 2707 N N . TYR A 1 364 ? 8.542 6.472 -19.806 1.00 89.38 364 TYR A N 1
ATOM 2708 C CA . TYR A 1 364 ? 7.854 5.167 -19.789 1.00 89.38 364 TYR A CA 1
ATOM 2709 C C . TYR A 1 364 ? 6.343 5.328 -19.604 1.00 89.38 364 TYR A C 1
ATOM 2711 O O . TYR A 1 364 ? 5.551 4.730 -20.320 1.00 89.38 364 TYR A O 1
ATOM 2719 N N . PHE A 1 365 ? 5.950 6.186 -18.662 1.00 92.62 365 PHE A N 1
ATOM 2720 C CA . PHE A 1 365 ? 4.559 6.360 -18.246 1.00 92.62 365 PHE A CA 1
ATOM 2721 C C . PHE A 1 365 ? 3.711 7.166 -19.237 1.00 92.62 365 PHE A C 1
ATOM 2723 O O . PHE A 1 365 ? 2.497 7.242 -19.076 1.00 92.62 365 PHE A O 1
ATOM 2730 N N . THR A 1 366 ? 4.332 7.783 -20.244 1.00 91.44 366 THR A N 1
ATOM 2731 C CA . THR A 1 366 ? 3.641 8.488 -21.333 1.00 91.44 366 THR A CA 1
ATOM 2732 C C . THR A 1 366 ? 3.779 7.766 -22.673 1.00 91.44 366 THR A C 1
ATOM 2734 O O . THR A 1 366 ? 3.146 8.169 -23.650 1.00 91.44 366 THR A O 1
ATOM 2737 N N . ALA A 1 367 ? 4.576 6.694 -22.730 1.00 89.88 367 ALA A N 1
ATOM 2738 C CA . ALA A 1 367 ? 4.746 5.878 -23.919 1.00 89.88 367 ALA A CA 1
ATOM 2739 C C . ALA A 1 367 ? 3.446 5.106 -24.234 1.00 89.88 367 ALA A C 1
ATOM 2741 O O . ALA A 1 367 ? 2.929 4.395 -23.364 1.00 89.88 367 ALA A O 1
ATOM 2742 N N . PRO A 1 368 ? 2.914 5.203 -25.468 1.00 89.56 368 PRO A N 1
ATOM 2743 C CA . PRO A 1 368 ? 1.717 4.467 -25.860 1.00 89.56 368 PRO A CA 1
ATOM 2744 C C . PRO A 1 368 ? 1.871 2.956 -25.650 1.00 89.56 368 PRO A C 1
ATOM 2746 O O . PRO A 1 368 ? 2.881 2.367 -26.038 1.00 89.56 368 PRO A O 1
ATOM 2749 N N . GLY A 1 369 ? 0.860 2.325 -25.050 1.00 90.38 369 GLY A N 1
ATOM 2750 C CA . GLY A 1 369 ? 0.826 0.875 -24.847 1.00 90.38 369 GLY A CA 1
ATOM 2751 C C . GLY A 1 369 ? 1.712 0.353 -23.710 1.00 90.38 369 GLY A C 1
ATOM 2752 O O . GLY A 1 369 ? 1.800 -0.861 -23.536 1.00 90.38 369 GLY A O 1
ATOM 2753 N N . PHE A 1 370 ? 2.410 1.219 -22.959 1.00 94.19 370 PHE A N 1
ATOM 2754 C CA . PHE A 1 370 ? 3.326 0.780 -21.900 1.00 94.19 370 PHE A CA 1
ATOM 2755 C C . PHE A 1 370 ? 2.610 -0.015 -20.801 1.00 94.19 370 PHE A C 1
ATOM 2757 O O . PHE A 1 370 ? 3.045 -1.112 -20.446 1.00 94.19 370 PHE A O 1
ATOM 2764 N N . TYR A 1 371 ? 1.509 0.520 -20.275 1.00 95.88 371 TYR A N 1
ATOM 2765 C CA . TYR A 1 371 ? 0.763 -0.119 -19.194 1.00 95.88 371 TYR A CA 1
ATOM 2766 C C . TYR A 1 371 ? 0.151 -1.450 -19.647 1.00 95.88 371 TYR A C 1
ATOM 2768 O O . TYR A 1 371 ? 0.241 -2.443 -18.926 1.00 95.88 371 TYR A O 1
ATOM 2776 N N . GLU A 1 372 ? -0.384 -1.504 -20.867 1.00 94.50 372 GLU A N 1
ATOM 2777 C CA . GLU A 1 372 ? -0.940 -2.708 -21.485 1.00 94.50 372 GLU A CA 1
ATOM 2778 C C . GLU A 1 372 ? 0.136 -3.766 -21.748 1.00 94.50 372 GLU A C 1
ATOM 2780 O O . GLU A 1 372 ? -0.117 -4.957 -21.565 1.00 94.50 372 GLU A O 1
ATOM 2785 N N . ALA A 1 373 ? 1.345 -3.357 -22.144 1.00 94.19 373 ALA A N 1
ATOM 2786 C CA . ALA A 1 373 ? 2.470 -4.267 -22.339 1.00 94.19 373 ALA A CA 1
ATOM 2787 C C . ALA A 1 373 ? 2.896 -4.919 -21.017 1.00 94.19 373 ALA A C 1
ATOM 2789 O O . ALA A 1 373 ? 3.099 -6.134 -20.977 1.00 94.19 373 ALA A O 1
ATOM 2790 N N . VAL A 1 374 ? 2.974 -4.137 -19.932 1.00 95.38 374 VAL A N 1
ATOM 2791 C CA . VAL A 1 374 ? 3.244 -4.671 -18.589 1.00 95.38 374 VAL A CA 1
ATOM 2792 C C . VAL A 1 374 ? 2.127 -5.619 -18.161 1.00 95.38 374 VAL A C 1
ATOM 2794 O O . VAL A 1 374 ? 2.419 -6.765 -17.830 1.00 95.38 374 VAL A O 1
ATOM 2797 N N . ALA A 1 375 ? 0.864 -5.192 -18.249 1.00 94.88 375 ALA A N 1
ATOM 2798 C CA . ALA A 1 375 ? -0.285 -6.014 -17.875 1.00 94.88 375 ALA A CA 1
ATOM 2799 C C . ALA A 1 375 ? -0.343 -7.331 -18.664 1.00 94.88 375 ALA A C 1
ATOM 2801 O O . ALA A 1 375 ? -0.548 -8.387 -18.078 1.00 94.88 375 ALA A O 1
ATOM 2802 N N . THR A 1 376 ? -0.095 -7.297 -19.977 1.00 93.88 376 THR A N 1
ATOM 2803 C CA . THR A 1 376 ? -0.086 -8.491 -20.840 1.00 93.88 376 THR A CA 1
ATOM 2804 C C . THR A 1 376 ? 1.051 -9.445 -20.476 1.00 93.88 376 THR A C 1
ATOM 2806 O O . THR A 1 376 ? 0.849 -10.661 -20.420 1.00 93.88 376 THR A O 1
ATOM 2809 N N . ALA A 1 377 ? 2.253 -8.917 -20.221 1.00 93.31 377 ALA A N 1
ATOM 2810 C CA . ALA A 1 377 ? 3.401 -9.727 -19.819 1.00 93.31 377 ALA A CA 1
ATOM 2811 C C . ALA A 1 377 ? 3.142 -10.448 -18.489 1.00 93.31 377 ALA A C 1
ATOM 2813 O O . ALA A 1 377 ? 3.491 -11.621 -18.346 1.00 93.31 377 ALA A O 1
ATOM 2814 N N . THR A 1 378 ? 2.460 -9.770 -17.565 1.00 93.12 378 THR A N 1
ATOM 2815 C CA . THR A 1 378 ? 2.084 -10.287 -16.249 1.00 93.12 378 THR A CA 1
ATOM 2816 C C . THR A 1 378 ? 0.656 -10.834 -16.214 1.00 93.12 378 THR A C 1
ATOM 2818 O O . THR A 1 378 ? 0.086 -10.944 -15.145 1.00 93.12 378 THR A O 1
ATOM 2821 N N . ALA A 1 379 ? 0.019 -11.157 -17.341 1.00 84.56 379 ALA A N 1
ATOM 2822 C CA . ALA A 1 379 ? -1.309 -11.790 -17.340 1.00 84.56 379 ALA A CA 1
ATOM 2823 C C . ALA A 1 379 ? -1.223 -13.323 -17.435 1.00 84.56 379 ALA A C 1
ATOM 2825 O O . ALA A 1 379 ? -2.211 -14.024 -17.221 1.00 84.56 379 ALA A O 1
ATOM 2826 N N . ARG A 1 380 ? -0.049 -13.870 -17.786 1.00 65.06 380 ARG A N 1
ATOM 2827 C CA . ARG A 1 380 ? 0.119 -15.311 -18.018 1.00 65.06 380 ARG A CA 1
ATOM 2828 C C . ARG A 1 380 ? -0.092 -16.088 -16.711 1.00 65.06 380 ARG A C 1
ATOM 2830 O O . ARG A 1 380 ? 0.462 -15.718 -15.675 1.00 65.06 380 ARG A O 1
ATOM 2837 N N . GLY A 1 381 ? -0.923 -17.131 -16.782 1.00 52.00 381 GLY A N 1
ATOM 2838 C CA . GLY A 1 381 ? -1.327 -17.971 -15.645 1.00 52.00 381 GLY A CA 1
ATOM 2839 C C . GLY A 1 381 ? -2.836 -18.000 -15.353 1.00 52.00 381 GLY A C 1
ATOM 2840 O O . GLY A 1 381 ? -3.244 -18.674 -14.410 1.00 52.00 381 GLY A O 1
ATOM 2841 N N . ILE A 1 382 ? -3.671 -17.298 -16.131 1.00 37.53 382 ILE A N 1
ATOM 2842 C CA . ILE A 1 382 ? -5.129 -17.510 -16.112 1.00 37.53 382 ILE A CA 1
ATOM 2843 C C . ILE A 1 382 ? -5.417 -18.766 -16.958 1.00 37.53 382 ILE A C 1
ATOM 2845 O O . ILE A 1 382 ? -5.039 -18.763 -18.134 1.00 37.53 382 ILE A O 1
ATOM 2849 N N . PRO A 1 383 ? -5.982 -19.844 -16.381 1.00 38.31 383 PRO A N 1
ATOM 2850 C CA . PRO A 1 383 ? -6.362 -21.035 -17.139 1.00 38.31 383 PRO A CA 1
ATOM 2851 C C . PRO A 1 383 ? -7.417 -20.755 -18.214 1.00 38.31 383 PRO A C 1
ATOM 2853 O O . PRO A 1 383 ? -8.243 -19.831 -18.021 1.00 38.31 383 PRO A O 1
#

Secondary structure (DSSP, 8-state):
--HHHHHHHHHHHHHHHHHHHHHHHHHHHHHHHHHHH--SS--SHHHHHHHHHHHHHHHHHHHHHHHHHHHHHHHHHHHHHHHHHHHHHHH--S-HHHHHHHHHHHHHHHHHHHHHHHHHHHHHSPPPS----HHHH-TTS-HHHHHHHHHHHS-HHHHHHHHH-TTEEEEEEETTEEEEEES-TTT-SEEEEEE--TTTTSGGGHHHHHHHHHHHHHHTTSEEEEE--S---SSTTGGG-SHHHHHHHHHHHHHHHHHHHH-TT-EEEEEEETHHHHHHHHHHHT-B--SEEEEES-S--S-SSGGG--B-SSS-EEEEE--TT-GGGGT-BSS--TTSB-TTSGGG-PEEPPPSS---SSGGGGSTTHHHHHHHHTTTT--

Organism: NCBI:txid1448266

Radius of gyration: 27.78 Å; chains: 1; bounding box: 64×38×101 Å

pLDDT: mean 84.57, std 13.07, range [37.53, 98.75]

InterPro domains:
  IPR010427 Domain of unknown function DUF1023 [PF06259] (174-331)
  IPR029058 Alpha/Beta hydrolase fold [G3DSA:3.40.50.1820] (185-373)
  IPR029058 Alpha/Beta hydrolase fold [SSF53474] (216-335)